Protein AF-0000000087011894 (afdb_homodimer)

Solvent-accessible surface area (backbone atoms only — not comparable to full-atom values): 19246 Å² total; per-residue (Å²): 129,50,73,58,57,53,45,36,52,48,37,46,67,45,58,54,68,58,40,50,50,51,43,30,47,21,47,20,25,31,20,52,27,50,28,53,51,30,57,76,73,62,47,63,63,70,62,30,52,49,42,30,51,40,31,41,52,13,30,43,64,31,48,53,59,21,52,50,33,25,32,54,50,24,45,75,73,64,25,45,50,45,70,33,29,35,43,37,24,31,50,42,20,26,53,39,9,28,60,60,48,39,82,51,68,51,20,57,40,73,45,77,50,54,81,68,80,69,88,46,54,58,59,49,13,56,27,35,43,36,17,38,50,48,18,46,50,50,14,51,54,26,41,57,50,21,78,77,33,94,46,75,64,15,53,44,26,37,42,32,13,31,42,7,12,42,49,19,34,51,32,44,30,42,37,88,78,31,34,16,36,39,21,38,62,50,38,51,66,62,39,52,52,51,41,50,50,20,50,51,44,22,40,75,51,62,69,76,128,49,71,59,56,52,45,35,53,48,37,47,67,45,58,55,68,58,38,50,50,51,44,30,46,22,48,20,26,30,20,50,26,51,28,52,50,29,57,76,72,64,47,64,63,71,62,29,50,48,44,30,50,39,31,40,51,14,29,43,63,31,49,52,57,19,54,50,34,26,31,54,50,23,44,76,72,63,23,46,50,45,68,32,27,35,44,36,23,31,50,43,19,25,52,39,10,29,59,59,49,38,84,51,68,51,19,58,40,73,45,76,48,55,82,66,80,69,86,46,55,60,59,48,12,55,27,34,43,36,17,40,50,47,18,46,52,50,13,51,54,26,41,57,50,20,77,76,32,93,46,77,65,16,52,45,27,37,42,30,12,33,41,8,12,40,48,20,34,50,32,44,31,41,34,87,78,31,35,15,37,39,20,39,61,49,38,53,66,61,39,52,51,49,41,51,51,21,50,53,45,21,38,77,51,61,68,76

Organism: Acidianus infernus (NCBI:txid12915)

Sequence (416 aa):
MSKLDELEWRFRNINEVVAFLLAIFSISTFGIGELIYSIIKGYPLYFSLLIVLFTLIAATIAVIPHELAHRQVARKYGCFSRFSLSFSGFLATSIINLFGLAIVFFSGYTLISCNFFRANKKLDGITATAGPATNLVISAIFYLAYLFSQSLVGLLFFYIAMFNSVVAFFNLLPFWVLDGMKIMRWNVKIWAVMIALSLVLMYLTHVLMSKLDELEWRFRNINEVVAFLLAIFSISTFGIGELIYSIIKGYPLYFSLLIVLFTLIAATIAVIPHELAHRQVARKYGCFSRFSLSFSGFLATSIINLFGLAIVFFSGYTLISCNFFRANKKLDGITATAGPATNLVISAIFYLAYLFSQSLVGLLFFYIAMFNSVVAFFNLLPFWVLDGMKIMRWNVKIWAVMIALSLVLMYLTHVL

InterPro domains:
  IPR008915 Peptidase M50 [PF02163] (55-150)
  IPR052348 Zinc-dependent_metallopeptidase_M50B [PTHR35864] (48-204)

Foldseek 3Di:
DDPLVVVQVCQQPDDQVVVLVLQLVLLLLLLVLQLVVCVVVVHDNVVSVLSSVLSSVLSNLQRVQLQVQLQVLLVVVQKGKGKTFGPVQSVVSNVCSNNPVARAGRGIAMDIGHPPPPPDLQSLQVSLCRRLVVLLVLLVVLLVVLVVDPDPVSVSSLSNNQNSLRHSLNLLPCDDRGSVVSNCSNPVVSSVVSNVSSVVSNVSSPSD/DDPLVVVQVCQQPDDQVVVLVLQLVLLLLLLVLQQVVCVVVVHDNVVSVLSSVLSSVLSNLQRVQLQVQLQVLLVVVQKGKGKTFGPVQSVVSNVCSNNPVARAGRGIAMDIGHPPPPPDLQSLQVSLCRRLVVLLVLLVVLLVVLVVDPDPVSVSSLSNNQNSLRHSLNLLPCDDRGSVVSNCSNPVVSSVVSNVSSVVSNVSSPSD

Secondary structure (DSSP, 8-state):
--HHHHHHHHHHTS-HHHHHHHHHHHHHHHHHHHHHHHHHHT--HHHHHHHHHHHHHHHHHHHHHHHHHHHHHHHHTTEEEEEEE-HHHHHHHHHHHHTTS-----SEEEEEEESS----HHHHHHHHHHHHHHHHHHHHHHHHHHHT--SHHHHHHHHHHHHHHHHHHHHHSSSTTSHHHHHHHH-HHHHHHHHHHHHHHHHHTT--/--HHHHHHHHHHTS-HHHHHHHHHHHHHHHHHHHHHHHHHHT--HHHHHHHHHHHHHHHHHHHHHHHHHHHHHHHHTTE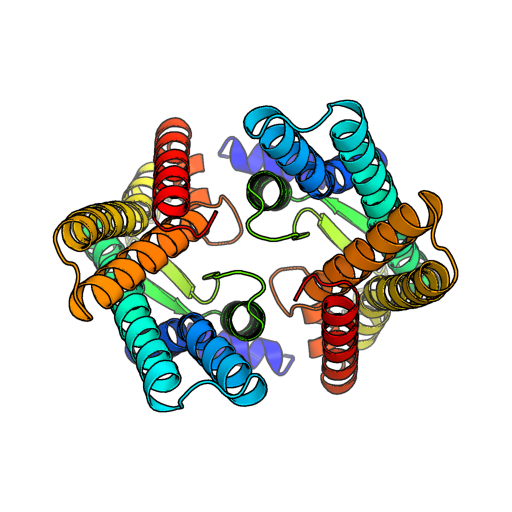EEEEEE-HHHHHHHHHHHHTTS-----SEEEEEEESS----HHHHHHHHHHHHHHHHHHHHHHHHHHHT--SHHHHHHHHHHHHHHHHHHHHHSSSTTSHHHHHHHH-HHHHHHHHHHHHHHHHHTT--

pLDDT: mean 90.19, std 7.6, range [54.69, 98.75]

Structure (mmCIF, N/CA/C/O backbone):
data_AF-0000000087011894-model_v1
#
loop_
_entity.id
_entity.type
_entity.pdbx_description
1 polymer 'Peptidase M50'
#
loop_
_atom_site.group_PDB
_atom_site.id
_atom_site.type_symbol
_atom_site.label_atom_id
_atom_site.label_alt_id
_atom_site.label_comp_id
_atom_site.label_asym_id
_atom_site.label_entity_id
_atom_site.label_seq_id
_atom_site.pdbx_PDB_ins_code
_atom_site.Cartn_x
_atom_site.Cartn_y
_atom_site.Cartn_z
_atom_site.occupancy
_atom_site.B_iso_or_equiv
_atom_site.auth_seq_id
_atom_site.auth_comp_id
_atom_site.auth_asym_id
_atom_site.auth_atom_id
_atom_site.pdbx_PDB_model_num
ATOM 1 N N . MET A 1 1 ? 2 27.859 -4.617 1 59.47 1 MET A N 1
ATOM 2 C CA . MET A 1 1 ? 1.398 26.547 -4.512 1 59.47 1 MET A CA 1
ATOM 3 C C . MET A 1 1 ? 1.855 25.641 -5.66 1 59.47 1 MET A C 1
ATOM 5 O O . MET A 1 1 ? 1.836 26.047 -6.82 1 59.47 1 MET A O 1
ATOM 9 N N . SER A 1 2 ? 2.467 24.578 -5.398 1 74.12 2 SER A N 1
ATOM 10 C CA . SER A 1 2 ? 2.945 23.672 -6.434 1 74.12 2 SER A CA 1
ATOM 11 C C . SER A 1 2 ? 1.787 23.094 -7.242 1 74.12 2 SER A C 1
ATOM 13 O O . SER A 1 2 ? 0.637 23.125 -6.797 1 74.12 2 SER A O 1
ATOM 15 N N . LYS A 1 3 ? 1.981 22.844 -8.484 1 77.81 3 LYS A N 1
ATOM 16 C CA . LYS A 1 3 ? 0.968 22.219 -9.328 1 77.81 3 LYS A CA 1
ATOM 17 C C . LYS A 1 3 ? 0.33 21.031 -8.625 1 77.81 3 LYS A C 1
ATOM 19 O O . LYS A 1 3 ? -0.873 20.797 -8.758 1 77.81 3 LYS A O 1
ATOM 24 N N . LEU A 1 4 ? 1.006 20.297 -7.863 1 77.12 4 LEU A N 1
ATOM 25 C CA . LEU A 1 4 ? 0.501 19.141 -7.137 1 77.12 4 LEU A CA 1
ATOM 26 C C . LEU A 1 4 ? -0.51 19.562 -6.074 1 77.12 4 LEU A C 1
ATOM 28 O O . LEU A 1 4 ? -1.519 18.891 -5.871 1 77.12 4 LEU A O 1
ATOM 32 N N . ASP A 1 5 ? -0.234 20.578 -5.426 1 77.88 5 ASP A N 1
ATOM 33 C CA . ASP A 1 5 ? -1.163 21.094 -4.422 1 77.88 5 ASP A CA 1
ATOM 34 C C . ASP A 1 5 ? -2.486 21.516 -5.059 1 77.88 5 ASP A C 1
ATOM 36 O O . ASP A 1 5 ? -3.553 21.312 -4.477 1 77.88 5 ASP A O 1
ATOM 40 N N . GLU A 1 6 ? -2.33 22.109 -6.203 1 81.19 6 GLU A N 1
ATOM 41 C CA . GLU A 1 6 ? -3.525 22.5 -6.945 1 81.19 6 GLU A CA 1
ATOM 42 C C . GLU A 1 6 ? -4.348 21.281 -7.336 1 81.19 6 GLU A C 1
ATOM 44 O O . GLU A 1 6 ? -5.574 21.281 -7.215 1 81.19 6 GLU A O 1
ATOM 49 N N . LEU A 1 7 ? -3.629 20.266 -7.773 1 81.62 7 LEU A N 1
ATOM 50 C CA . LEU A 1 7 ? -4.316 19.047 -8.172 1 81.62 7 LEU A CA 1
ATOM 51 C C . LEU A 1 7 ? -4.988 18.375 -6.969 1 81.62 7 LEU A C 1
ATOM 53 O O . LEU A 1 7 ? -6.113 17.891 -7.074 1 81.62 7 LEU A O 1
ATOM 57 N N . GLU A 1 8 ? -4.352 18.312 -5.902 1 83.38 8 GLU A N 1
ATOM 58 C CA . GLU A 1 8 ? -4.945 17.766 -4.688 1 83.38 8 GLU A CA 1
ATOM 59 C C . GLU A 1 8 ? -6.215 18.516 -4.305 1 83.38 8 GLU A C 1
ATOM 61 O O . GLU A 1 8 ? -7.219 17.906 -3.938 1 83.38 8 GLU A O 1
ATOM 66 N N . TRP A 1 9 ? -6.137 19.797 -4.355 1 80 9 TRP A N 1
ATOM 67 C CA . TRP A 1 9 ? -7.301 20.625 -4.043 1 80 9 TRP A CA 1
ATOM 68 C C . TRP A 1 9 ? -8.438 20.344 -5.023 1 80 9 TRP A C 1
ATOM 70 O O . TRP A 1 9 ? -9.594 20.203 -4.617 1 80 9 TRP A O 1
ATOM 80 N N . ARG A 1 10 ? -8.141 20.266 -6.254 1 79.69 10 ARG A N 1
ATOM 81 C CA . ARG A 1 10 ? -9.141 20.016 -7.285 1 79.69 10 ARG A CA 1
ATOM 82 C C . ARG A 1 10 ? -9.805 18.656 -7.078 1 79.69 10 ARG A C 1
ATOM 84 O O . ARG A 1 10 ? -11.031 18.547 -7.172 1 79.69 10 ARG A O 1
ATOM 91 N N . PHE A 1 11 ? -8.984 17.688 -6.859 1 83.38 11 PHE A N 1
ATOM 92 C CA . PHE A 1 11 ? -9.508 16.344 -6.664 1 83.38 11 PHE A CA 1
ATOM 93 C C . PHE A 1 11 ? -10.383 16.281 -5.418 1 83.38 11 PHE A C 1
ATOM 95 O O . PHE A 1 11 ? -11.406 15.594 -5.41 1 83.38 11 PHE A O 1
ATOM 102 N N . ARG A 1 12 ? -10.031 16.953 -4.453 1 81.75 12 ARG A N 1
ATOM 103 C CA . ARG A 1 12 ? -10.781 16.953 -3.201 1 81.75 12 ARG A CA 1
ATOM 104 C C . ARG A 1 12 ? -12.141 17.609 -3.377 1 81.75 12 ARG A C 1
ATOM 106 O O . ARG A 1 12 ? -13.102 17.266 -2.684 1 81.75 12 ARG A O 1
ATOM 113 N N . ASN A 1 13 ? -12.172 18.562 -4.312 1 82.69 13 ASN A N 1
ATOM 114 C CA . ASN A 1 13 ? -13.383 19.359 -4.445 1 82.69 13 ASN A CA 1
ATOM 115 C C . ASN A 1 13 ? -14.133 19.031 -5.734 1 82.69 13 ASN A C 1
ATOM 117 O O . ASN A 1 13 ? -15.023 19.781 -6.152 1 82.69 13 ASN A O 1
ATOM 121 N N . ILE A 1 14 ? -13.805 17.953 -6.266 1 83.94 14 ILE A N 1
ATOM 122 C CA . ILE A 1 14 ? -14.453 17.562 -7.512 1 83.94 14 ILE A CA 1
ATOM 123 C C . ILE A 1 14 ? -15.844 17.016 -7.219 1 83.94 14 ILE A C 1
ATOM 125 O O . ILE A 1 14 ? -16.156 16.688 -6.074 1 83.94 14 ILE A O 1
ATOM 129 N N . ASN A 1 15 ? -16.656 17 -8.273 1 89.06 15 ASN A N 1
ATOM 130 C CA . ASN A 1 15 ? -17.984 16.406 -8.164 1 89.06 15 ASN A CA 1
ATOM 131 C C . ASN A 1 15 ? -17.906 14.969 -7.656 1 89.06 15 ASN A C 1
ATOM 133 O O . ASN A 1 15 ? -17.031 14.203 -8.062 1 89.06 15 ASN A O 1
ATOM 137 N N . GLU A 1 16 ? -18.812 14.633 -6.797 1 89.5 16 GLU A N 1
ATOM 138 C CA . GLU A 1 16 ? -18.766 13.336 -6.137 1 89.5 16 GLU A CA 1
ATOM 139 C C . GLU A 1 16 ? -18.906 12.195 -7.141 1 89.5 16 GLU A C 1
ATOM 141 O O . GLU A 1 16 ? -18.297 11.141 -6.984 1 89.5 16 GLU A O 1
ATOM 146 N N . VAL A 1 17 ? -19.703 12.383 -8.148 1 88.88 17 VAL A N 1
ATOM 147 C CA . VAL A 1 17 ? -19.906 11.359 -9.164 1 88.88 17 VAL A CA 1
ATOM 148 C C . VAL A 1 17 ? -18.578 11.102 -9.898 1 88.88 17 VAL A C 1
ATOM 150 O O . VAL A 1 17 ? -18.219 9.945 -10.125 1 88.88 17 VAL A O 1
ATOM 153 N N . VAL A 1 18 ? -17.953 12.141 -10.211 1 91.19 18 VAL A N 1
ATOM 154 C CA . VAL A 1 18 ? -16.656 12.023 -10.898 1 91.19 18 VAL A CA 1
ATOM 155 C C . VAL A 1 18 ? -15.641 11.359 -9.969 1 91.19 18 VAL A C 1
ATOM 157 O O . VAL A 1 18 ? -14.828 10.547 -10.414 1 91.19 18 VAL A O 1
ATOM 160 N N . ALA A 1 19 ? -15.734 11.711 -8.711 1 91.69 19 ALA A N 1
ATOM 161 C CA . ALA A 1 19 ? -14.852 11.078 -7.727 1 91.69 19 ALA A CA 1
ATOM 162 C C . ALA A 1 19 ? -15.055 9.57 -7.695 1 91.69 19 ALA A C 1
ATOM 164 O O . ALA A 1 19 ? -14.086 8.805 -7.672 1 91.69 19 ALA A O 1
ATOM 165 N N . PHE A 1 20 ? -16.297 9.188 -7.766 1 91.94 20 PHE A N 1
ATOM 166 C CA . PHE A 1 20 ? -16.625 7.766 -7.789 1 91.94 20 PHE A CA 1
ATOM 167 C C . PHE A 1 20 ? -16.047 7.102 -9.031 1 91.94 20 PHE A C 1
ATOM 169 O O . PHE A 1 20 ? -15.422 6.039 -8.938 1 91.94 20 PHE A O 1
ATOM 176 N N . LEU A 1 21 ? -16.203 7.707 -10.102 1 92.88 21 LEU A N 1
ATOM 177 C CA . LEU A 1 21 ? -15.742 7.148 -11.367 1 92.88 21 LEU A CA 1
ATOM 178 C C . LEU A 1 21 ? -14.227 7.004 -11.375 1 92.88 21 LEU A C 1
ATOM 180 O O . LEU A 1 21 ? -13.703 5.98 -11.82 1 92.88 21 LEU A O 1
ATOM 184 N N . LEU A 1 22 ? -13.57 8.008 -10.898 1 93.19 22 LEU A N 1
ATOM 185 C CA . LEU A 1 22 ? -12.109 7.977 -10.883 1 93.19 22 LEU A CA 1
ATOM 186 C C . LEU A 1 22 ? -11.602 6.926 -9.898 1 93.19 22 LEU A C 1
ATOM 188 O O . LEU A 1 22 ? -10.602 6.258 -10.164 1 93.19 22 LEU A O 1
ATOM 192 N N . ALA A 1 23 ? -12.266 6.836 -8.766 1 93.44 23 ALA A N 1
ATOM 193 C CA . ALA A 1 23 ? -11.891 5.805 -7.805 1 93.44 23 ALA A CA 1
ATOM 194 C C . ALA A 1 23 ? -12.055 4.41 -8.398 1 93.44 23 ALA A C 1
ATOM 196 O O . ALA A 1 23 ? -11.164 3.566 -8.281 1 93.44 23 ALA A O 1
ATOM 197 N N . ILE A 1 24 ? -13.156 4.215 -9.008 1 94.38 24 ILE A N 1
ATOM 198 C CA . ILE A 1 24 ? -13.453 2.936 -9.648 1 94.38 24 ILE A CA 1
ATOM 199 C C . ILE A 1 24 ? -12.43 2.658 -10.742 1 94.38 24 ILE A C 1
ATOM 201 O O . ILE A 1 24 ? -11.914 1.544 -10.852 1 94.38 24 ILE A O 1
ATOM 205 N N . PHE A 1 25 ? -12.141 3.637 -11.469 1 94 25 PHE A N 1
ATOM 206 C CA . PHE A 1 25 ? -11.141 3.506 -12.516 1 94 25 PHE A CA 1
ATOM 207 C C . PHE A 1 25 ? -9.789 3.107 -11.938 1 94 25 PHE A C 1
ATOM 209 O O . PHE A 1 25 ? -9.117 2.215 -12.461 1 94 25 PHE A O 1
ATOM 216 N N . SER A 1 26 ? -9.391 3.77 -10.906 1 94 26 SER A N 1
ATOM 217 C CA . SER A 1 26 ? -8.078 3.506 -10.305 1 94 26 SER A CA 1
ATOM 218 C C . SER A 1 26 ? -7.957 2.051 -9.867 1 94 26 SER A C 1
ATOM 220 O O . SER A 1 26 ? -6.902 1.436 -10.031 1 94 26 SER A O 1
ATOM 222 N N . ILE A 1 27 ? -9.016 1.506 -9.336 1 93 27 ILE A N 1
ATOM 223 C CA . ILE A 1 27 ? -9.008 0.109 -8.914 1 93 27 ILE A CA 1
ATOM 224 C C . ILE A 1 27 ? -9 -0.799 -10.148 1 93 27 ILE A C 1
ATOM 226 O O . ILE A 1 27 ? -8.289 -1.805 -10.18 1 93 27 ILE A O 1
ATOM 230 N N . SER A 1 28 ? -9.688 -0.392 -11.203 1 93.19 28 SER A N 1
ATOM 231 C CA . SER A 1 28 ? -9.867 -1.209 -12.398 1 93.19 28 SER A CA 1
ATOM 232 C C . SER A 1 28 ? -8.602 -1.242 -13.242 1 93.19 28 SER A C 1
ATOM 234 O O . SER A 1 28 ? -8.492 -2.029 -14.18 1 93.19 28 SER A O 1
ATOM 236 N N . THR A 1 29 ? -7.684 -0.388 -12.914 1 94.31 29 THR A N 1
ATOM 237 C CA . THR A 1 29 ? -6.422 -0.438 -13.641 1 94.31 29 THR A CA 1
ATOM 238 C C . THR A 1 29 ? -5.762 -1.806 -13.484 1 94.31 29 THR A C 1
ATOM 240 O O . THR A 1 29 ? -4.953 -2.211 -14.32 1 94.31 29 THR A O 1
ATOM 243 N N . PHE A 1 30 ? -6.109 -2.482 -12.453 1 92.81 30 PHE A N 1
ATOM 244 C CA . PHE A 1 30 ? -5.676 -3.865 -12.305 1 92.81 30 PHE A CA 1
ATOM 245 C C . PHE A 1 30 ? -6.043 -4.68 -13.539 1 92.81 30 PHE A C 1
ATOM 247 O O . PHE A 1 30 ? -5.211 -5.426 -14.07 1 92.81 30 PHE A O 1
ATOM 254 N N . GLY A 1 31 ? -7.27 -4.555 -13.945 1 91.69 31 GLY A N 1
ATOM 255 C CA . GLY A 1 31 ? -7.727 -5.246 -15.141 1 91.69 31 GLY A CA 1
ATOM 256 C C . GLY A 1 31 ? -6.98 -4.832 -16.391 1 91.69 31 GLY A C 1
ATOM 257 O O . GLY A 1 31 ? -6.707 -5.664 -17.266 1 91.69 31 GLY A O 1
ATOM 258 N N . ILE A 1 32 ? -6.594 -3.594 -16.469 1 92.31 32 ILE A N 1
ATOM 259 C CA . ILE A 1 32 ? -5.828 -3.094 -17.609 1 92.31 32 ILE A CA 1
ATOM 260 C C . ILE A 1 32 ? -4.434 -3.721 -17.609 1 92.31 32 ILE A C 1
ATOM 262 O O . ILE A 1 32 ? -3.912 -4.09 -18.656 1 92.31 32 ILE A O 1
ATOM 266 N N . GLY A 1 33 ? -3.875 -3.766 -16.453 1 92.19 33 GLY A N 1
ATOM 267 C CA . GLY A 1 33 ? -2.6 -4.457 -16.328 1 92.19 33 GLY A CA 1
ATOM 268 C C . GLY A 1 33 ? -2.662 -5.902 -16.797 1 92.19 33 GLY A C 1
ATOM 269 O O . GLY A 1 33 ? -1.77 -6.371 -17.5 1 92.19 33 GLY A O 1
ATOM 270 N N . GLU A 1 34 ? -3.682 -6.566 -16.375 1 88.81 34 GLU A N 1
ATOM 271 C CA . GLU A 1 34 ? -3.867 -7.957 -16.781 1 88.81 34 GLU A CA 1
ATOM 272 C C . GLU A 1 34 ? -4.059 -8.07 -18.297 1 88.81 34 GLU A C 1
ATOM 274 O O . GLU A 1 34 ? -3.613 -9.039 -18.906 1 88.81 34 GLU A O 1
ATOM 279 N N . LEU A 1 35 ? -4.758 -7.113 -18.797 1 90.31 35 LEU A N 1
ATOM 280 C CA . LEU A 1 35 ? -4.953 -7.074 -20.234 1 90.31 35 LEU A CA 1
ATOM 281 C C . LEU A 1 35 ? -3.615 -6.945 -20.969 1 90.31 35 LEU A C 1
ATOM 283 O O . LEU A 1 35 ? -3.344 -7.688 -21.906 1 90.31 35 LEU A O 1
ATOM 287 N N . ILE A 1 36 ? -2.797 -6.031 -20.531 1 90.38 36 ILE A N 1
ATOM 288 C CA . ILE A 1 36 ? -1.488 -5.809 -21.141 1 90.38 36 ILE A CA 1
ATOM 289 C C . ILE A 1 36 ? -0.644 -7.074 -21.031 1 90.38 36 ILE A C 1
ATOM 291 O O . ILE A 1 36 ? -0.015 -7.492 -22 1 90.38 36 ILE A O 1
ATOM 295 N N . TYR A 1 37 ? -0.688 -7.633 -19.875 1 87.44 37 TYR A N 1
ATOM 296 C CA . TYR A 1 37 ? 0.033 -8.883 -19.656 1 87.44 37 TYR A CA 1
ATOM 297 C C . TYR A 1 37 ? -0.45 -9.969 -20.609 1 87.44 37 TYR A C 1
ATOM 299 O O . TYR A 1 37 ? 0.357 -10.688 -21.203 1 87.44 37 TYR A O 1
ATOM 307 N N . SER A 1 38 ? -1.702 -10.07 -20.781 1 87.81 38 SER A N 1
ATOM 308 C CA . SER A 1 38 ? -2.295 -11.086 -21.641 1 87.81 38 SER A CA 1
ATOM 309 C C . SER A 1 38 ? -1.902 -10.867 -23.094 1 87.81 38 SER A C 1
ATOM 311 O O . SER A 1 38 ? -1.619 -11.828 -23.812 1 87.81 38 SER A O 1
ATOM 313 N N . ILE A 1 39 ? -1.896 -9.664 -23.516 1 87.75 39 ILE A N 1
ATOM 314 C CA . ILE A 1 39 ? -1.521 -9.336 -24.891 1 87.75 39 ILE A CA 1
ATOM 315 C C . ILE A 1 39 ? -0.063 -9.719 -25.125 1 87.75 39 ILE A C 1
ATOM 317 O O . ILE A 1 39 ? 0.262 -10.328 -26.141 1 87.75 39 ILE A O 1
ATOM 321 N N . ILE A 1 40 ? 0.785 -9.438 -24.172 1 87.19 40 ILE A N 1
ATOM 322 C CA . ILE A 1 40 ? 2.211 -9.719 -24.297 1 87.19 40 ILE A CA 1
ATOM 323 C C . ILE A 1 40 ? 2.434 -11.234 -24.344 1 87.19 40 ILE A C 1
ATOM 325 O O . ILE A 1 40 ? 3.281 -11.719 -25.109 1 87.19 40 ILE A O 1
ATOM 329 N N . LYS A 1 41 ? 1.624 -11.93 -23.547 1 89.69 41 LYS A N 1
ATOM 330 C CA . LYS A 1 41 ? 1.791 -13.383 -23.469 1 89.69 41 LYS A CA 1
ATOM 331 C C . LYS A 1 41 ? 1.05 -14.078 -24.609 1 89.69 41 LYS A C 1
ATOM 333 O O . LYS A 1 41 ? 1.186 -15.289 -24.797 1 89.69 41 LYS A O 1
ATOM 338 N N . GLY A 1 42 ? 0.205 -13.383 -25.328 1 87.75 42 GLY A N 1
ATOM 339 C CA . GLY A 1 42 ? -0.476 -13.914 -26.5 1 87.75 42 GLY A CA 1
ATOM 340 C C . GLY A 1 42 ? -1.774 -14.617 -26.156 1 87.75 42 GLY A C 1
ATOM 341 O O . GLY A 1 42 ? -2.172 -15.562 -26.859 1 87.75 42 GLY A O 1
ATOM 342 N N . TYR A 1 43 ? -2.361 -14.25 -25.062 1 84.75 43 TYR A N 1
ATOM 343 C CA . TYR A 1 43 ? -3.67 -14.805 -24.734 1 84.75 43 TYR A CA 1
ATOM 344 C C . TYR A 1 43 ? -4.758 -14.195 -25.609 1 84.75 43 TYR A C 1
ATOM 346 O O . TYR A 1 43 ? -4.586 -13.094 -26.141 1 84.75 43 TYR A O 1
ATOM 354 N N . PRO A 1 44 ? -5.867 -14.945 -25.812 1 88.38 44 PRO A N 1
ATOM 355 C CA . PRO A 1 44 ? -6.934 -14.383 -26.641 1 88.38 44 PRO A CA 1
ATOM 356 C C . PRO A 1 44 ? -7.477 -13.07 -26.078 1 88.38 44 PRO A C 1
ATOM 358 O O . PRO A 1 44 ? -7.66 -12.93 -24.875 1 88.38 44 PRO A O 1
ATOM 361 N N . LEU A 1 45 ? -7.688 -12.156 -26.891 1 86.69 45 LEU A N 1
ATOM 362 C CA . LEU A 1 45 ? -8.094 -10.797 -26.547 1 86.69 45 LEU A CA 1
ATOM 363 C C . LEU A 1 45 ? -9.43 -10.789 -25.828 1 86.69 45 LEU A C 1
ATOM 365 O O . LEU A 1 45 ? -9.641 -10 -24.891 1 86.69 45 LEU A O 1
ATOM 369 N N . TYR A 1 46 ? -10.391 -11.719 -26.281 1 85.44 46 TYR A N 1
ATOM 370 C CA . TYR A 1 46 ? -11.719 -11.75 -25.688 1 85.44 46 TYR A CA 1
ATOM 371 C C . TYR A 1 46 ? -11.641 -12.039 -24.203 1 85.44 46 TYR A C 1
ATOM 373 O O . TYR A 1 46 ? -12.375 -11.453 -23.406 1 85.44 46 TYR A O 1
ATOM 381 N N . PHE A 1 47 ? -10.758 -12.922 -23.859 1 82.12 47 PHE A N 1
ATOM 382 C CA . PHE A 1 47 ? -10.578 -13.273 -22.469 1 82.12 47 PHE A CA 1
ATOM 383 C C . PHE A 1 47 ? -10.039 -12.094 -21.672 1 82.12 47 PHE A C 1
ATOM 385 O O . PHE A 1 47 ? -10.516 -11.805 -20.562 1 82.12 47 PHE A O 1
ATOM 392 N N . SER A 1 48 ? -9.156 -11.383 -22.266 1 84.88 48 SER A N 1
ATOM 393 C CA . SER A 1 48 ? -8.523 -10.242 -21.594 1 84.88 48 SER A CA 1
ATOM 394 C C . SER A 1 48 ? -9.508 -9.094 -21.422 1 84.88 48 SER A C 1
ATOM 396 O O . SER A 1 48 ? -9.508 -8.422 -20.375 1 84.88 48 SER A O 1
ATOM 398 N N . LEU A 1 49 ? -10.336 -8.938 -22.391 1 90.31 49 LEU A N 1
ATOM 399 C CA . LEU A 1 49 ? -11.32 -7.867 -22.312 1 90.31 49 LEU A CA 1
ATOM 400 C C . LEU A 1 49 ? -12.367 -8.172 -21.234 1 90.31 49 LEU A C 1
ATOM 402 O O . LEU A 1 49 ? -12.867 -7.262 -20.578 1 90.31 49 LEU A O 1
ATOM 406 N N . LEU A 1 50 ? -12.711 -9.414 -21.094 1 90.31 50 LEU A N 1
ATOM 407 C CA . LEU A 1 50 ? -13.656 -9.828 -20.062 1 90.31 50 LEU A CA 1
ATOM 408 C C . LEU A 1 50 ? -13.102 -9.531 -18.672 1 90.31 50 LEU A C 1
ATOM 410 O O . LEU A 1 50 ? -13.852 -9.141 -17.781 1 90.31 50 LEU A O 1
ATOM 414 N N . ILE A 1 51 ? -11.836 -9.68 -18.562 1 89.12 51 ILE A N 1
ATOM 415 C CA . ILE A 1 51 ? -11.203 -9.422 -17.281 1 89.12 51 ILE A CA 1
ATOM 416 C C . ILE A 1 51 ? -11.336 -7.945 -16.922 1 89.12 51 ILE A C 1
ATOM 418 O O . ILE A 1 51 ? -11.617 -7.598 -15.773 1 89.12 51 ILE A O 1
ATOM 422 N N . VAL A 1 52 ? -11.109 -7.141 -17.875 1 93.44 52 VAL A N 1
ATOM 423 C CA . VAL A 1 52 ? -11.242 -5.703 -17.672 1 93.44 52 VAL A CA 1
ATOM 424 C C . VAL A 1 52 ? -12.672 -5.367 -17.266 1 93.44 52 VAL A C 1
ATOM 426 O O . VAL A 1 52 ? -12.891 -4.609 -16.312 1 93.44 52 VAL A O 1
ATOM 429 N N . LEU A 1 53 ? -13.609 -5.957 -17.906 1 94.81 53 LEU A N 1
ATOM 430 C CA . LEU A 1 53 ? -15.016 -5.715 -17.609 1 94.81 53 LEU A CA 1
ATOM 431 C C . LEU A 1 53 ? -15.359 -6.211 -16.219 1 94.81 53 LEU A C 1
ATOM 433 O O . LEU A 1 53 ? -16.062 -5.527 -15.461 1 94.81 53 LEU A O 1
ATOM 437 N N . PHE A 1 54 ? -14.898 -7.375 -15.875 1 95.19 54 PHE A N 1
ATOM 438 C CA . PHE A 1 54 ? -15.164 -7.965 -14.57 1 95.19 54 PHE A CA 1
ATOM 439 C C . PHE A 1 54 ? -14.586 -7.098 -13.461 1 95.19 54 PHE A C 1
ATOM 441 O O . PHE A 1 54 ? -15.227 -6.895 -12.422 1 95.19 54 PHE A O 1
ATOM 448 N N . THR A 1 55 ? -13.383 -6.59 -13.719 1 94.62 55 THR A N 1
ATOM 449 C CA . THR A 1 55 ? -12.742 -5.762 -12.703 1 94.62 55 THR A CA 1
ATOM 450 C C . THR A 1 55 ? -13.492 -4.445 -12.531 1 94.62 55 THR A C 1
ATOM 452 O O . THR A 1 55 ? -13.609 -3.934 -11.414 1 94.62 55 THR A O 1
ATOM 455 N N . LEU A 1 56 ? -13.977 -3.938 -13.641 1 95.94 56 LEU A N 1
ATOM 456 C CA . LEU A 1 56 ? -14.75 -2.701 -13.578 1 95.94 56 LEU A CA 1
ATOM 457 C C . LEU A 1 56 ? -16.031 -2.898 -12.773 1 95.94 56 LEU A C 1
ATOM 459 O O . LEU A 1 56 ? -16.359 -2.076 -11.914 1 95.94 56 LEU A O 1
ATOM 463 N N . ILE A 1 57 ? -16.734 -3.936 -13 1 96.88 57 ILE A N 1
ATOM 464 C CA . ILE A 1 57 ? -17.969 -4.242 -12.297 1 96.88 57 ILE A CA 1
ATOM 465 C C . ILE A 1 57 ? -17.672 -4.508 -10.82 1 96.88 57 ILE A C 1
ATOM 467 O O . ILE A 1 57 ? -18.344 -3.967 -9.938 1 96.88 57 ILE A O 1
ATOM 471 N N . ALA A 1 58 ? -16.688 -5.309 -10.594 1 97.25 58 ALA A N 1
ATOM 472 C CA . ALA A 1 58 ? -16.312 -5.664 -9.227 1 97.25 58 ALA A CA 1
ATOM 473 C C . ALA A 1 58 ? -15.922 -4.426 -8.43 1 97.25 58 ALA A C 1
ATOM 475 O O . ALA A 1 58 ? -16.312 -4.277 -7.266 1 97.25 58 ALA A O 1
ATOM 476 N N . ALA A 1 59 ? -15.125 -3.568 -9.078 1 96.38 59 ALA A N 1
ATOM 477 C CA . ALA A 1 59 ? -14.711 -2.33 -8.422 1 96.38 59 ALA A CA 1
ATOM 478 C C . ALA A 1 59 ? -15.922 -1.453 -8.102 1 96.38 59 ALA A C 1
ATOM 480 O O . ALA A 1 59 ? -15.984 -0.847 -7.027 1 96.38 59 ALA A O 1
ATOM 481 N N . THR A 1 60 ? -16.844 -1.387 -9.008 1 96.75 60 THR A N 1
ATOM 482 C CA . THR A 1 60 ? -18.062 -0.595 -8.812 1 96.75 60 THR A CA 1
ATOM 483 C C . THR A 1 60 ? -18.859 -1.113 -7.621 1 96.75 60 THR A C 1
ATOM 485 O O . THR A 1 60 ? -19.266 -0.336 -6.75 1 96.75 60 THR A O 1
ATOM 488 N N . ILE A 1 61 ? -19 -2.418 -7.535 1 97.62 61 ILE A N 1
ATOM 489 C CA . ILE A 1 61 ? -19.781 -3.049 -6.473 1 97.62 61 ILE A CA 1
ATOM 490 C C . ILE A 1 61 ? -19.031 -2.936 -5.148 1 97.62 61 ILE A C 1
ATOM 492 O O . ILE A 1 61 ? -19.641 -2.977 -4.074 1 97.62 61 ILE A O 1
ATOM 496 N N . ALA A 1 62 ? -17.781 -2.727 -5.207 1 96.94 62 ALA A N 1
ATOM 497 C CA . ALA A 1 62 ? -16.984 -2.609 -3.988 1 96.94 62 ALA A CA 1
ATOM 498 C C . ALA A 1 62 ? -17.031 -1.187 -3.439 1 96.94 62 ALA A C 1
ATOM 500 O O . ALA A 1 62 ? -17.141 -0.985 -2.227 1 96.94 62 ALA A O 1
ATOM 501 N N . VAL A 1 63 ? -17.031 -0.207 -4.34 1 94.88 63 VAL A N 1
ATOM 502 C CA . VAL A 1 63 ? -16.812 1.173 -3.916 1 94.88 63 VAL A CA 1
ATOM 503 C C . VAL A 1 63 ? -18.156 1.823 -3.58 1 94.88 63 VAL A C 1
ATOM 505 O O . VAL A 1 63 ? -18.312 2.43 -2.518 1 94.88 63 VAL A O 1
ATOM 508 N N . ILE A 1 64 ? -19.156 1.674 -4.398 1 94.5 64 ILE A N 1
ATOM 509 C CA . ILE A 1 64 ? -20.391 2.43 -4.27 1 94.5 64 ILE A CA 1
ATOM 510 C C . ILE A 1 64 ? -21.125 2.008 -2.996 1 94.5 64 ILE A C 1
ATOM 512 O O . ILE A 1 64 ? -21.438 2.846 -2.148 1 94.5 64 ILE A O 1
ATOM 516 N N . PRO A 1 65 ? -21.438 0.706 -2.807 1 96.56 65 PRO A N 1
ATOM 517 C CA . PRO A 1 65 ? -22.109 0.326 -1.562 1 96.56 65 PRO A CA 1
ATOM 518 C C . PRO A 1 65 ? -21.312 0.702 -0.319 1 96.56 65 PRO A C 1
ATOM 520 O O . PRO A 1 65 ? -21.891 1.043 0.715 1 96.56 65 PRO A O 1
ATOM 523 N N . HIS A 1 66 ? -19.984 0.605 -0.334 1 96 66 HIS A N 1
ATOM 524 C CA . HIS A 1 66 ? -19.094 1.002 0.759 1 96 66 HIS A CA 1
ATOM 525 C C . HIS A 1 66 ? -19.359 2.443 1.181 1 96 66 HIS A C 1
ATOM 527 O O . HIS A 1 66 ? -19.578 2.719 2.361 1 96 66 HIS A O 1
ATOM 533 N N . GLU A 1 67 ? -19.359 3.322 0.214 1 92.44 67 GLU A N 1
ATOM 534 C CA . GLU A 1 67 ? -19.562 4.746 0.481 1 92.44 67 GLU A CA 1
ATOM 535 C C . GLU A 1 67 ? -21 5.027 0.907 1 92.44 67 GLU A C 1
ATOM 537 O O . GLU A 1 67 ? -21.234 5.875 1.771 1 92.44 67 GLU A O 1
ATOM 542 N N . LEU A 1 68 ? -21.953 4.383 0.255 1 93.44 68 LEU A N 1
ATOM 543 C CA . LEU A 1 68 ? -23.359 4.566 0.612 1 93.44 68 LEU A CA 1
ATOM 544 C C . LEU A 1 68 ? -23.609 4.133 2.053 1 93.44 68 LEU A C 1
ATOM 546 O O . LEU A 1 68 ? -24.438 4.723 2.744 1 93.44 68 LEU A O 1
ATOM 550 N N . ALA A 1 69 ? -22.906 3.127 2.488 1 96.19 69 ALA A N 1
ATOM 551 C CA . ALA A 1 69 ? -23.062 2.654 3.861 1 96.19 69 ALA A CA 1
ATOM 552 C C . ALA A 1 69 ? -22.609 3.721 4.859 1 96.19 69 ALA A C 1
ATOM 554 O O . ALA A 1 69 ? -23.281 3.967 5.859 1 96.19 69 ALA A O 1
ATOM 555 N N . HIS A 1 70 ? -21.438 4.285 4.656 1 94.62 70 HIS A N 1
ATOM 556 C CA . HIS A 1 70 ? -21 5.395 5.496 1 94.62 70 HIS A CA 1
ATOM 557 C C . HIS A 1 70 ? -22.062 6.488 5.562 1 94.62 70 HIS A C 1
ATOM 559 O O . HIS A 1 70 ? -22.391 6.977 6.645 1 94.62 70 HIS A O 1
ATOM 565 N N . ARG A 1 71 ? -22.594 6.883 4.41 1 92.25 71 ARG A N 1
ATOM 566 C CA . ARG A 1 71 ? -23.562 7.969 4.297 1 92.25 71 ARG A CA 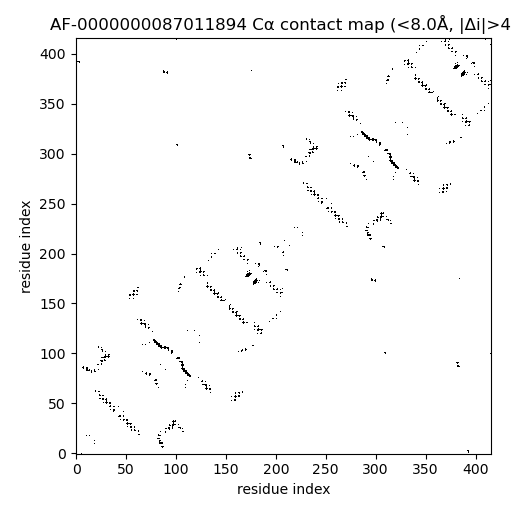1
ATOM 567 C C . ARG A 1 71 ? -24.828 7.656 5.082 1 92.25 71 ARG A C 1
ATOM 569 O O . ARG A 1 71 ? -25.375 8.523 5.777 1 92.25 71 ARG A O 1
ATOM 576 N N . GLN A 1 72 ? -25.281 6.496 4.887 1 94.19 72 GLN A N 1
ATOM 577 C CA . GLN A 1 72 ? -26.516 6.09 5.566 1 94.19 72 GLN A CA 1
ATOM 578 C C . GLN A 1 72 ? -26.344 6.137 7.082 1 94.19 72 GLN A C 1
ATOM 580 O O . GLN A 1 72 ? -27.219 6.633 7.793 1 94.19 72 GLN A O 1
ATOM 585 N N . VAL A 1 73 ? -25.25 5.602 7.586 1 94.06 73 VAL A N 1
ATOM 586 C CA . VAL A 1 73 ? -25 5.586 9.023 1 94.06 73 VAL A CA 1
ATOM 587 C C . VAL A 1 73 ? -24.812 7.016 9.523 1 94.06 73 VAL A C 1
ATOM 589 O O . VAL A 1 73 ? -25.328 7.387 10.578 1 94.06 73 VAL A O 1
ATOM 592 N N . ALA A 1 74 ? -24.062 7.801 8.805 1 91.38 74 ALA A N 1
ATOM 593 C CA . ALA A 1 74 ? -23.844 9.195 9.195 1 91.38 74 ALA A CA 1
ATOM 594 C C . ALA A 1 74 ? -25.172 9.938 9.289 1 91.38 74 ALA A C 1
ATOM 596 O O . ALA A 1 74 ? -25.406 10.68 10.25 1 91.38 74 ALA A O 1
ATOM 597 N N . ARG A 1 75 ? -26.031 9.75 8.344 1 90.06 75 ARG A N 1
ATOM 598 C CA . ARG A 1 75 ? -27.328 10.414 8.305 1 90.06 75 ARG A CA 1
ATOM 599 C C . ARG A 1 75 ? -28.188 10.039 9.516 1 90.06 75 ARG A C 1
ATOM 601 O O . ARG A 1 75 ? -28.922 10.875 10.047 1 90.06 75 ARG A O 1
ATOM 608 N N . LYS A 1 76 ? -28.094 8.836 9.883 1 91.19 76 LYS A N 1
ATOM 609 C CA . LYS A 1 76 ? -28.859 8.375 11.039 1 91.19 76 LYS A CA 1
ATOM 610 C C . LYS A 1 76 ? -28.484 9.141 12.297 1 91.19 76 LYS A C 1
ATOM 612 O O . LYS A 1 76 ? -29.297 9.273 13.219 1 91.19 76 LYS A O 1
ATOM 617 N N . TYR A 1 77 ? -27.281 9.648 12.352 1 88.62 77 TYR A N 1
ATOM 618 C CA . TYR A 1 77 ? -26.812 10.383 13.523 1 88.62 77 TYR A CA 1
ATOM 619 C C . TYR A 1 77 ? -26.844 11.883 13.273 1 88.62 77 TYR A C 1
ATOM 621 O O . TYR A 1 77 ? -26.266 12.656 14.039 1 88.62 77 TYR A O 1
ATOM 629 N N . GLY A 1 78 ? -27.406 12.281 12.195 1 85.69 78 GLY A N 1
ATOM 630 C CA . GLY A 1 78 ? -27.531 13.695 11.875 1 85.69 78 GLY A CA 1
ATOM 631 C C . GLY A 1 78 ? -26.266 14.297 11.289 1 85.69 78 GLY A C 1
ATOM 632 O O . GLY A 1 78 ? -26.047 15.5 11.398 1 85.69 78 GLY A O 1
ATOM 633 N N . CYS A 1 79 ? -25.469 13.438 10.805 1 88 79 CYS A N 1
ATOM 634 C CA . CYS A 1 79 ? -24.219 13.891 10.203 1 88 79 CYS A CA 1
ATOM 635 C C . CYS A 1 79 ? -24.266 13.742 8.688 1 88 79 CYS A C 1
ATOM 637 O O . CYS A 1 79 ? -25.203 13.172 8.141 1 88 79 CYS A O 1
ATOM 639 N N . PHE A 1 80 ? -23.359 14.406 8.086 1 85.75 80 PHE A N 1
ATOM 640 C CA . PHE A 1 80 ? -23.203 14.305 6.641 1 85.75 80 PHE A CA 1
ATOM 641 C C . PHE A 1 80 ? -21.875 13.633 6.297 1 85.75 80 PHE A C 1
ATOM 643 O O . PHE A 1 80 ? -20.875 13.805 7.012 1 85.75 80 PHE A O 1
ATOM 650 N N . SER A 1 81 ? -21.969 12.789 5.289 1 85.94 81 SER A N 1
ATOM 651 C CA . SER A 1 81 ? -20.75 12.172 4.805 1 85.94 81 SER A CA 1
ATOM 652 C C . SER A 1 81 ? -20.547 12.414 3.312 1 85.94 81 SER A C 1
ATOM 654 O O . SER A 1 81 ? -21.516 12.461 2.555 1 85.94 81 SER A O 1
ATOM 656 N N . ARG A 1 82 ? -19.375 12.648 2.926 1 87.69 82 ARG A N 1
ATOM 657 C CA . ARG A 1 82 ? -19.031 12.875 1.527 1 87.69 82 ARG A CA 1
ATOM 658 C C . ARG A 1 82 ? -17.781 12.094 1.14 1 87.69 82 ARG A C 1
ATOM 660 O O . ARG A 1 82 ? -16.828 11.977 1.931 1 87.69 82 ARG A O 1
ATOM 667 N N . PHE A 1 83 ? -17.844 11.539 -0.094 1 90.5 83 PHE A N 1
ATOM 668 C CA . PHE A 1 83 ? -16.672 10.844 -0.63 1 90.5 83 PHE A CA 1
ATOM 669 C C . PHE A 1 83 ? -15.734 11.82 -1.325 1 90.5 83 PHE A C 1
ATOM 671 O O . PHE A 1 83 ? -16.172 12.617 -2.162 1 90.5 83 PHE A O 1
ATOM 678 N N . SER A 1 84 ? -14.508 11.812 -0.909 1 88.81 84 SER A N 1
ATOM 679 C CA . SER A 1 84 ? -13.492 12.68 -1.496 1 88.81 84 SER A CA 1
ATOM 680 C C . SER A 1 84 ? -12.336 11.867 -2.064 1 88.81 84 SER A C 1
ATOM 682 O O . SER A 1 84 ? -12.102 10.727 -1.645 1 88.81 84 SER A O 1
ATOM 684 N N . LEU A 1 85 ? -11.703 12.445 -3.076 1 90 85 LEU A N 1
ATOM 685 C CA . LEU A 1 85 ? -10.602 11.773 -3.758 1 90 85 LEU A CA 1
ATOM 686 C C . LEU A 1 85 ? -9.273 12.461 -3.463 1 90 85 LEU A C 1
ATOM 688 O O . LEU A 1 85 ? -9.227 13.688 -3.318 1 90 85 LEU A O 1
ATOM 692 N N . SER A 1 86 ? -8.336 11.688 -3.291 1 87.94 86 SER A N 1
ATOM 693 C CA . SER A 1 86 ? -6.961 12.18 -3.199 1 87.94 86 SER A CA 1
ATOM 694 C C . SER A 1 86 ? -6.199 11.938 -4.496 1 87.94 86 SER A C 1
ATOM 696 O O . SER A 1 86 ? -6.152 10.805 -4.992 1 87.94 86 SER A O 1
ATOM 698 N N . PHE A 1 87 ? -5.668 12.984 -5.016 1 87.38 87 PHE A N 1
ATOM 699 C CA . PHE A 1 87 ? -4.934 12.844 -6.27 1 87.38 87 PHE A CA 1
ATOM 700 C C . PHE A 1 87 ? -3.764 11.883 -6.102 1 87.38 87 PHE A C 1
ATOM 702 O O . PHE A 1 87 ? -3.561 10.992 -6.934 1 87.38 87 PHE A O 1
ATOM 709 N N . SER A 1 88 ? -2.998 12.109 -5.043 1 86.56 88 SER A N 1
ATOM 710 C CA . SER A 1 88 ? -1.85 11.25 -4.781 1 86.56 88 SER A CA 1
ATOM 711 C C . SER A 1 88 ? -2.281 9.805 -4.566 1 86.56 88 SER A C 1
ATOM 713 O O . SER A 1 88 ? -1.619 8.875 -5.035 1 86.56 88 SER A O 1
ATOM 715 N N . GLY A 1 89 ? -3.355 9.602 -3.822 1 89.25 89 GLY A N 1
ATOM 716 C CA . GLY A 1 89 ? -3.893 8.266 -3.623 1 89.25 89 GLY A CA 1
ATOM 717 C C . GLY A 1 89 ? -4.371 7.617 -4.91 1 89.25 89 GLY A C 1
ATOM 718 O O . GLY A 1 89 ? -4.18 6.418 -5.117 1 89.25 89 GLY A O 1
ATOM 719 N N . PHE A 1 90 ? -4.988 8.445 -5.715 1 91.5 90 PHE A N 1
ATOM 720 C CA . PHE A 1 90 ? -5.453 7.988 -7.02 1 91.5 90 PHE A CA 1
ATOM 721 C C . PHE A 1 90 ? -4.289 7.496 -7.871 1 91.5 90 PHE A C 1
ATOM 723 O O . PHE A 1 90 ? -4.355 6.418 -8.461 1 91.5 90 PHE A O 1
ATOM 730 N N . LEU A 1 91 ? -3.277 8.273 -7.902 1 89.88 91 LEU A N 1
ATOM 731 C CA . LEU A 1 91 ? -2.105 7.914 -8.695 1 89.88 91 LEU A CA 1
ATOM 732 C C . LEU A 1 91 ? -1.44 6.656 -8.148 1 89.88 91 LEU A C 1
ATOM 734 O O . LEU A 1 91 ? -1.106 5.742 -8.906 1 89.88 91 LEU A O 1
ATOM 738 N N . ALA A 1 92 ? -1.239 6.648 -6.875 1 89.5 92 ALA A N 1
ATOM 739 C CA . ALA A 1 92 ? -0.611 5.492 -6.238 1 89.5 92 ALA A CA 1
ATOM 740 C C . ALA A 1 92 ? -1.415 4.223 -6.496 1 89.5 92 ALA A C 1
ATOM 742 O O . ALA A 1 92 ? -0.854 3.191 -6.875 1 89.5 92 ALA A O 1
ATOM 743 N N . THR A 1 93 ? -2.693 4.281 -6.309 1 92.31 93 THR A N 1
ATOM 744 C CA . THR A 1 93 ? -3.578 3.145 -6.543 1 92.31 93 THR A CA 1
ATOM 745 C C . THR A 1 93 ? -3.488 2.678 -7.992 1 92.31 93 THR A C 1
ATOM 747 O O . THR A 1 93 ? -3.332 1.483 -8.258 1 92.31 93 THR A O 1
ATOM 750 N N . SER A 1 94 ? -3.512 3.664 -8.875 1 93.75 94 SER A N 1
ATOM 751 C CA . SER A 1 94 ? -3.5 3.342 -10.297 1 93.75 94 SER A CA 1
ATOM 752 C C . SER A 1 94 ? -2.195 2.66 -10.695 1 93.75 94 SER A C 1
ATOM 754 O O . SER A 1 94 ? -2.209 1.651 -11.406 1 93.75 94 SER A O 1
ATOM 756 N N . ILE A 1 95 ? -1.105 3.146 -10.203 1 91.69 95 ILE A N 1
ATOM 757 C CA . ILE A 1 95 ? 0.205 2.621 -10.57 1 91.69 95 ILE A CA 1
ATOM 758 C C . ILE A 1 95 ? 0.385 1.225 -9.984 1 91.69 95 ILE A C 1
ATOM 760 O O . ILE A 1 95 ? 0.763 0.289 -10.695 1 91.69 95 ILE A O 1
ATOM 764 N N . ILE A 1 96 ? 0.096 1.047 -8.719 1 91.62 96 ILE A N 1
ATOM 765 C CA . ILE A 1 96 ? 0.294 -0.223 -8.031 1 91.62 96 ILE A CA 1
ATOM 766 C C . ILE A 1 96 ? -0.579 -1.3 -8.672 1 91.62 96 ILE A C 1
ATOM 768 O O . ILE A 1 96 ? -0.105 -2.4 -8.961 1 91.62 96 ILE A O 1
ATOM 772 N N . ASN A 1 97 ? -1.854 -0.958 -8.898 1 92.88 97 ASN A N 1
ATOM 773 C CA . ASN A 1 97 ? -2.781 -1.921 -9.484 1 92.88 97 ASN A CA 1
ATOM 774 C C . ASN A 1 97 ? -2.42 -2.234 -10.938 1 92.88 97 ASN A C 1
ATOM 776 O O . ASN A 1 97 ? -2.516 -3.383 -11.367 1 92.88 97 ASN A O 1
ATOM 780 N N . LEU A 1 98 ? -2.01 -1.243 -11.656 1 93.19 98 LEU A N 1
ATOM 781 C CA . LEU A 1 98 ? -1.675 -1.413 -13.062 1 93.19 98 LEU A CA 1
ATOM 782 C C . LEU A 1 98 ? -0.542 -2.42 -13.234 1 93.19 98 LEU A C 1
ATOM 784 O O . LEU A 1 98 ? -0.594 -3.273 -14.125 1 93.19 98 LEU A O 1
ATOM 788 N N . PHE A 1 99 ? 0.417 -2.363 -12.359 1 91.31 99 PHE A N 1
ATOM 789 C CA . PHE A 1 99 ? 1.6 -3.197 -12.531 1 91.31 99 PHE A CA 1
ATOM 790 C C . PHE A 1 99 ? 1.467 -4.496 -11.75 1 91.31 99 PHE A C 1
ATOM 792 O O . PHE A 1 99 ? 2.404 -5.297 -11.695 1 91.31 99 PHE A O 1
ATOM 799 N N . GLY A 1 100 ? 0.342 -4.684 -11.102 1 85.44 100 GLY A N 1
ATOM 800 C CA . GLY A 1 100 ? -0.015 -5.973 -10.531 1 85.44 100 GLY A CA 1
ATOM 801 C C . GLY A 1 100 ? 0.755 -6.301 -9.258 1 85.44 100 GLY A C 1
ATOM 802 O O . GLY A 1 100 ? 0.97 -7.473 -8.945 1 85.44 100 GLY A O 1
ATOM 803 N N . LEU A 1 101 ? 1.277 -5.246 -8.617 1 84.62 101 LEU A N 1
ATOM 804 C CA . LEU A 1 101 ? 1.976 -5.488 -7.359 1 84.62 101 LEU A CA 1
ATOM 805 C C . LEU A 1 101 ? 1.014 -6 -6.293 1 84.62 101 LEU A C 1
ATOM 807 O O . LEU A 1 101 ? 1.332 -6.945 -5.566 1 84.62 101 LEU A O 1
ATOM 811 N N . ALA A 1 102 ? -0.082 -5.375 -6.184 1 84.38 102 ALA A N 1
ATOM 812 C CA . ALA A 1 102 ? -1.196 -5.727 -5.309 1 84.38 102 ALA A CA 1
ATOM 813 C C . ALA A 1 102 ? -2.469 -4.988 -5.711 1 84.38 102 ALA A C 1
ATOM 815 O O . ALA A 1 102 ? -2.41 -3.992 -6.438 1 84.38 102 ALA A O 1
ATOM 816 N N . ILE A 1 103 ? -3.611 -5.543 -5.406 1 87.31 103 ILE A N 1
ATOM 817 C CA . ILE A 1 103 ? -4.844 -4.773 -5.516 1 87.31 103 ILE A CA 1
ATOM 818 C C . ILE A 1 103 ? -5 -3.871 -4.293 1 87.31 103 ILE A C 1
ATOM 820 O O . ILE A 1 103 ? -5.125 -4.359 -3.166 1 87.31 103 ILE A O 1
ATOM 824 N N . VAL A 1 104 ? -4.883 -2.643 -4.543 1 87.5 104 VAL A N 1
ATOM 825 C CA . VAL A 1 104 ? -4.945 -1.712 -3.422 1 87.5 104 VAL A CA 1
ATOM 826 C C . VAL A 1 104 ? -6.023 -0.662 -3.684 1 87.5 104 VAL A C 1
ATOM 828 O O . VAL A 1 104 ? -6.469 -0.49 -4.82 1 87.5 104 VAL A O 1
ATOM 831 N N . PHE A 1 105 ? -6.449 0.006 -2.66 1 88.44 105 PHE A N 1
ATOM 832 C CA . PHE A 1 105 ? -7.426 1.085 -2.752 1 88.44 105 PHE A CA 1
ATOM 833 C C . PHE A 1 105 ? -7.09 2.203 -1.773 1 88.44 105 PHE A C 1
ATOM 835 O O . PHE A 1 105 ? -7.508 2.168 -0.614 1 88.44 105 PHE A O 1
ATOM 842 N N . PHE A 1 106 ? -6.398 3.264 -2.279 1 85.88 106 PHE A N 1
ATOM 843 C CA . PHE A 1 106 ? -6.016 4.426 -1.486 1 85.88 106 PHE A CA 1
ATOM 844 C C . PHE A 1 106 ? -6.551 5.707 -2.111 1 85.88 106 PHE A C 1
ATOM 846 O O . PHE A 1 106 ? -6.113 6.805 -1.758 1 85.88 106 PHE A O 1
ATOM 853 N N . SER A 1 107 ? -7.414 5.574 -3.07 1 86.69 107 SER A N 1
ATOM 854 C CA . SER A 1 107 ? -7.73 6.723 -3.912 1 86.69 107 SER A CA 1
ATOM 855 C C . SER A 1 107 ? -8.68 7.684 -3.201 1 86.69 107 SER A C 1
ATOM 857 O O . SER A 1 107 ? -8.711 8.875 -3.518 1 86.69 107 SER A O 1
ATOM 859 N N . GLY A 1 108 ? -9.438 7.172 -2.266 1 83.62 108 GLY A N 1
ATOM 860 C CA . GLY A 1 108 ? -10.43 8.062 -1.686 1 83.62 108 GLY A CA 1
ATOM 861 C C . GLY A 1 108 ? -10.68 7.797 -0.212 1 83.62 108 GLY A C 1
ATOM 862 O O . GLY A 1 108 ? -10.133 6.852 0.355 1 83.62 108 GLY A O 1
ATOM 863 N N . TYR A 1 109 ? -11.328 8.766 0.377 1 82.75 109 TYR A N 1
ATOM 864 C CA . TYR A 1 109 ? -11.695 8.656 1.784 1 82.75 109 TYR A CA 1
ATOM 865 C C . TYR A 1 109 ? -13.039 9.32 2.047 1 82.75 109 TYR A C 1
ATOM 867 O O . TYR A 1 109 ? -13.523 10.109 1.229 1 82.75 109 TYR A O 1
ATOM 875 N N . THR A 1 110 ? -13.656 8.875 3.08 1 83.81 110 THR A N 1
ATOM 876 C CA . THR A 1 110 ? -14.953 9.414 3.457 1 83.81 110 THR A CA 1
ATOM 877 C C . THR A 1 110 ? -14.805 10.539 4.477 1 83.81 110 THR A C 1
ATOM 879 O O . THR A 1 110 ? -14.141 10.367 5.5 1 83.81 110 THR A O 1
ATOM 882 N N . LEU A 1 111 ? -15.336 11.664 4.148 1 83.44 111 LEU A N 1
ATOM 883 C CA . LEU A 1 111 ? -15.391 12.781 5.086 1 83.44 111 LEU A CA 1
ATOM 884 C C . LEU A 1 111 ? -16.703 12.789 5.848 1 83.44 111 LEU A C 1
ATOM 886 O O . LEU A 1 111 ? -17.781 12.688 5.246 1 83.44 111 LEU A O 1
ATOM 890 N N . ILE A 1 112 ? -16.578 12.828 7.176 1 82.38 112 ILE A N 1
ATOM 891 C CA . ILE A 1 112 ? -17.75 12.883 8.031 1 82.38 112 ILE A CA 1
ATOM 892 C C . ILE A 1 112 ? -17.844 14.242 8.711 1 82.38 112 ILE A C 1
ATOM 894 O O . ILE A 1 112 ? -16.875 14.719 9.305 1 82.38 112 ILE A O 1
ATOM 898 N N . SER A 1 113 ? -18.875 14.953 8.492 1 82.06 113 SER A N 1
ATOM 899 C CA . SER A 1 113 ? -19.094 16.25 9.109 1 82.06 113 SER A CA 1
ATOM 900 C C . SER A 1 113 ? -20.391 16.266 9.922 1 82.06 113 SER A C 1
ATOM 902 O O . SER A 1 113 ? -21.469 15.992 9.383 1 82.06 113 SER A O 1
ATOM 904 N N . CYS A 1 114 ? -20.156 16.469 11.234 1 80.06 114 CYS A N 1
ATOM 905 C CA . CYS A 1 114 ? -21.344 16.531 12.102 1 80.06 114 CYS A CA 1
ATOM 906 C C . CYS A 1 114 ? -21.594 17.953 12.555 1 80.06 114 CYS A C 1
ATOM 908 O O . CYS A 1 114 ? -20.672 18.75 12.719 1 80.06 114 CYS A O 1
ATOM 910 N N . ASN A 1 115 ? -22.812 18.5 12.414 1 65.25 115 ASN A N 1
ATOM 911 C CA . ASN A 1 115 ? -23.203 19.859 12.812 1 65.25 115 ASN A CA 1
ATOM 912 C C . ASN A 1 115 ? -22.797 20.141 14.258 1 65.25 115 ASN A C 1
ATOM 914 O O . ASN A 1 115 ? -22.531 21.297 14.609 1 65.25 115 ASN A O 1
ATOM 918 N N . PHE A 1 116 ? -23.016 19.266 15.133 1 59.31 116 PHE A N 1
ATOM 919 C CA . PHE A 1 116 ? -22.672 19.594 16.516 1 59.31 116 PHE A CA 1
ATOM 920 C C . PHE A 1 116 ? -21.266 19.094 16.859 1 59.31 116 PHE A C 1
ATOM 922 O O . PHE A 1 116 ? -20.844 18.047 16.359 1 59.31 116 PHE A O 1
ATOM 929 N N . PHE A 1 117 ? -20.203 20.016 16.938 1 55.75 117 PHE A N 1
ATOM 930 C CA . PHE A 1 117 ? -18.75 20.109 17.062 1 55.75 117 PHE A CA 1
ATOM 931 C C . PHE A 1 117 ? -18.188 18.891 17.766 1 55.75 117 PHE A C 1
ATOM 933 O O . PHE A 1 117 ? -16.984 18.797 17.984 1 55.75 117 PHE A O 1
ATOM 940 N N . ARG A 1 118 ? -18.953 18.156 18.641 1 54.69 118 ARG A N 1
ATOM 941 C CA . ARG A 1 118 ? -18.172 17.281 19.5 1 54.69 118 ARG A CA 1
ATOM 942 C C . ARG A 1 118 ? -17.688 16.047 18.75 1 54.69 118 ARG A C 1
ATOM 944 O O . ARG A 1 118 ? -18.5 15.305 18.203 1 54.69 118 ARG A O 1
ATOM 951 N N . ALA A 1 119 ? -16.453 16.125 18.25 1 60.53 119 ALA A N 1
ATOM 952 C CA . ALA A 1 119 ? -15.719 14.953 17.75 1 60.53 119 ALA A CA 1
ATOM 953 C C . ALA A 1 119 ? -15.961 13.734 18.641 1 60.53 119 ALA A C 1
ATOM 955 O O . ALA A 1 119 ? -15.648 13.758 19.828 1 60.53 119 ALA A O 1
ATOM 956 N N . ASN A 1 120 ? -17 12.922 18.25 1 79.56 120 ASN A N 1
ATOM 957 C CA . ASN A 1 120 ? -17.328 11.711 19 1 79.56 120 ASN A CA 1
ATOM 958 C C . ASN A 1 120 ? -16.656 10.477 18.375 1 79.56 120 ASN A C 1
ATOM 960 O O . ASN A 1 120 ? -17.031 10.062 17.281 1 79.56 120 ASN A O 1
ATOM 964 N N . LYS A 1 121 ? -15.648 10.031 19.062 1 83.19 121 LYS A N 1
ATOM 965 C CA . LYS A 1 121 ? -14.883 8.859 18.641 1 83.19 121 LYS A CA 1
ATOM 966 C C . LYS A 1 121 ? -15.797 7.688 18.328 1 83.19 121 LYS A C 1
ATOM 968 O O . LYS A 1 121 ? -15.547 6.941 17.375 1 83.19 121 LYS A O 1
ATOM 973 N N . LYS A 1 122 ? -16.844 7.582 19.094 1 88.06 122 LYS A N 1
ATOM 974 C CA . LYS A 1 122 ? -17.766 6.469 18.891 1 88.06 122 LYS A CA 1
ATOM 975 C C . LYS A 1 122 ? -18.531 6.629 17.578 1 88.06 122 LYS A C 1
ATOM 977 O O . LYS A 1 122 ? -18.641 5.684 16.797 1 88.06 122 LYS A O 1
ATOM 982 N N . LEU A 1 123 ? -19 7.797 17.344 1 88.31 123 LEU A N 1
ATOM 983 C CA . LEU A 1 123 ? -19.75 8.055 16.125 1 88.31 123 LEU A CA 1
ATOM 984 C C . LEU A 1 123 ? -18.859 7.879 14.891 1 88.31 123 LEU A C 1
ATOM 986 O O . LEU A 1 123 ? -19.281 7.289 13.898 1 88.31 123 LEU A O 1
ATOM 990 N N . ASP A 1 124 ? -17.656 8.352 14.977 1 88.38 124 ASP A N 1
ATOM 991 C CA . ASP A 1 124 ? -16.703 8.195 13.883 1 88.38 124 ASP A CA 1
ATOM 992 C C . ASP A 1 124 ? -16.406 6.723 13.625 1 88.38 124 ASP A C 1
ATOM 994 O O . ASP A 1 124 ? -16.359 6.285 12.477 1 88.38 124 ASP A O 1
ATOM 998 N N . GLY A 1 125 ? -16.219 6.031 14.711 1 91.94 125 GLY A N 1
ATOM 999 C CA . GLY A 1 125 ? -15.914 4.613 14.609 1 91.94 125 GLY A CA 1
ATOM 1000 C C . GLY A 1 125 ? -17.047 3.801 14.016 1 91.94 125 GLY A C 1
ATOM 1001 O O . GLY A 1 125 ? -16.828 2.963 13.141 1 91.94 125 GLY A O 1
ATOM 1002 N N . ILE A 1 126 ? -18.219 4.082 14.484 1 93.88 126 ILE A N 1
ATOM 1003 C CA . ILE A 1 126 ? -19.391 3.361 14.016 1 93.88 126 ILE A CA 1
ATOM 1004 C C . ILE A 1 126 ? -19.625 3.656 12.539 1 93.88 126 ILE A C 1
ATOM 1006 O O . ILE A 1 126 ? -19.875 2.744 11.75 1 93.88 126 ILE A O 1
ATOM 1010 N N . THR A 1 127 ? -19.5 4.906 12.188 1 93.12 127 THR A N 1
ATOM 1011 C CA . THR A 1 127 ? -19.688 5.297 10.797 1 93.12 127 THR A CA 1
ATOM 1012 C C . THR A 1 127 ? -18.609 4.68 9.906 1 93.12 127 THR A C 1
ATOM 1014 O O . THR A 1 127 ? -18.906 4.195 8.812 1 93.12 127 THR A O 1
ATOM 1017 N N . ALA A 1 128 ? -17.422 4.68 10.453 1 93.81 128 ALA A N 1
ATOM 1018 C CA . ALA A 1 128 ? -16.297 4.121 9.703 1 93.81 128 ALA A CA 1
ATOM 1019 C C . ALA A 1 128 ? -16.469 2.621 9.492 1 93.81 128 ALA A C 1
ATOM 1021 O O . ALA A 1 128 ? -16.031 2.072 8.484 1 93.81 128 ALA A O 1
ATOM 1022 N N . THR A 1 129 ? -17.125 1.951 10.398 1 96.44 129 THR A N 1
ATOM 1023 C CA . THR A 1 129 ? -17.297 0.503 10.352 1 96.44 129 THR A CA 1
ATOM 1024 C C . THR A 1 129 ? -18.266 0.108 9.242 1 96.44 129 THR A C 1
ATOM 1026 O O . THR A 1 129 ? -18.141 -0.97 8.656 1 96.44 129 THR A O 1
ATOM 1029 N N . ALA A 1 130 ? -19.141 0.946 8.914 1 96.81 130 ALA A N 1
ATOM 1030 C CA . ALA A 1 130 ? -20.25 0.633 8.008 1 96.81 130 ALA A CA 1
ATOM 1031 C C . ALA A 1 130 ? -19.734 0.227 6.633 1 96.81 130 ALA A C 1
ATOM 1033 O O . ALA A 1 130 ? -20.203 -0.749 6.047 1 96.81 130 ALA A O 1
ATOM 1034 N N . GLY A 1 131 ? -18.766 0.928 6.125 1 96.44 131 GLY A N 1
ATOM 1035 C CA . GLY A 1 131 ? -18.234 0.659 4.801 1 96.44 131 GLY A CA 1
ATOM 1036 C C . GLY A 1 131 ? -17.578 -0.705 4.684 1 96.44 131 GLY A C 1
ATOM 1037 O O . GLY A 1 131 ? -18.078 -1.577 3.967 1 96.44 131 GLY A O 1
ATOM 1038 N N . PRO A 1 132 ? -16.516 -0.896 5.492 1 97.75 132 PRO A N 1
ATOM 1039 C CA . PRO A 1 132 ? -15.828 -2.184 5.43 1 97.75 132 PRO A CA 1
ATOM 1040 C C . PRO A 1 132 ? -16.734 -3.361 5.762 1 97.75 132 PRO A C 1
ATOM 1042 O O . PRO A 1 132 ? -16.594 -4.445 5.191 1 97.75 132 PRO A O 1
ATOM 1045 N N . ALA A 1 133 ? -17.672 -3.156 6.703 1 98.44 133 ALA A N 1
ATOM 1046 C CA . ALA A 1 133 ? -18.625 -4.219 7.035 1 98.44 133 ALA A CA 1
ATOM 1047 C C . ALA A 1 133 ? -19.453 -4.617 5.82 1 98.44 133 ALA A C 1
ATOM 1049 O O . ALA A 1 133 ? -19.688 -5.801 5.578 1 98.44 133 ALA A O 1
ATOM 1050 N N . THR A 1 134 ? -19.906 -3.633 5.156 1 98.44 134 THR A N 1
ATOM 1051 C CA . THR A 1 134 ? -20.688 -3.877 3.945 1 98.44 134 THR A CA 1
ATOM 1052 C C . THR A 1 134 ? -19.859 -4.66 2.928 1 98.44 134 THR A C 1
ATOM 1054 O O . THR A 1 134 ? -20.359 -5.602 2.309 1 98.44 134 THR A O 1
ATOM 1057 N N . ASN A 1 135 ? -18.609 -4.301 2.76 1 98.56 135 ASN A N 1
ATOM 1058 C CA . ASN A 1 135 ? -17.734 -5.027 1.847 1 98.56 135 ASN A CA 1
ATOM 1059 C C . ASN A 1 135 ? -17.547 -6.477 2.283 1 98.56 135 ASN A C 1
ATOM 1061 O O . ASN A 1 135 ? -17.516 -7.383 1.448 1 98.56 135 ASN A O 1
ATOM 1065 N N . LEU A 1 136 ? -17.359 -6.684 3.549 1 98.75 136 LEU A N 1
ATOM 1066 C CA . LEU A 1 136 ? -17.188 -8.039 4.062 1 98.75 136 LEU A CA 1
ATOM 1067 C C . LEU A 1 136 ? -18.406 -8.898 3.766 1 98.75 136 LEU A C 1
ATOM 1069 O O . LEU A 1 136 ? -18.266 -10.055 3.35 1 98.75 136 LEU A O 1
ATOM 1073 N N . VAL A 1 137 ? -19.594 -8.32 3.961 1 98.69 137 VAL A N 1
ATOM 1074 C CA . VAL A 1 137 ? -20.844 -9.039 3.717 1 98.69 137 VAL A CA 1
ATOM 1075 C C . VAL A 1 137 ? -20.969 -9.359 2.23 1 98.69 137 VAL A C 1
ATOM 1077 O O . VAL A 1 137 ? -21.266 -10.5 1.856 1 98.69 137 VAL A O 1
ATOM 1080 N N . ILE A 1 138 ? -20.719 -8.375 1.402 1 98.69 138 ILE A N 1
ATOM 1081 C CA . ILE A 1 138 ? -20.828 -8.57 -0.039 1 98.69 138 ILE A CA 1
ATOM 1082 C C . ILE A 1 138 ? -19.828 -9.633 -0.49 1 98.69 138 ILE A C 1
ATOM 1084 O O . ILE A 1 138 ? -20.156 -10.516 -1.281 1 98.69 138 ILE A O 1
ATOM 1088 N N . SER A 1 139 ? -18.594 -9.484 0.023 1 98.75 139 SER A N 1
ATOM 1089 C CA . SER A 1 139 ? -17.562 -10.453 -0.327 1 98.75 139 SER A CA 1
ATOM 1090 C C . SER A 1 139 ? -18 -11.875 0.042 1 98.75 139 SER A C 1
ATOM 1092 O O . SER A 1 139 ? -17.875 -12.797 -0.766 1 98.75 139 SER A O 1
ATOM 1094 N N . ALA A 1 140 ? -18.547 -12.062 1.206 1 98.5 140 ALA A N 1
ATOM 1095 C CA . ALA A 1 140 ? -18.969 -13.375 1.677 1 98.5 140 ALA A CA 1
ATOM 1096 C C . ALA A 1 140 ? -20.109 -13.93 0.821 1 98.5 140 ALA A C 1
ATOM 1098 O O . ALA A 1 140 ? -20.078 -15.086 0.413 1 98.5 140 ALA A O 1
ATOM 1099 N N . ILE A 1 141 ? -21.094 -13.125 0.532 1 98.25 141 ILE A N 1
ATOM 1100 C CA . ILE A 1 141 ? -22.266 -13.539 -0.234 1 98.25 141 ILE A CA 1
ATOM 1101 C C . ILE A 1 141 ? -21.844 -13.977 -1.635 1 98.25 141 ILE A C 1
ATOM 1103 O O . ILE A 1 141 ? -22.25 -15.039 -2.111 1 98.25 141 ILE A O 1
ATOM 1107 N N . PHE A 1 142 ? -21 -13.18 -2.248 1 98.25 142 PHE A N 1
ATOM 1108 C CA . PHE A 1 142 ? -20.625 -13.469 -3.629 1 98.25 142 PHE A CA 1
ATOM 1109 C C . PHE A 1 142 ? -19.625 -14.625 -3.689 1 98.25 142 PHE A C 1
ATOM 1111 O O . PHE A 1 142 ? -19.578 -15.352 -4.684 1 98.25 142 PHE A O 1
ATOM 1118 N N . TYR A 1 143 ? -18.797 -14.766 -2.65 1 97.75 143 TYR A N 1
ATOM 1119 C CA . TYR A 1 143 ? -17.938 -15.938 -2.609 1 97.75 143 TYR A CA 1
ATOM 1120 C C . TYR A 1 143 ? -18.766 -17.219 -2.535 1 97.75 143 TYR A C 1
ATOM 1122 O O . TYR A 1 143 ? -18.5 -18.188 -3.246 1 97.75 143 TYR A O 1
ATOM 1130 N N . LEU A 1 144 ? -19.844 -17.219 -1.648 1 96.88 144 LEU A N 1
ATOM 1131 C CA . LEU A 1 144 ? -20.734 -18.359 -1.542 1 96.88 144 LEU A CA 1
ATOM 1132 C C . LEU A 1 144 ? -21.438 -18.625 -2.869 1 96.88 144 LEU A C 1
ATOM 1134 O O . LEU A 1 144 ? -21.578 -19.781 -3.279 1 96.88 144 LEU A O 1
ATOM 1138 N N . ALA A 1 145 ? -21.859 -17.578 -3.527 1 96.69 145 ALA A N 1
ATOM 1139 C CA . ALA A 1 145 ? -22.516 -17.719 -4.824 1 96.69 145 ALA A CA 1
ATOM 1140 C C . ALA A 1 145 ? -21.562 -18.328 -5.855 1 96.69 145 ALA A C 1
ATOM 1142 O O . ALA A 1 145 ? -21.984 -19.094 -6.715 1 96.69 145 ALA A O 1
ATOM 1143 N N . TYR A 1 146 ? -20.312 -17.875 -5.793 1 96.12 146 TYR A N 1
ATOM 1144 C CA . TYR A 1 146 ? -19.281 -18.406 -6.684 1 96.12 146 TYR A CA 1
ATOM 1145 C C . TYR A 1 146 ? -19.141 -19.922 -6.52 1 96.12 146 TYR A C 1
ATOM 1147 O O . TYR A 1 146 ? -19 -20.641 -7.508 1 96.12 146 TYR A O 1
ATOM 1155 N N . LEU A 1 147 ? -19.25 -20.484 -5.293 1 94.38 147 LEU A N 1
ATOM 1156 C CA . LEU A 1 147 ? -19.062 -21.906 -5.008 1 94.38 147 LEU A CA 1
ATOM 1157 C C . LEU A 1 147 ? -20.172 -22.734 -5.656 1 94.38 147 LEU A C 1
ATOM 1159 O O . LEU A 1 147 ? -19.969 -23.906 -5.965 1 94.38 147 LEU A O 1
ATOM 1163 N N . PHE A 1 148 ? -21.281 -22.094 -5.98 1 92.69 148 PHE A N 1
ATOM 1164 C CA . PHE A 1 148 ? -22.422 -22.812 -6.531 1 92.69 148 PHE A CA 1
ATOM 1165 C C . PHE A 1 148 ? -22.578 -22.531 -8.023 1 92.69 148 PHE A C 1
ATOM 1167 O O . PHE A 1 148 ? -23.531 -22.984 -8.648 1 92.69 148 PHE A O 1
ATOM 1174 N N . SER A 1 149 ? -21.703 -21.734 -8.555 1 88.5 149 SER A N 1
ATOM 1175 C CA . SER A 1 149 ? -21.812 -21.359 -9.961 1 88.5 149 SER A CA 1
ATOM 1176 C C . SER A 1 149 ? -20.562 -21.75 -10.742 1 88.5 149 SER A C 1
ATOM 1178 O O . SER A 1 149 ? -19.438 -21.453 -10.328 1 88.5 149 SER A O 1
ATOM 1180 N N . GLN A 1 150 ? -20.562 -22.578 -11.609 1 79.81 150 GLN A N 1
ATOM 1181 C CA . GLN A 1 150 ? -19.406 -23.016 -12.383 1 79.81 150 GLN A CA 1
ATOM 1182 C C . GLN A 1 150 ? -19.406 -22.375 -13.773 1 79.81 150 GLN A C 1
ATOM 1184 O O . GLN A 1 150 ? -18.781 -22.906 -14.695 1 79.81 150 GLN A O 1
ATOM 1189 N N . SER A 1 151 ? -19.828 -21.188 -13.914 1 88.25 151 SER A N 1
ATOM 1190 C CA . SER A 1 151 ? -19.953 -20.531 -15.211 1 88.25 151 SER A CA 1
ATOM 1191 C C . SER A 1 151 ? -19.188 -19.203 -15.234 1 88.25 151 SER A C 1
ATOM 1193 O O . SER A 1 151 ? -18.438 -18.906 -14.305 1 88.25 151 SER A O 1
ATOM 1195 N N . LEU A 1 152 ? -19.219 -18.562 -16.359 1 89.5 152 LEU A N 1
ATOM 1196 C CA . LEU A 1 152 ? -18.672 -17.234 -16.516 1 89.5 152 LEU A CA 1
ATOM 1197 C C . LEU A 1 152 ? -19.219 -16.281 -15.469 1 89.5 152 LEU A C 1
ATOM 1199 O O . LEU A 1 152 ? -18.5 -15.414 -14.961 1 89.5 152 LEU A O 1
ATOM 1203 N N . VAL A 1 153 ? -20.422 -16.594 -15.141 1 91.12 153 VAL A N 1
ATOM 1204 C CA . VAL A 1 153 ? -21.047 -15.789 -14.109 1 91.12 153 VAL A CA 1
ATOM 1205 C C . VAL A 1 153 ? -20.375 -16.047 -12.766 1 91.12 153 VAL A C 1
ATOM 1207 O O . VAL A 1 153 ? -20.219 -15.133 -11.953 1 91.12 153 VAL A O 1
ATOM 1210 N N . GLY A 1 154 ? -20.016 -17.266 -12.609 1 93.56 154 GLY A N 1
ATOM 1211 C CA . GLY A 1 154 ? -19.281 -17.594 -11.398 1 93.56 154 GLY A CA 1
ATOM 1212 C C . GLY A 1 154 ? -17.969 -16.859 -11.273 1 93.56 154 GLY A C 1
ATOM 1213 O O . GLY A 1 154 ? -17.594 -16.422 -10.18 1 93.56 154 GLY A O 1
ATOM 1214 N N . LEU A 1 155 ? -17.359 -16.719 -12.375 1 92.94 155 LEU A N 1
ATOM 1215 C CA . LEU A 1 155 ? -16.094 -15.992 -12.383 1 92.94 155 LEU A CA 1
ATOM 1216 C C . LEU A 1 155 ? -16.328 -14.531 -12 1 92.94 155 LEU A C 1
ATOM 1218 O O . LEU A 1 155 ? -15.516 -13.945 -11.281 1 92.94 155 LEU A O 1
ATOM 1222 N N . LEU A 1 156 ? -17.328 -13.984 -12.523 1 95.38 156 LEU A N 1
ATOM 1223 C CA . LEU A 1 156 ? -17.672 -12.617 -12.141 1 95.38 156 LEU A CA 1
ATOM 1224 C C . LEU A 1 156 ? -17.922 -12.516 -10.641 1 95.38 156 LEU A C 1
ATOM 1226 O O . LEU A 1 156 ? -17.453 -11.578 -9.992 1 95.38 156 LEU A O 1
ATOM 1230 N N . PHE A 1 157 ? -18.672 -13.5 -10.086 1 97.31 157 PHE A N 1
ATOM 1231 C CA . PHE A 1 157 ? -18.938 -13.516 -8.656 1 97.31 157 PHE A CA 1
ATOM 1232 C C . PHE A 1 157 ? -17.641 -13.594 -7.859 1 97.31 157 PHE A C 1
ATOM 1234 O O . PHE A 1 157 ? -17.5 -12.938 -6.824 1 97.31 157 PHE A O 1
ATOM 1241 N N . PHE A 1 158 ? -16.766 -14.328 -8.375 1 96.38 158 PHE A N 1
ATOM 1242 C CA . PHE A 1 158 ? -15.461 -14.477 -7.738 1 96.38 158 PHE A CA 1
ATOM 1243 C C . PHE A 1 158 ? -14.727 -13.141 -7.695 1 96.38 158 PHE A C 1
ATOM 1245 O O . PHE A 1 158 ? -14.172 -12.758 -6.66 1 96.38 158 PHE A O 1
ATOM 1252 N N . TYR A 1 159 ? -14.719 -12.445 -8.773 1 96.06 159 TYR A N 1
ATOM 1253 C CA . TYR A 1 159 ? -14.055 -11.148 -8.828 1 96.06 159 TYR A CA 1
ATOM 1254 C C . TYR A 1 159 ? -14.711 -10.156 -7.875 1 96.06 159 TYR A C 1
ATOM 1256 O O . TYR A 1 159 ? -14.023 -9.375 -7.215 1 96.06 159 TYR A O 1
ATOM 1264 N N . ILE A 1 160 ? -16.016 -10.172 -7.848 1 97.56 160 ILE A N 1
ATOM 1265 C CA . ILE A 1 160 ? -16.734 -9.281 -6.938 1 97.56 160 ILE A CA 1
ATOM 1266 C C . ILE A 1 160 ? -16.328 -9.594 -5.496 1 97.56 160 ILE A C 1
ATOM 1268 O O . ILE A 1 160 ? -16.031 -8.688 -4.715 1 97.56 160 ILE A O 1
ATOM 1272 N N . ALA A 1 161 ? -16.312 -10.867 -5.164 1 98.19 161 ALA A N 1
ATOM 1273 C CA . ALA A 1 161 ? -15.906 -11.289 -3.824 1 98.19 161 ALA A CA 1
ATOM 1274 C C . ALA A 1 161 ? -14.477 -10.852 -3.525 1 98.19 161 ALA A C 1
ATOM 1276 O O . ALA A 1 161 ? -14.195 -10.305 -2.455 1 98.19 161 ALA A O 1
ATOM 1277 N N . MET A 1 162 ? -13.656 -11.062 -4.457 1 96.94 162 MET A N 1
ATOM 1278 C CA . MET A 1 162 ? -12.234 -10.75 -4.328 1 96.94 162 MET A CA 1
ATOM 1279 C C . MET A 1 162 ? -12.031 -9.25 -4.094 1 96.94 162 MET A C 1
ATOM 1281 O O . MET A 1 162 ? -11.367 -8.852 -3.133 1 96.94 162 MET A O 1
ATOM 1285 N N . PHE A 1 163 ? -12.594 -8.422 -4.887 1 96.94 163 PHE A N 1
ATOM 1286 C CA . PHE A 1 163 ? -12.398 -6.98 -4.801 1 96.94 163 PHE A CA 1
ATOM 1287 C C . PHE A 1 163 ? -13.008 -6.43 -3.516 1 96.94 163 PHE A C 1
ATOM 1289 O O . PHE A 1 163 ? -12.445 -5.523 -2.896 1 96.94 163 PHE A O 1
ATOM 1296 N N . ASN A 1 164 ? -14.125 -6.988 -3.145 1 98.19 164 ASN A N 1
ATOM 1297 C CA . ASN A 1 164 ? -14.727 -6.539 -1.893 1 98.19 164 ASN A CA 1
ATOM 1298 C C . ASN A 1 164 ? -13.867 -6.934 -0.691 1 98.19 164 ASN A C 1
ATOM 1300 O O . ASN A 1 164 ? -13.758 -6.172 0.271 1 98.19 164 ASN A O 1
ATOM 1304 N N . SER A 1 165 ? -13.32 -8.102 -0.71 1 97.5 165 SER A N 1
ATOM 1305 C CA . SER A 1 165 ? -12.445 -8.508 0.388 1 97.5 165 SER A CA 1
ATOM 1306 C C . SER A 1 165 ? -11.219 -7.605 0.479 1 97.5 165 SER A C 1
ATOM 1308 O O . SER A 1 165 ? -10.805 -7.223 1.575 1 97.5 165 SER A O 1
ATOM 1310 N N . VAL A 1 166 ? -10.672 -7.223 -0.633 1 95.69 166 VAL A N 1
ATOM 1311 C CA . VAL A 1 166 ? -9.477 -6.395 -0.688 1 95.69 166 VAL A CA 1
ATOM 1312 C C . VAL A 1 166 ? -9.797 -4.98 -0.224 1 95.69 166 VAL A C 1
ATOM 1314 O O . VAL A 1 166 ? -9.062 -4.395 0.575 1 95.69 166 VAL A O 1
ATOM 1317 N N . VAL A 1 167 ? -10.875 -4.418 -0.721 1 94.88 167 VAL A N 1
ATOM 1318 C CA . VAL A 1 167 ? -11.273 -3.066 -0.344 1 94.88 167 VAL A CA 1
ATOM 1319 C C . VAL A 1 167 ? -11.555 -3.01 1.155 1 94.88 167 VAL A C 1
ATOM 1321 O O . VAL A 1 167 ? -11.18 -2.047 1.829 1 94.88 167 VAL A O 1
ATOM 1324 N N . ALA A 1 168 ? -12.219 -4.059 1.637 1 97.19 168 ALA A N 1
ATOM 1325 C CA . ALA A 1 168 ? -12.445 -4.125 3.078 1 97.19 168 ALA A CA 1
ATOM 1326 C C . ALA A 1 168 ? -11.125 -4.129 3.84 1 97.19 168 ALA A C 1
ATOM 1328 O O . ALA A 1 168 ? -10.93 -3.336 4.766 1 97.19 168 ALA A O 1
ATOM 1329 N N . PHE A 1 169 ? -10.242 -4.965 3.479 1 96.06 169 PHE A N 1
ATOM 1330 C CA . PHE A 1 169 ? -8.961 -5.105 4.152 1 96.06 169 PHE A CA 1
ATOM 1331 C C . PHE A 1 169 ? -8.203 -3.785 4.156 1 96.06 169 PHE A C 1
ATOM 1333 O O . PHE A 1 169 ? -7.723 -3.34 5.203 1 96.06 169 PHE A O 1
ATOM 1340 N N . PHE A 1 170 ? -8.047 -3.148 3.029 1 93.06 170 PHE A N 1
ATOM 1341 C CA . PHE A 1 170 ? -7.254 -1.931 2.914 1 93.06 170 PHE A CA 1
ATOM 1342 C C . PHE A 1 170 ? -7.891 -0.792 3.699 1 93.06 170 PHE A C 1
ATOM 1344 O O . PHE A 1 170 ? -7.191 0.018 4.312 1 93.06 170 PHE A O 1
ATOM 1351 N N . ASN A 1 171 ? -9.203 -0.72 3.666 1 94 171 ASN A N 1
ATOM 1352 C CA . ASN A 1 171 ? -9.852 0.329 4.441 1 94 171 ASN A CA 1
ATOM 1353 C C . ASN A 1 171 ? -9.766 0.058 5.941 1 94 171 ASN A C 1
ATOM 1355 O O . ASN A 1 171 ? -9.953 0.967 6.754 1 94 171 ASN A O 1
ATOM 1359 N N . LEU A 1 172 ? -9.492 -1.175 6.289 1 95.75 172 LEU A N 1
ATOM 1360 C CA . LEU A 1 172 ? -9.391 -1.523 7.703 1 95.75 172 LEU A CA 1
ATOM 1361 C C . LEU A 1 172 ? -7.969 -1.326 8.211 1 95.75 172 LEU A C 1
ATOM 1363 O O . LEU A 1 172 ? -7.723 -1.39 9.422 1 95.75 172 LEU A O 1
ATOM 1367 N N . LEU A 1 173 ? -7.035 -1.121 7.312 1 91.75 173 LEU A N 1
ATOM 1368 C CA . LEU A 1 173 ? -5.688 -0.797 7.766 1 91.75 173 LEU A CA 1
ATOM 1369 C C . LEU A 1 173 ? -5.684 0.492 8.578 1 91.75 173 LEU A C 1
ATOM 1371 O O . LEU A 1 173 ? -6.359 1.459 8.227 1 91.75 173 LEU A O 1
ATOM 1375 N N . PRO A 1 174 ? -5.047 0.417 9.656 1 89.38 174 PRO A N 1
ATOM 1376 C CA . PRO A 1 174 ? -4.961 1.635 10.469 1 89.38 174 PRO A CA 1
ATOM 1377 C C . PRO A 1 174 ? -3.906 2.611 9.945 1 89.38 174 PRO A C 1
ATOM 1379 O O . PRO A 1 174 ? -2.949 2.928 10.656 1 89.38 174 PRO A O 1
ATOM 1382 N N . PHE A 1 175 ? -4.137 3.045 8.805 1 82.75 175 PHE A N 1
ATOM 1383 C CA . PHE A 1 175 ? -3.18 3.875 8.078 1 82.75 175 PHE A CA 1
ATOM 1384 C C . PHE A 1 175 ? -3.885 5.043 7.398 1 82.75 175 PHE A C 1
ATOM 1386 O O . PHE A 1 175 ? -4.977 4.879 6.852 1 82.75 175 PHE A O 1
ATOM 1393 N N . TRP A 1 176 ? -3.217 6.219 7.504 1 77.25 176 TRP A N 1
ATOM 1394 C CA . TRP A 1 176 ? -3.654 7.406 6.781 1 77.25 176 TRP A CA 1
ATOM 1395 C C . TRP A 1 176 ? -5.074 7.793 7.176 1 77.25 176 TRP A C 1
ATOM 1397 O O . TRP A 1 176 ? -5.422 7.781 8.359 1 77.25 176 TRP A O 1
ATOM 1407 N N . VAL A 1 177 ? -5.887 8.125 6.195 1 79.06 177 VAL A N 1
ATOM 1408 C CA . VAL A 1 177 ? -7.238 8.625 6.434 1 79.06 177 VAL A CA 1
ATOM 1409 C C . VAL A 1 177 ? -8.25 7.496 6.227 1 79.06 177 VAL A C 1
ATOM 1411 O O . VAL A 1 177 ? -9.445 7.742 6.086 1 79.06 177 VAL A O 1
ATOM 1414 N N . LEU A 1 178 ? -7.75 6.262 6.352 1 87.38 178 LEU A N 1
ATOM 1415 C CA . LEU A 1 178 ? -8.609 5.113 6.102 1 87.38 178 LEU A CA 1
ATOM 1416 C C . LEU A 1 178 ? -9.508 4.828 7.305 1 87.38 178 LEU A C 1
ATOM 1418 O O . LEU A 1 178 ? -9.281 5.367 8.391 1 87.38 178 LEU A O 1
ATOM 1422 N N . ASP A 1 179 ? -10.484 4 7.109 1 92.62 179 ASP A N 1
ATOM 1423 C CA . ASP A 1 179 ? -11.5 3.732 8.125 1 92.62 179 ASP A CA 1
ATOM 1424 C C . ASP A 1 179 ? -10.898 3.014 9.328 1 92.62 179 ASP A C 1
ATOM 1426 O O . ASP A 1 179 ? -11.359 3.195 10.461 1 92.62 179 ASP A O 1
ATOM 1430 N N . GLY A 1 180 ? -9.93 2.225 9.07 1 93.19 180 GLY A N 1
ATOM 1431 C CA . GLY A 1 180 ? -9.344 1.4 10.117 1 93.19 180 GLY A CA 1
ATOM 1432 C C . GLY A 1 180 ? -8.852 2.205 11.312 1 93.19 180 GLY A C 1
ATOM 1433 O O . GLY A 1 180 ? -8.938 1.747 12.453 1 93.19 180 GLY A O 1
ATOM 1434 N N . MET A 1 181 ? -8.352 3.352 11 1 88.62 181 MET A N 1
ATOM 1435 C CA . MET A 1 181 ? -7.855 4.211 12.07 1 88.62 181 MET A CA 1
ATOM 1436 C C . MET A 1 181 ? -8.992 4.617 13.008 1 88.62 181 MET A C 1
ATOM 1438 O O . MET A 1 181 ? -8.844 4.574 14.227 1 88.62 181 MET A O 1
ATOM 1442 N N . LYS A 1 182 ? -10.039 5.008 12.5 1 89.25 182 LYS A N 1
ATOM 1443 C CA . LYS A 1 182 ? -11.195 5.441 13.273 1 89.25 182 LYS A CA 1
ATOM 1444 C C . LYS A 1 182 ? -11.789 4.281 14.062 1 89.25 182 LYS A C 1
ATOM 1446 O O . LYS A 1 182 ? -12.188 4.449 15.219 1 89.25 182 LYS A O 1
ATOM 1451 N N . ILE A 1 183 ? -11.797 3.148 13.453 1 94.06 183 ILE A N 1
ATOM 1452 C CA . ILE A 1 183 ? -12.367 1.976 14.102 1 94.06 183 ILE A CA 1
ATOM 1453 C C . ILE A 1 183 ? -11.484 1.542 15.266 1 94.06 183 ILE A C 1
ATOM 1455 O O . ILE A 1 183 ? -11.977 1.283 16.375 1 94.06 183 ILE A O 1
ATOM 1459 N N . MET A 1 184 ? -10.242 1.505 15 1 91.75 184 MET A N 1
ATOM 1460 C CA . MET A 1 184 ? -9.297 1.086 16.031 1 91.75 184 MET A CA 1
ATOM 1461 C C . MET A 1 184 ? -9.312 2.053 17.203 1 91.75 184 MET A C 1
ATOM 1463 O O . MET A 1 184 ? -9.203 1.635 18.359 1 91.75 184 MET A O 1
ATOM 1467 N N . ARG A 1 185 ? -9.445 3.359 16.922 1 89.12 185 ARG A N 1
ATOM 1468 C CA . ARG A 1 185 ? -9.5 4.379 17.969 1 89.12 185 ARG A CA 1
ATOM 1469 C C . ARG A 1 185 ? -10.742 4.203 18.844 1 89.12 185 ARG A C 1
ATOM 1471 O O . ARG A 1 185 ? -10.711 4.492 20.031 1 89.12 185 ARG A O 1
ATOM 1478 N N . TRP A 1 186 ? -11.766 3.764 18.219 1 91.19 186 TRP A N 1
ATOM 1479 C CA . TRP A 1 186 ? -13.023 3.576 18.922 1 91.19 186 TRP A CA 1
ATOM 1480 C C . TRP A 1 186 ? -13.047 2.24 19.656 1 91.19 186 TRP A C 1
ATOM 1482 O O . TRP A 1 186 ? -13.32 2.189 20.859 1 91.19 186 TRP A O 1
ATOM 1492 N N . ASN A 1 187 ? -12.695 1.183 18.953 1 94.62 187 ASN A N 1
ATOM 1493 C CA . ASN A 1 187 ? -12.773 -0.169 19.5 1 94.62 187 ASN A CA 1
ATOM 1494 C C . ASN A 1 187 ? -11.797 -1.111 18.797 1 94.62 187 ASN A C 1
ATOM 1496 O O . ASN A 1 187 ? -12.078 -1.604 17.703 1 94.62 187 ASN A O 1
ATOM 1500 N N . VAL A 1 188 ? -10.742 -1.488 19.453 1 92.94 188 VAL A N 1
ATOM 1501 C CA . VAL A 1 188 ? -9.656 -2.271 18.859 1 92.94 188 VAL A CA 1
ATOM 1502 C C . VAL A 1 188 ? -10.125 -3.701 18.609 1 92.94 188 VAL A C 1
ATOM 1504 O O . VAL A 1 188 ? -9.695 -4.344 17.656 1 92.94 188 VAL A O 1
ATOM 1507 N N . LYS A 1 189 ? -10.984 -4.223 19.422 1 96.12 189 LYS A N 1
ATOM 1508 C CA . LYS A 1 189 ? -11.477 -5.586 19.25 1 96.12 189 LYS A CA 1
ATOM 1509 C C . LYS A 1 189 ? -12.297 -5.723 17.969 1 96.12 189 LYS A C 1
ATOM 1511 O O . LYS A 1 189 ? -12.125 -6.684 17.219 1 96.12 189 LYS A O 1
ATOM 1516 N N . ILE A 1 190 ? -13.195 -4.797 17.719 1 96.38 190 ILE A N 1
ATOM 1517 C CA . ILE A 1 190 ? -14 -4.801 16.5 1 96.38 190 ILE A CA 1
ATOM 1518 C C . ILE A 1 190 ? -13.086 -4.695 15.273 1 96.38 190 ILE A C 1
ATOM 1520 O O . ILE A 1 190 ? -13.258 -5.426 14.297 1 96.38 190 ILE A O 1
ATOM 1524 N N . TRP A 1 191 ? -12.117 -3.834 15.367 1 96.38 191 TRP A N 1
ATOM 1525 C CA . TRP A 1 191 ? -11.156 -3.676 14.289 1 96.38 191 TRP A CA 1
ATOM 1526 C C . TRP A 1 191 ? -10.43 -4.988 14.008 1 96.38 191 TRP A C 1
ATOM 1528 O O . TRP A 1 191 ? -10.336 -5.41 12.852 1 96.38 191 TRP A O 1
ATOM 1538 N N . ALA A 1 192 ? -9.977 -5.66 15.094 1 96.25 192 ALA A N 1
ATOM 1539 C CA . ALA A 1 192 ? -9.219 -6.902 14.961 1 96.25 192 ALA A CA 1
ATOM 1540 C C . ALA A 1 192 ? -10.062 -7.996 14.32 1 96.25 192 ALA A C 1
ATOM 1542 O O . ALA A 1 192 ? -9.586 -8.742 13.461 1 96.25 192 ALA A O 1
ATOM 1543 N N . VAL A 1 193 ? -11.258 -8.086 14.68 1 97.62 193 VAL A N 1
ATOM 1544 C CA . VAL A 1 193 ? -12.156 -9.094 14.133 1 97.62 193 VAL A CA 1
ATOM 1545 C C . VAL A 1 193 ? -12.406 -8.82 12.656 1 97.62 193 VAL A C 1
ATOM 1547 O O . VAL A 1 193 ? -12.359 -9.734 11.828 1 97.62 193 VAL A O 1
ATOM 1550 N N . MET A 1 194 ? -12.648 -7.598 12.352 1 97.88 194 MET A N 1
ATOM 1551 C CA . MET A 1 194 ? -12.984 -7.242 10.977 1 97.88 194 MET A CA 1
ATOM 1552 C C . MET A 1 194 ? -11.789 -7.461 10.055 1 97.88 194 MET A C 1
ATOM 1554 O O . MET A 1 194 ? -11.945 -7.969 8.938 1 97.88 194 MET A O 1
ATOM 1558 N N . ILE A 1 195 ? -10.664 -7.055 10.531 1 96.56 195 ILE A N 1
ATOM 1559 C CA . ILE A 1 195 ? -9.508 -7.223 9.664 1 96.56 195 ILE A CA 1
ATOM 1560 C C . ILE A 1 195 ? -9.188 -8.711 9.516 1 96.56 195 ILE A C 1
ATOM 1562 O O . ILE A 1 195 ? -8.758 -9.156 8.445 1 96.56 195 ILE A O 1
ATOM 1566 N N . ALA A 1 196 ? -9.344 -9.508 10.555 1 97 196 ALA A N 1
ATOM 1567 C CA . ALA A 1 196 ? -9.164 -10.953 10.469 1 97 196 ALA A CA 1
ATOM 1568 C C . ALA A 1 196 ? -10.125 -11.57 9.445 1 97 196 ALA A C 1
ATOM 1570 O O . ALA A 1 196 ? -9.719 -12.406 8.633 1 97 196 ALA A O 1
ATOM 1571 N N . LEU A 1 197 ? -11.352 -11.125 9.492 1 97.81 197 LEU A N 1
ATOM 1572 C CA . LEU A 1 197 ? -12.352 -11.625 8.555 1 97.81 197 LEU A CA 1
ATOM 1573 C C . LEU A 1 197 ? -11.977 -11.266 7.117 1 97.81 197 LEU A C 1
ATOM 1575 O O . LEU A 1 197 ? -12.156 -12.07 6.203 1 97.81 197 LEU A O 1
ATOM 1579 N N . SER A 1 198 ? -11.461 -10.055 6.973 1 97.5 198 SER A N 1
ATOM 1580 C CA . SER A 1 198 ? -11.055 -9.641 5.629 1 97.5 198 SER A CA 1
ATOM 1581 C C . SER A 1 198 ? -9.898 -10.5 5.117 1 97.5 198 SER A C 1
ATOM 1583 O O . SER A 1 198 ? -9.852 -10.836 3.932 1 97.5 198 SER A O 1
ATOM 1585 N N . LEU A 1 199 ? -8.992 -10.875 5.973 1 95.88 199 LEU A N 1
ATOM 1586 C CA . LEU A 1 199 ? -7.863 -11.719 5.598 1 95.88 199 LEU A CA 1
ATOM 1587 C C . LEU A 1 199 ? -8.336 -13.117 5.207 1 95.88 199 LEU A C 1
ATOM 1589 O O . LEU A 1 199 ? -7.836 -13.703 4.246 1 95.88 199 LEU A O 1
ATOM 1593 N N . VAL A 1 200 ? -9.281 -13.641 5.938 1 96.81 200 VAL A N 1
ATOM 1594 C CA . VAL A 1 200 ? -9.844 -14.945 5.629 1 96.81 200 VAL A CA 1
ATOM 1595 C C . VAL A 1 200 ? -10.492 -14.914 4.246 1 96.81 200 VAL A C 1
ATOM 1597 O O . VAL A 1 200 ? -10.266 -15.812 3.43 1 96.81 200 VAL A O 1
ATOM 1600 N N . LEU A 1 201 ? -11.25 -13.875 3.988 1 97.25 201 LEU A N 1
ATOM 1601 C CA . LEU A 1 201 ? -11.93 -13.766 2.701 1 97.25 201 LEU A CA 1
ATOM 1602 C C . LEU A 1 201 ? -10.922 -13.562 1.572 1 97.25 201 LEU A C 1
ATOM 1604 O O . LEU A 1 201 ? -11.109 -14.07 0.466 1 97.25 201 LEU A O 1
ATOM 1608 N N . MET A 1 202 ? -9.891 -12.828 1.876 1 95.44 202 MET A N 1
ATOM 1609 C CA . MET A 1 202 ? -8.836 -12.648 0.878 1 95.44 202 MET A CA 1
ATOM 1610 C C . MET A 1 202 ? -8.148 -13.977 0.575 1 95.44 202 MET A C 1
ATOM 1612 O O . MET A 1 202 ? -7.77 -14.234 -0.569 1 95.44 202 MET A O 1
ATOM 1616 N N . TYR A 1 203 ? -7.945 -14.766 1.564 1 93.56 203 TYR A N 1
ATOM 1617 C CA . TYR A 1 203 ? -7.371 -16.094 1.361 1 93.56 203 TYR A CA 1
ATOM 1618 C C . TYR A 1 203 ? -8.297 -16.969 0.515 1 93.56 203 TYR A C 1
ATOM 1620 O O . TYR A 1 203 ? -7.852 -17.609 -0.442 1 93.56 203 TYR A O 1
ATOM 1628 N N . LEU A 1 204 ? -9.586 -16.969 0.827 1 94.31 204 LEU A N 1
ATOM 1629 C CA . LEU A 1 204 ? -10.57 -17.781 0.115 1 94.31 204 LEU A CA 1
ATOM 1630 C C . LEU A 1 204 ? -10.68 -17.344 -1.343 1 94.31 204 LEU A C 1
ATOM 1632 O O . LEU A 1 204 ? -10.93 -18.172 -2.225 1 94.31 204 LEU A O 1
ATOM 1636 N N . THR A 1 205 ? -10.461 -16.031 -1.572 1 94.19 205 THR A N 1
ATOM 1637 C CA . THR A 1 205 ? -10.578 -15.523 -2.932 1 94.19 205 THR A CA 1
ATOM 1638 C C . THR A 1 205 ? -9.227 -15.508 -3.627 1 94.19 205 THR A C 1
ATOM 1640 O O . THR A 1 205 ? -9.055 -14.844 -4.652 1 94.19 205 THR A O 1
ATOM 1643 N N . HIS A 1 206 ? -8.227 -16.016 -3.037 1 88.19 206 HIS A N 1
ATOM 1644 C CA . HIS A 1 206 ? -6.918 -16.312 -3.604 1 88.19 206 HIS A CA 1
ATOM 1645 C C . HIS A 1 206 ? -6.102 -15.031 -3.797 1 88.19 206 HIS A C 1
ATOM 1647 O O . HIS A 1 206 ? -5.262 -14.961 -4.695 1 88.19 206 HIS A O 1
ATOM 1653 N N . VAL A 1 207 ? -6.473 -14.008 -3.066 1 86.31 207 VAL A N 1
ATOM 1654 C CA . VAL A 1 207 ? -5.621 -12.828 -3.049 1 86.31 207 VAL A CA 1
ATOM 1655 C C . VAL A 1 207 ? -4.344 -13.117 -2.271 1 86.31 207 VAL A C 1
ATOM 1657 O O . VAL A 1 207 ? -3.264 -12.648 -2.639 1 86.31 207 VAL A O 1
ATOM 1660 N N . LEU A 1 208 ? -4.547 -13.898 -1.184 1 83.62 208 LEU A N 1
ATOM 1661 C CA . LEU A 1 208 ? -3.422 -14.32 -0.355 1 83.6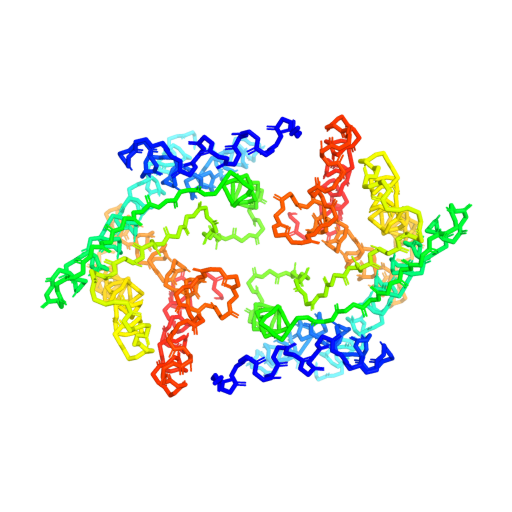2 208 LEU A CA 1
ATOM 1662 C C . LEU A 1 208 ? -3.121 -15.797 -0.565 1 83.62 208 LEU A C 1
ATOM 1664 O O . LEU A 1 208 ? -4.027 -16.594 -0.844 1 83.62 208 LEU A O 1
ATOM 1668 N N . MET B 1 1 ? -7.07 12.383 24.219 1 60.41 1 MET B N 1
ATOM 1669 C CA . MET B 1 1 ? -6.207 11.805 23.203 1 60.41 1 MET B CA 1
ATOM 1670 C C . MET B 1 1 ? -6.348 10.289 23.172 1 60.41 1 MET B C 1
ATOM 1672 O O . MET B 1 1 ? -6.305 9.633 24.203 1 60.41 1 MET B O 1
ATOM 1676 N N . SER B 1 2 ? -6.742 9.727 22.109 1 74.38 2 SER B N 1
ATOM 1677 C CA . SER B 1 2 ? -6.91 8.281 21.984 1 74.38 2 SER B CA 1
ATOM 1678 C C . SER B 1 2 ? -5.578 7.559 22.156 1 74.38 2 SER B C 1
ATOM 1680 O O . SER B 1 2 ? -4.516 8.164 22.031 1 74.38 2 SER B O 1
ATOM 1682 N N . LYS B 1 3 ? -5.594 6.406 22.719 1 77.31 3 LYS B N 1
ATOM 1683 C CA . LYS B 1 3 ? -4.391 5.594 22.844 1 77.31 3 LYS B CA 1
ATOM 1684 C C . LYS B 1 3 ? -3.594 5.578 21.547 1 77.31 3 LYS B C 1
ATOM 1686 O O . LYS B 1 3 ? -2.361 5.594 21.562 1 77.31 3 LYS B O 1
ATOM 1691 N N . LEU B 1 4 ? -4.188 5.598 20.438 1 77.31 4 LEU B N 1
ATOM 1692 C CA . LEU B 1 4 ? -3.531 5.594 19.125 1 77.31 4 LEU B CA 1
ATOM 1693 C C . LEU B 1 4 ? -2.746 6.883 18.922 1 77.31 4 LEU B C 1
ATOM 1695 O O . LEU B 1 4 ? -1.646 6.859 18.359 1 77.31 4 LEU B O 1
ATOM 1699 N N . ASP B 1 5 ? -3.279 7.93 19.297 1 77.88 5 ASP B N 1
ATOM 1700 C CA . ASP B 1 5 ? -2.586 9.211 19.188 1 77.88 5 ASP B CA 1
ATOM 1701 C C . ASP B 1 5 ? -1.319 9.227 20.031 1 77.88 5 ASP B C 1
ATOM 1703 O O . ASP B 1 5 ? -0.299 9.789 19.625 1 77.88 5 ASP B O 1
ATOM 1707 N N . GLU B 1 6 ? -1.487 8.648 21.203 1 81.25 6 GLU B N 1
ATOM 1708 C CA . GLU B 1 6 ? -0.327 8.539 22.078 1 81.25 6 GLU B CA 1
ATOM 1709 C C . GLU B 1 6 ? 0.77 7.688 21.438 1 81.25 6 GLU B C 1
ATOM 1711 O O . GLU B 1 6 ? 1.948 8.047 21.5 1 81.25 6 GLU B O 1
ATOM 1716 N N . LEU B 1 7 ? 0.322 6.598 20.844 1 81.56 7 LEU B N 1
ATOM 1717 C CA . LEU B 1 7 ? 1.288 5.715 20.203 1 81.56 7 LEU B CA 1
ATOM 1718 C C . LEU B 1 7 ? 1.954 6.41 19.016 1 81.56 7 LEU B C 1
ATOM 1720 O O . LEU B 1 7 ? 3.164 6.277 18.812 1 81.56 7 LEU B O 1
ATOM 1724 N N . GLU B 1 8 ? 1.234 7.078 18.25 1 83.31 8 GLU B N 1
ATOM 1725 C CA . GLU B 1 8 ? 1.805 7.824 17.125 1 83.31 8 GLU B CA 1
ATOM 1726 C C . GLU B 1 8 ? 2.846 8.828 17.609 1 83.31 8 GLU B C 1
ATOM 1728 O O . GLU B 1 8 ? 3.912 8.969 17.016 1 83.31 8 GLU B O 1
ATOM 1733 N N . TRP B 1 9 ? 2.504 9.531 18.641 1 80.19 9 TRP B N 1
ATOM 1734 C CA . TRP B 1 9 ? 3.438 10.5 19.219 1 80.19 9 TRP B CA 1
ATOM 1735 C C . TRP B 1 9 ? 4.703 9.805 19.703 1 80.19 9 TRP B C 1
ATOM 1737 O O . TRP B 1 9 ? 5.812 10.281 19.469 1 80.19 9 TRP B O 1
ATOM 1747 N N . ARG B 1 10 ? 4.547 8.734 20.391 1 79.88 10 ARG B N 1
ATOM 1748 C CA . ARG B 1 10 ? 5.684 7.988 20.922 1 79.88 10 ARG B CA 1
ATOM 1749 C C . ARG B 1 10 ? 6.59 7.492 19.797 1 79.88 10 ARG B C 1
ATOM 1751 O O . ARG B 1 10 ? 7.816 7.602 19.891 1 79.88 10 ARG B O 1
ATOM 1758 N N . PHE B 1 11 ? 5.965 6.926 18.812 1 83.38 11 PHE B N 1
ATOM 1759 C CA . PHE B 1 11 ? 6.734 6.402 17.688 1 83.38 11 PHE B CA 1
ATOM 1760 C C . PHE B 1 11 ? 7.473 7.523 16.969 1 83.38 11 PHE B C 1
ATOM 1762 O O . PHE B 1 11 ? 8.609 7.344 16.531 1 83.38 11 PHE B O 1
ATOM 1769 N N . ARG B 1 12 ? 6.891 8.594 16.859 1 81.81 12 ARG B N 1
ATOM 1770 C CA . ARG B 1 12 ? 7.488 9.734 16.172 1 81.81 12 ARG B CA 1
ATOM 1771 C C . ARG B 1 12 ? 8.695 10.266 16.938 1 81.81 12 ARG B C 1
ATOM 1773 O O . ARG B 1 12 ? 9.633 10.805 16.344 1 81.81 12 ARG B O 1
ATOM 1780 N N . ASN B 1 13 ? 8.633 10.094 18.266 1 82.75 13 ASN B N 1
ATOM 1781 C CA . ASN B 1 13 ? 9.664 10.703 19.094 1 82.75 13 ASN B CA 1
ATOM 1782 C C . ASN B 1 13 ? 10.586 9.656 19.703 1 82.75 13 ASN B C 1
ATOM 1784 O O . ASN B 1 13 ? 11.336 9.953 20.641 1 82.75 13 ASN B O 1
ATOM 1788 N N . ILE B 1 14 ? 10.539 8.547 19.156 1 83.94 14 ILE B N 1
ATOM 1789 C CA . ILE B 1 14 ? 11.375 7.477 19.688 1 83.94 14 ILE B CA 1
ATOM 1790 C C . ILE B 1 14 ? 12.82 7.676 19.219 1 83.94 14 ILE B C 1
ATOM 1792 O O . ILE B 1 14 ? 13.078 8.445 18.297 1 83.94 14 ILE B O 1
ATOM 1796 N N . ASN B 1 15 ? 13.719 7 19.938 1 88.94 15 ASN B N 1
ATOM 1797 C CA . ASN B 1 15 ? 15.117 7.012 19.547 1 88.94 15 ASN B CA 1
ATOM 1798 C C . ASN B 1 15 ? 15.297 6.559 18.094 1 88.94 15 ASN 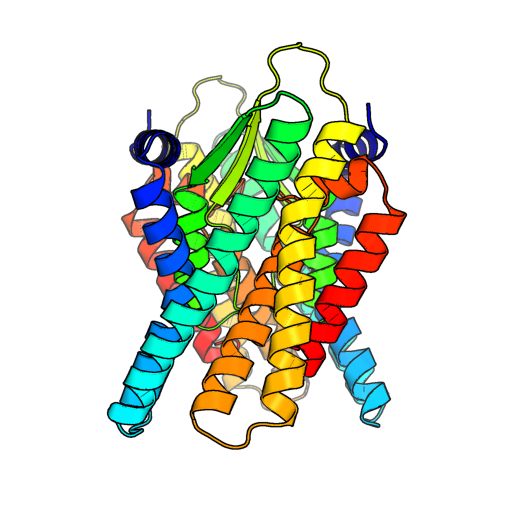B C 1
ATOM 1800 O O . ASN B 1 15 ? 14.648 5.609 17.656 1 88.94 15 ASN B O 1
ATOM 1804 N N . GLU B 1 16 ? 16.141 7.219 17.406 1 89.5 16 GLU B N 1
ATOM 1805 C CA . GLU B 1 16 ? 16.312 6.969 15.969 1 89.5 16 GLU B CA 1
ATOM 1806 C C . GLU B 1 16 ? 16.781 5.543 15.711 1 89.5 16 GLU B C 1
ATOM 1808 O O . GLU B 1 16 ? 16.391 4.918 14.719 1 89.5 16 GLU B O 1
ATOM 1813 N N . VAL B 1 17 ? 17.625 5.023 16.547 1 88.88 17 VAL B N 1
ATOM 1814 C CA . VAL B 1 17 ? 18.125 3.664 16.406 1 88.88 17 VAL B CA 1
ATOM 1815 C C . VAL B 1 17 ? 16.984 2.67 16.5 1 88.88 17 VAL B C 1
ATOM 1817 O O . VAL B 1 17 ? 16.875 1.74 15.695 1 88.88 17 VAL B O 1
ATOM 1820 N N . VAL B 1 18 ? 16.172 2.902 17.453 1 91.25 18 VAL B N 1
ATOM 1821 C CA . VAL B 1 18 ? 15.016 2.029 17.641 1 91.25 18 VAL B CA 1
ATOM 1822 C C . VAL B 1 18 ? 14.07 2.162 16.453 1 91.25 18 VAL B C 1
ATOM 1824 O O . VAL B 1 18 ? 13.492 1.172 16 1 91.25 18 VAL B O 1
ATOM 1827 N N . ALA B 1 19 ? 13.953 3.371 15.961 1 91.75 19 ALA B N 1
ATOM 1828 C CA . ALA B 1 19 ? 13.125 3.594 14.773 1 91.75 19 ALA B CA 1
ATOM 1829 C C . ALA B 1 19 ? 13.633 2.779 13.594 1 91.75 19 ALA B C 1
ATOM 1831 O O . ALA B 1 19 ? 12.844 2.15 12.875 1 91.75 19 ALA B O 1
ATOM 1832 N N . PHE B 1 20 ? 14.93 2.76 13.469 1 91.94 20 PHE B N 1
ATOM 1833 C CA . PHE B 1 20 ? 15.539 1.978 12.398 1 91.94 20 PHE B CA 1
ATOM 1834 C C . PHE B 1 20 ? 15.234 0.494 12.57 1 91.94 20 PHE B C 1
ATOM 1836 O O . PHE B 1 20 ? 14.844 -0.181 11.617 1 91.94 20 PHE B O 1
ATOM 1843 N N . LEU B 1 21 ? 15.383 0.054 13.719 1 92.88 21 LEU B N 1
ATOM 1844 C CA . LEU B 1 21 ? 15.18 -1.362 14.008 1 92.88 21 LEU B CA 1
ATOM 1845 C C . LEU B 1 21 ? 13.734 -1.771 13.742 1 92.88 21 LEU B C 1
ATOM 1847 O O . LEU B 1 21 ? 13.484 -2.824 13.156 1 92.88 21 LEU B O 1
ATOM 1851 N N . LEU B 1 22 ? 12.844 -0.95 14.172 1 93.25 22 LEU B N 1
ATOM 1852 C CA . LEU B 1 22 ? 11.43 -1.254 13.984 1 93.25 22 LEU B CA 1
ATOM 1853 C C . LEU B 1 22 ? 11.055 -1.203 12.508 1 93.25 22 LEU B C 1
ATOM 1855 O O . LEU B 1 22 ? 10.242 -2.01 12.039 1 93.25 22 LEU B O 1
ATOM 1859 N N . ALA B 1 23 ? 11.602 -0.229 11.82 1 93.44 23 ALA B N 1
ATOM 1860 C CA . ALA B 1 23 ? 11.352 -0.15 10.383 1 93.44 23 ALA B CA 1
ATOM 1861 C C . ALA B 1 23 ? 11.867 -1.395 9.664 1 93.44 23 ALA B C 1
ATOM 1863 O O . ALA B 1 23 ? 11.164 -1.98 8.836 1 93.44 23 ALA B O 1
ATOM 1864 N N . ILE B 1 24 ? 13.039 -1.761 10 1 94.44 24 ILE B N 1
ATOM 1865 C CA . ILE B 1 24 ? 13.656 -2.945 9.414 1 94.44 24 ILE B CA 1
ATOM 1866 C C . ILE B 1 24 ? 12.828 -4.184 9.758 1 94.44 24 ILE B C 1
ATOM 1868 O O . ILE B 1 24 ? 12.57 -5.023 8.898 1 94.44 24 ILE B O 1
ATOM 1872 N N . PHE B 1 25 ? 12.422 -4.246 10.945 1 94.06 25 PHE B N 1
ATOM 1873 C CA . PHE B 1 25 ? 11.586 -5.355 11.383 1 94.06 25 PHE B CA 1
ATOM 1874 C C . PHE B 1 25 ? 10.297 -5.41 10.578 1 94.06 25 PHE B C 1
ATOM 1876 O O . PHE B 1 25 ? 9.875 -6.48 10.133 1 94.06 25 PHE B O 1
ATOM 1883 N N . SER B 1 26 ? 9.656 -4.293 10.414 1 94.12 26 SER B N 1
ATOM 1884 C CA . SER B 1 26 ? 8.383 -4.254 9.711 1 94.12 26 SER B CA 1
ATOM 1885 C C . SER B 1 26 ? 8.523 -4.785 8.289 1 94.12 26 SER B C 1
ATOM 1887 O O . SER B 1 26 ? 7.641 -5.492 7.793 1 94.12 26 SER B O 1
ATOM 1889 N N . ILE B 1 27 ? 9.602 -4.461 7.645 1 93.06 27 ILE B N 1
ATOM 1890 C CA . ILE B 1 27 ? 9.844 -4.949 6.293 1 93.06 27 ILE B CA 1
ATOM 1891 C C . ILE B 1 27 ? 10.156 -6.445 6.332 1 93.06 27 ILE B C 1
ATOM 1893 O O . ILE B 1 27 ? 9.672 -7.207 5.492 1 93.06 27 ILE B O 1
ATOM 1897 N N . SER B 1 28 ? 10.852 -6.898 7.363 1 93.31 28 SER B N 1
ATOM 1898 C CA . SER B 1 28 ? 11.32 -8.281 7.477 1 93.31 28 SER B CA 1
ATOM 1899 C C . SER B 1 28 ? 10.172 -9.219 7.836 1 93.31 28 SER B C 1
ATOM 1901 O O . SER B 1 28 ? 10.328 -10.445 7.777 1 93.31 28 SER B O 1
ATOM 1903 N N . THR B 1 29 ? 9.07 -8.656 8.219 1 94.38 29 THR B N 1
ATOM 1904 C CA . THR B 1 29 ? 7.926 -9.516 8.492 1 94.38 29 THR B CA 1
ATOM 1905 C C . THR B 1 29 ? 7.555 -10.328 7.254 1 94.38 29 THR B C 1
ATOM 1907 O O . THR B 1 29 ? 6.941 -11.391 7.367 1 94.38 29 THR B O 1
ATOM 1910 N N . PHE B 1 30 ? 7.922 -9.852 6.129 1 92.94 30 PHE B N 1
ATOM 1911 C CA . PHE B 1 30 ? 7.773 -10.633 4.906 1 92.94 30 PHE B CA 1
ATOM 1912 C C . PHE B 1 30 ? 8.422 -12 5.059 1 92.94 30 PHE B C 1
ATOM 1914 O O . PHE B 1 30 ? 7.82 -13.023 4.711 1 92.94 30 PHE B O 1
ATOM 1921 N N . GLY B 1 31 ? 9.633 -11.984 5.531 1 91.81 31 GLY B N 1
ATOM 1922 C CA . GLY B 1 31 ? 10.344 -13.234 5.762 1 91.81 31 GLY B CA 1
ATOM 1923 C C . GLY B 1 31 ? 9.656 -14.133 6.773 1 91.81 31 GLY B C 1
ATOM 1924 O O . GLY B 1 31 ? 9.641 -15.352 6.621 1 91.81 31 GLY B O 1
ATOM 1925 N N . ILE B 1 32 ? 9.031 -13.547 7.762 1 92.44 32 ILE B N 1
ATOM 1926 C CA . ILE B 1 32 ? 8.297 -14.305 8.766 1 92.44 32 ILE B CA 1
ATOM 1927 C C . ILE B 1 32 ? 7.07 -14.953 8.125 1 92.44 32 ILE B C 1
ATOM 1929 O O . ILE B 1 32 ? 6.742 -16.109 8.43 1 92.44 32 ILE B O 1
ATOM 1933 N N . GLY B 1 33 ? 6.422 -14.188 7.328 1 92.25 33 GLY B N 1
ATOM 1934 C CA . GLY B 1 33 ? 5.309 -14.758 6.586 1 92.25 33 GLY B CA 1
ATOM 1935 C C . GLY B 1 33 ? 5.711 -15.953 5.738 1 92.25 33 GLY B C 1
ATOM 1936 O O . GLY B 1 33 ? 5.008 -16.969 5.707 1 92.25 33 GLY B O 1
ATOM 1937 N N . GLU B 1 34 ? 6.801 -15.797 5.059 1 88.69 34 GLU B N 1
ATOM 1938 C CA . GLU B 1 34 ? 7.309 -16.891 4.23 1 88.69 34 GLU B CA 1
ATOM 1939 C C . GLU B 1 34 ? 7.672 -18.109 5.082 1 88.69 34 GLU B C 1
ATOM 1941 O O . GLU B 1 34 ? 7.492 -19.25 4.648 1 88.69 34 GLU B O 1
ATOM 1946 N N . LEU B 1 35 ? 8.203 -17.797 6.211 1 90.31 35 LEU B N 1
ATOM 1947 C CA . LEU B 1 35 ? 8.531 -18.859 7.141 1 90.31 35 LEU B CA 1
ATOM 1948 C C . LEU B 1 35 ? 7.277 -19.641 7.547 1 90.31 35 LEU B C 1
ATOM 1950 O O . LEU B 1 35 ? 7.262 -20.859 7.512 1 90.31 35 LEU B O 1
ATOM 1954 N N . ILE B 1 36 ? 6.258 -18.938 7.922 1 90.44 36 ILE B N 1
ATOM 1955 C CA . ILE B 1 36 ? 4.996 -19.547 8.336 1 90.44 36 ILE B CA 1
ATOM 1956 C C . ILE B 1 36 ? 4.426 -20.375 7.188 1 90.44 36 ILE B C 1
ATOM 1958 O O . ILE B 1 36 ? 3.998 -21.516 7.387 1 90.44 36 ILE B O 1
ATOM 1962 N N . TYR B 1 37 ? 4.457 -19.781 6.039 1 87.12 37 TYR B N 1
ATOM 1963 C CA . TYR B 1 37 ? 3.988 -20.484 4.848 1 87.12 37 TYR B CA 1
ATOM 1964 C C . TYR B 1 37 ? 4.777 -21.766 4.629 1 87.12 37 TYR B C 1
ATOM 1966 O O . TYR B 1 37 ? 4.195 -22.828 4.344 1 87.12 37 TYR B O 1
ATOM 1974 N N . SER B 1 38 ? 6.035 -21.703 4.781 1 87.81 38 SER B N 1
ATOM 1975 C CA . SER B 1 38 ? 6.906 -22.859 4.574 1 87.81 38 SER B CA 1
ATOM 1976 C C . SER B 1 38 ? 6.625 -23.953 5.594 1 87.81 38 SER B C 1
ATOM 1978 O O . SER B 1 38 ? 6.613 -25.141 5.25 1 87.81 38 SER B O 1
ATOM 1980 N N . ILE B 1 39 ? 6.422 -23.578 6.793 1 88 39 ILE B N 1
ATOM 1981 C CA . ILE B 1 39 ? 6.121 -24.531 7.852 1 88 39 ILE B CA 1
ATOM 1982 C C . ILE B 1 39 ? 4.805 -25.25 7.551 1 88 39 ILE B C 1
ATOM 1984 O O . ILE B 1 39 ? 4.715 -26.469 7.656 1 88 39 ILE B O 1
ATOM 1988 N N . ILE B 1 40 ? 3.822 -24.516 7.109 1 87.12 40 ILE B N 1
ATOM 1989 C CA . ILE B 1 40 ? 2.506 -25.062 6.812 1 87.12 40 ILE B CA 1
ATOM 1990 C C . ILE B 1 40 ? 2.604 -26.031 5.633 1 87.12 40 ILE B C 1
ATOM 1992 O O . ILE B 1 40 ? 1.956 -27.078 5.625 1 87.12 40 ILE B O 1
ATOM 1996 N N . LYS B 1 41 ? 3.447 -25.641 4.672 1 89.62 41 LYS B N 1
ATOM 1997 C CA . LYS B 1 41 ? 3.574 -26.469 3.471 1 89.62 41 LYS B CA 1
ATOM 1998 C C . LYS B 1 41 ? 4.551 -27.609 3.691 1 89.62 41 LYS B C 1
ATOM 2000 O O . LYS B 1 41 ? 4.68 -28.5 2.842 1 89.62 41 LYS B O 1
ATOM 2005 N N . GLY B 1 42 ? 5.316 -27.594 4.762 1 87.75 42 GLY B N 1
ATOM 2006 C CA . GLY B 1 42 ? 6.211 -28.688 5.129 1 87.75 42 GLY B CA 1
ATOM 2007 C C . GLY B 1 42 ? 7.586 -28.562 4.496 1 87.75 42 GLY B C 1
ATOM 2008 O O . GLY B 1 42 ? 8.234 -29.578 4.211 1 87.75 42 GLY B O 1
ATOM 2009 N N . TYR B 1 43 ? 7.961 -27.375 4.176 1 84.75 43 TYR B N 1
ATOM 2010 C CA . TYR B 1 43 ? 9.312 -27.156 3.668 1 84.75 43 TYR B CA 1
ATOM 2011 C C . TYR B 1 43 ? 10.336 -27.266 4.793 1 84.75 43 TYR B C 1
ATOM 2013 O O . TYR B 1 43 ? 10 -27.078 5.965 1 84.75 43 TYR B O 1
ATOM 2021 N N . PRO B 1 44 ? 11.586 -27.625 4.434 1 88.25 44 PRO B N 1
ATOM 2022 C CA . PRO B 1 44 ? 12.594 -27.734 5.488 1 88.25 44 PRO B CA 1
ATOM 2023 C C . PRO B 1 44 ? 12.797 -26.422 6.246 1 88.25 44 PRO B C 1
ATOM 2025 O O . PRO B 1 44 ? 12.828 -25.359 5.633 1 88.25 44 PRO B O 1
ATOM 2028 N N . LEU B 1 45 ? 12.906 -26.469 7.48 1 86.81 45 LEU B N 1
ATOM 2029 C CA . LEU B 1 45 ? 12.992 -25.344 8.391 1 86.81 45 LEU B CA 1
ATOM 2030 C C . LEU B 1 45 ? 14.227 -24.484 8.094 1 86.81 45 LEU B C 1
ATOM 2032 O O . LEU B 1 45 ? 14.172 -23.266 8.172 1 86.81 45 LEU B O 1
ATOM 2036 N N . TYR B 1 46 ? 15.391 -25.203 7.738 1 85.44 46 TYR B N 1
ATOM 2037 C CA . TYR B 1 46 ? 16.641 -24.484 7.484 1 85.44 46 TYR B CA 1
ATOM 2038 C C . TYR B 1 46 ? 16.469 -23.5 6.344 1 85.44 46 TYR B C 1
ATOM 2040 O O . TYR B 1 46 ? 16.984 -22.375 6.406 1 85.44 46 TYR B O 1
ATOM 2048 N N . PHE B 1 47 ? 15.75 -23.922 5.348 1 82 47 PHE B N 1
ATOM 2049 C CA . PHE B 1 47 ? 15.516 -23.062 4.199 1 82 47 PHE B CA 1
ATOM 2050 C C . PHE B 1 47 ? 14.656 -21.859 4.594 1 82 47 PHE B C 1
ATOM 2052 O O . PHE B 1 47 ? 14.953 -20.719 4.199 1 82 47 PHE B O 1
ATOM 2059 N N . SER B 1 48 ? 13.719 -22.094 5.426 1 84.88 48 SER B N 1
ATOM 2060 C CA . SER B 1 48 ? 12.797 -21.047 5.852 1 84.88 48 SER B CA 1
ATOM 2061 C C . SER B 1 48 ? 13.5 -20.031 6.754 1 84.88 48 SER B C 1
ATOM 2063 O O . SER B 1 48 ? 13.258 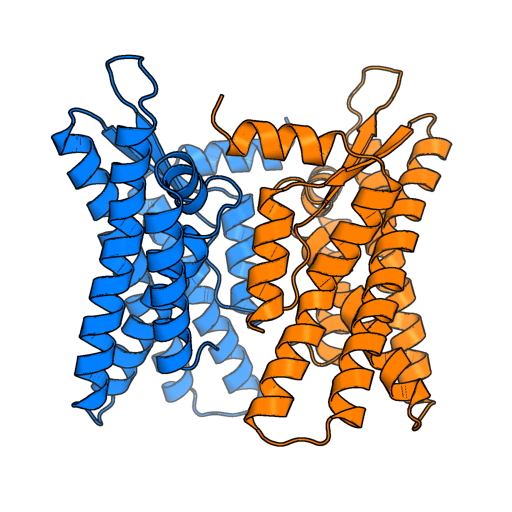-18.828 6.652 1 84.88 48 SER B O 1
ATOM 2065 N N . LEU B 1 49 ? 14.383 -20.531 7.547 1 90.38 49 LEU B N 1
ATOM 2066 C CA . LEU B 1 49 ? 15.109 -19.641 8.438 1 90.38 49 LEU B CA 1
ATOM 2067 C C . LEU B 1 49 ? 16.094 -18.766 7.66 1 90.38 49 LEU B C 1
ATOM 2069 O O . LEU B 1 49 ? 16.312 -17.609 8.023 1 90.38 49 LEU B O 1
ATOM 2073 N N . LEU B 1 50 ? 16.656 -19.312 6.633 1 90.31 50 LEU B N 1
ATOM 2074 C CA . LEU B 1 50 ? 17.547 -18.547 5.773 1 90.31 50 LEU B CA 1
ATOM 2075 C C . LEU B 1 50 ? 16.812 -17.391 5.102 1 90.31 50 LEU B C 1
ATOM 2077 O O . LEU B 1 50 ? 17.375 -16.312 4.938 1 90.31 50 LEU B O 1
ATOM 2081 N N . ILE B 1 51 ? 15.586 -17.656 4.789 1 89.12 51 ILE B N 1
ATOM 2082 C CA . ILE B 1 51 ? 14.789 -16.625 4.141 1 89.12 51 ILE B CA 1
ATOM 2083 C C . ILE B 1 51 ? 14.57 -15.453 5.105 1 89.12 51 ILE B C 1
ATOM 2085 O O . ILE B 1 51 ? 14.656 -14.289 4.707 1 89.12 51 ILE B O 1
ATOM 2089 N N . VAL B 1 52 ? 14.297 -15.781 6.301 1 93.5 52 VAL B N 1
ATOM 2090 C CA . VAL B 1 52 ? 14.102 -14.75 7.312 1 93.5 52 VAL B CA 1
ATOM 2091 C C . VAL B 1 52 ? 15.383 -13.93 7.473 1 93.5 52 VAL B C 1
ATOM 2093 O O . VAL B 1 52 ? 15.344 -12.703 7.512 1 93.5 52 VAL B O 1
ATOM 2096 N N . LEU B 1 53 ? 16.484 -14.602 7.508 1 94.88 53 LEU B N 1
ATOM 2097 C CA . LEU B 1 53 ? 17.781 -13.93 7.656 1 94.88 53 LEU B CA 1
ATOM 2098 C C . LEU B 1 53 ? 18.078 -13.047 6.445 1 94.88 53 LEU B C 1
ATOM 2100 O O . LEU B 1 53 ? 18.531 -11.914 6.594 1 94.88 53 LEU B O 1
ATOM 2104 N N . PHE B 1 54 ? 17.828 -13.562 5.281 1 95.19 54 PHE B N 1
ATOM 2105 C CA . PHE B 1 54 ? 18.078 -12.828 4.051 1 95.19 54 PHE B CA 1
ATOM 2106 C C . PHE B 1 54 ? 17.219 -11.562 3.99 1 95.19 54 PHE B C 1
ATOM 2108 O O . PHE B 1 54 ? 17.703 -10.5 3.584 1 95.19 54 PHE B O 1
ATOM 2115 N N . THR B 1 55 ? 15.969 -11.727 4.426 1 94.69 55 THR B N 1
ATOM 2116 C CA . THR B 1 55 ? 15.078 -10.57 4.391 1 94.69 55 THR B CA 1
ATOM 2117 C C . THR B 1 55 ? 15.523 -9.516 5.398 1 94.69 55 THR B C 1
ATOM 2119 O O . THR B 1 55 ? 15.422 -8.312 5.129 1 94.69 55 THR B O 1
ATOM 2122 N N . LEU B 1 56 ? 16 -9.992 6.516 1 95.94 56 LEU B N 1
ATOM 2123 C CA . LEU B 1 56 ? 16.484 -9.062 7.531 1 95.94 56 LEU B CA 1
ATOM 2124 C C . LEU B 1 56 ? 17.688 -8.281 7.016 1 95.94 56 LEU B C 1
ATOM 2126 O O . LEU B 1 56 ? 17.766 -7.059 7.172 1 95.94 56 LEU B O 1
ATOM 2130 N N . ILE B 1 57 ? 18.609 -8.922 6.41 1 96.88 57 ILE B N 1
ATOM 2131 C CA . ILE B 1 57 ? 19.812 -8.289 5.871 1 96.88 57 ILE B CA 1
ATOM 2132 C C . ILE B 1 57 ? 19.438 -7.344 4.73 1 96.88 57 ILE B C 1
ATOM 2134 O O . ILE B 1 57 ? 19.891 -6.199 4.688 1 96.88 57 ILE B O 1
ATOM 2138 N N . ALA B 1 58 ? 18.609 -7.84 3.863 1 97.19 58 ALA B N 1
ATOM 2139 C CA . ALA B 1 58 ? 18.188 -7.051 2.713 1 97.19 58 ALA B CA 1
ATOM 2140 C C . ALA B 1 58 ? 17.469 -5.781 3.156 1 97.19 58 ALA B C 1
ATOM 2142 O O . ALA B 1 58 ? 17.703 -4.703 2.607 1 97.19 58 ALA B O 1
ATOM 2143 N N . ALA B 1 59 ? 16.578 -5.961 4.148 1 96.38 59 ALA B N 1
ATOM 2144 C CA . ALA B 1 59 ? 15.859 -4.812 4.676 1 96.38 59 ALA B CA 1
ATOM 2145 C C . ALA B 1 59 ? 16.812 -3.797 5.293 1 96.38 59 ALA B C 1
ATOM 2147 O O . ALA B 1 59 ? 16.641 -2.588 5.125 1 96.38 59 ALA B O 1
ATOM 2148 N N . THR B 1 60 ? 17.797 -4.277 5.996 1 96.75 60 THR B N 1
ATOM 2149 C CA . THR B 1 60 ? 18.797 -3.414 6.621 1 96.75 60 THR B CA 1
ATOM 2150 C C . THR B 1 60 ? 19.562 -2.613 5.57 1 96.75 60 THR B C 1
ATOM 2152 O O . THR B 1 60 ? 19.703 -1.396 5.691 1 96.75 60 THR B O 1
ATOM 2155 N N . ILE B 1 61 ? 19.953 -3.277 4.5 1 97.62 61 ILE B N 1
ATOM 2156 C CA . ILE B 1 61 ? 20.734 -2.652 3.438 1 97.62 61 ILE B CA 1
ATOM 2157 C C . ILE B 1 61 ? 19.844 -1.699 2.641 1 97.62 61 ILE B C 1
ATOM 2159 O O . ILE B 1 61 ? 20.344 -0.754 2.021 1 97.62 61 ILE B O 1
ATOM 2163 N N . ALA B 1 62 ? 18.594 -1.878 2.721 1 96.94 62 ALA B N 1
ATOM 2164 C CA . ALA B 1 62 ? 17.672 -1.018 1.984 1 96.94 62 ALA B CA 1
ATOM 2165 C C . ALA B 1 62 ? 17.359 0.251 2.771 1 96.94 62 ALA B C 1
ATOM 2167 O O . ALA B 1 62 ? 17.297 1.345 2.203 1 96.94 62 ALA B O 1
ATOM 2168 N N . VAL B 1 63 ? 17.25 0.125 4.09 1 94.88 63 VAL B N 1
ATOM 2169 C CA . VAL B 1 63 ? 16.719 1.219 4.891 1 94.88 63 VAL B CA 1
ATOM 2170 C C . VAL B 1 63 ? 17.844 2.143 5.336 1 94.88 63 VAL B C 1
ATOM 2172 O O . VAL B 1 63 ? 17.766 3.361 5.18 1 94.88 63 VAL B O 1
ATOM 2175 N N . ILE B 1 64 ? 18.922 1.615 5.816 1 94.5 64 ILE B N 1
ATOM 2176 C CA . ILE B 1 64 ? 19.969 2.414 6.457 1 94.5 64 ILE B CA 1
ATOM 2177 C C . ILE B 1 64 ? 20.641 3.318 5.426 1 94.5 64 ILE B C 1
ATOM 2179 O O . ILE B 1 64 ? 20.672 4.539 5.594 1 94.5 64 ILE B O 1
ATOM 2183 N N . PRO B 1 65 ? 21.188 2.768 4.32 1 96.56 65 PRO B N 1
ATOM 2184 C CA . PRO B 1 65 ? 21.797 3.66 3.33 1 96.56 65 PRO B CA 1
ATOM 2185 C C . PRO B 1 65 ? 20.812 4.691 2.781 1 96.56 65 PRO B C 1
ATOM 2187 O O . PRO B 1 65 ? 21.203 5.82 2.477 1 96.56 65 PRO B O 1
ATOM 2190 N N . HIS B 1 66 ? 19.547 4.348 2.588 1 96 66 HIS B N 1
ATOM 2191 C CA . HIS B 1 66 ? 18.5 5.25 2.139 1 96 66 HIS B CA 1
ATOM 2192 C C . HIS B 1 66 ? 18.406 6.48 3.037 1 96 66 HIS B C 1
ATOM 2194 O O . HIS B 1 66 ? 18.438 7.613 2.553 1 96 66 HIS B O 1
ATOM 2200 N N . GLU B 1 67 ? 18.328 6.25 4.309 1 92.5 67 GLU B N 1
ATOM 2201 C CA . GLU B 1 67 ? 18.203 7.332 5.281 1 92.5 67 GLU B CA 1
ATOM 2202 C C . GLU B 1 67 ? 19.5 8.125 5.391 1 92.5 67 GLU B C 1
ATOM 2204 O O . GLU B 1 67 ? 19.469 9.352 5.551 1 92.5 67 GLU B O 1
ATOM 2209 N N . LEU B 1 68 ? 20.625 7.426 5.383 1 93.44 68 LEU B N 1
ATOM 2210 C CA . LEU B 1 68 ? 21.922 8.102 5.445 1 93.44 68 LEU B CA 1
ATOM 2211 C C . LEU B 1 68 ? 22.109 9.031 4.25 1 93.44 68 LEU B C 1
ATOM 2213 O O . LEU B 1 68 ? 22.719 10.094 4.375 1 93.44 68 LEU B O 1
ATOM 2217 N N . ALA B 1 69 ? 21.578 8.641 3.129 1 96.19 69 ALA B N 1
ATOM 2218 C CA . ALA B 1 69 ? 21.672 9.469 1.933 1 96.19 69 ALA B CA 1
ATOM 2219 C C . ALA B 1 69 ? 20.922 10.781 2.115 1 96.19 69 ALA B C 1
ATOM 2221 O O . ALA B 1 69 ? 21.422 11.852 1.765 1 96.19 69 ALA B O 1
ATOM 2222 N N . HIS B 1 70 ? 19.688 10.719 2.559 1 94.62 70 HIS B N 1
ATOM 2223 C CA . HIS B 1 70 ? 18.953 11.938 2.873 1 94.62 70 HIS B CA 1
ATOM 2224 C C . HIS B 1 70 ? 19.75 12.844 3.797 1 94.62 70 HIS B C 1
ATOM 2226 O O . HIS B 1 70 ? 19.859 14.047 3.551 1 94.62 70 HIS B O 1
ATOM 2232 N N . ARG B 1 71 ? 20.312 12.281 4.867 1 92.25 71 ARG B N 1
ATOM 2233 C CA . ARG B 1 71 ? 21.031 13.031 5.887 1 92.25 71 ARG B CA 1
ATOM 2234 C C . ARG B 1 71 ? 22.25 13.727 5.289 1 92.25 71 ARG B C 1
ATOM 2236 O O . ARG B 1 71 ? 22.531 14.883 5.602 1 92.25 71 ARG B O 1
ATOM 2243 N N . GLN B 1 72 ? 22.969 12.984 4.547 1 94.19 72 GLN B N 1
ATOM 2244 C CA . GLN B 1 72 ? 24.172 13.531 3.939 1 94.19 72 GLN B CA 1
ATOM 2245 C C . GLN B 1 72 ? 23.844 14.719 3.033 1 94.19 72 GLN B C 1
ATOM 2247 O O . GLN B 1 72 ? 24.516 15.742 3.076 1 94.19 72 GLN B O 1
ATOM 2252 N N . VAL B 1 73 ? 22.828 14.562 2.201 1 94.06 73 VAL B N 1
ATOM 2253 C CA . VAL B 1 73 ? 22.453 15.641 1.287 1 94.06 73 VAL B CA 1
ATOM 2254 C C . VAL B 1 73 ? 21.906 16.828 2.078 1 94.06 73 VAL B C 1
ATOM 2256 O O . VAL B 1 73 ? 22.234 17.984 1.782 1 94.06 73 VAL B O 1
ATOM 2259 N N . ALA B 1 74 ? 21.094 16.562 3.049 1 91.38 74 ALA B N 1
ATOM 2260 C CA . ALA B 1 74 ? 20.562 17.641 3.883 1 91.38 74 ALA B CA 1
ATOM 2261 C C . ALA B 1 74 ? 21.688 18.438 4.543 1 91.38 74 ALA B C 1
ATOM 2263 O O . ALA B 1 74 ? 21.656 19.672 4.559 1 91.38 74 ALA B O 1
ATOM 2264 N N . ARG B 1 75 ? 22.656 17.766 5.062 1 90.19 75 ARG B N 1
ATOM 2265 C CA . ARG B 1 75 ? 23.781 18.375 5.742 1 90.19 75 ARG B CA 1
ATOM 2266 C C . ARG B 1 75 ? 24.562 19.281 4.797 1 90.19 75 ARG B C 1
ATOM 2268 O O . ARG B 1 75 ? 25.047 20.344 5.199 1 90.19 75 ARG B O 1
ATOM 2275 N N . LYS B 1 76 ? 24.703 18.844 3.623 1 91.25 76 LYS B N 1
ATOM 2276 C CA . LYS B 1 76 ? 25.422 19.641 2.633 1 91.25 76 LYS B CA 1
ATOM 2277 C C . LYS B 1 76 ? 24.766 21 2.426 1 91.25 76 LYS B C 1
ATOM 2279 O O . LYS B 1 76 ? 25.438 21.969 2.057 1 91.25 76 LYS B O 1
ATOM 2284 N N . TYR B 1 77 ? 23.5 21.094 2.66 1 88.62 77 TYR B N 1
ATOM 2285 C CA . TYR B 1 77 ? 22.766 22.344 2.471 1 88.62 77 TYR B CA 1
ATOM 2286 C C . TYR B 1 77 ? 22.5 23.031 3.805 1 88.62 77 TYR B C 1
ATOM 2288 O O . TYR B 1 77 ? 21.703 23.969 3.883 1 88.62 77 TYR B O 1
ATOM 2296 N N . GLY B 1 78 ? 23.062 22.531 4.832 1 85.88 78 GLY B N 1
ATOM 2297 C CA . GLY B 1 78 ? 22.938 23.141 6.148 1 85.88 78 GLY B CA 1
ATOM 2298 C C . GLY B 1 78 ? 21.641 22.766 6.852 1 85.88 78 GLY B C 1
ATOM 2299 O O . GLY B 1 78 ? 21.156 23.5 7.715 1 85.88 78 GLY B O 1
ATOM 2300 N N . CYS B 1 79 ? 21.078 21.703 6.391 1 88 79 CYS B N 1
ATOM 2301 C CA . CYS B 1 79 ? 19.828 21.25 6.988 1 88 79 CYS B CA 1
ATOM 2302 C C . CYS B 1 79 ? 20.062 19.969 7.797 1 88 79 CYS B C 1
ATOM 2304 O O . CYS B 1 79 ? 21.156 19.406 7.77 1 88 79 CYS B O 1
ATOM 2306 N N . PHE B 1 80 ? 19.125 19.703 8.594 1 85.81 80 PHE B N 1
ATOM 2307 C CA . PHE B 1 80 ? 19.125 18.484 9.383 1 85.81 80 PHE B CA 1
ATOM 2308 C C . PHE B 1 80 ? 18.016 17.547 8.93 1 85.81 80 PHE B C 1
ATOM 2310 O O . PHE B 1 80 ? 16.938 18 8.523 1 85.81 80 PHE B O 1
ATOM 2317 N N . SER B 1 81 ? 18.375 16.281 8.898 1 85.94 81 SER B N 1
ATOM 2318 C CA . SER B 1 81 ? 17.344 15.281 8.586 1 85.94 81 SER B CA 1
ATOM 2319 C C . SER B 1 81 ? 17.266 14.219 9.672 1 85.94 81 SER B C 1
ATOM 2321 O O . SER B 1 81 ? 18.266 13.852 10.273 1 85.94 81 SER B O 1
ATOM 2323 N N . ARG B 1 82 ? 16.109 13.805 9.961 1 87.69 82 ARG B N 1
ATOM 2324 C CA . ARG B 1 82 ? 15.867 12.773 10.961 1 87.69 82 ARG B CA 1
ATOM 2325 C C . ARG B 1 82 ? 14.859 11.75 10.453 1 87.69 82 ARG B C 1
ATOM 2327 O O . ARG B 1 82 ? 13.891 12.102 9.781 1 87.69 82 ARG B O 1
ATOM 2334 N N . PHE B 1 83 ? 15.164 10.477 10.797 1 90.56 83 PHE B N 1
ATOM 2335 C CA . PHE B 1 83 ? 14.234 9.406 10.453 1 90.56 83 PHE B CA 1
ATOM 2336 C C . PHE B 1 83 ? 13.18 9.234 11.547 1 90.56 83 PHE B C 1
ATOM 2338 O O . PHE B 1 83 ? 13.516 9.133 12.727 1 90.56 83 PHE B O 1
ATOM 2345 N N . SER B 1 84 ? 11.953 9.305 11.148 1 88.88 84 SER B N 1
ATOM 2346 C CA . SER B 1 84 ? 10.836 9.133 12.078 1 88.88 84 SER B CA 1
ATOM 2347 C C . SER B 1 84 ? 9.945 7.969 11.664 1 88.88 84 SER B C 1
ATOM 2349 O O . SER B 1 84 ? 9.914 7.59 10.492 1 88.88 84 SER B O 1
ATOM 2351 N N . LEU B 1 85 ? 9.32 7.395 12.672 1 90.12 85 LEU B N 1
ATOM 2352 C CA . LEU B 1 85 ? 8.461 6.234 12.453 1 90.12 85 LEU B CA 1
ATOM 2353 C C . LEU B 1 85 ? 6.996 6.59 12.672 1 90.12 85 LEU B C 1
ATOM 2355 O O . LEU B 1 85 ? 6.676 7.406 13.539 1 90.12 85 LEU B O 1
ATOM 2359 N N . SER B 1 86 ? 6.219 6.078 11.859 1 88.12 86 SER B N 1
ATOM 2360 C CA . SER B 1 86 ? 4.773 6.148 12.047 1 88.12 86 SER B CA 1
ATOM 2361 C C . SER B 1 86 ? 4.219 4.832 12.57 1 88.12 86 SER B C 1
ATOM 2363 O O . SER B 1 86 ? 4.465 3.771 11.992 1 88.12 86 SER B O 1
ATOM 2365 N N . PHE B 1 87 ? 3.539 4.934 13.672 1 87.5 87 PHE B N 1
ATOM 2366 C CA . PHE B 1 87 ? 2.984 3.715 14.25 1 87.5 87 PHE B CA 1
ATOM 2367 C C . PHE B 1 87 ? 2.023 3.041 13.281 1 87.5 87 PHE B C 1
ATOM 2369 O O . PHE B 1 87 ? 2.094 1.827 13.07 1 87.5 87 PHE B O 1
ATOM 2376 N N . SER B 1 88 ? 1.124 3.844 12.734 1 86.75 88 SER B N 1
ATOM 2377 C CA . SER B 1 88 ? 0.157 3.307 11.781 1 86.75 88 SER B CA 1
ATOM 2378 C C . SER B 1 88 ? 0.854 2.721 10.555 1 86.75 88 SER B C 1
ATOM 2380 O O . SER B 1 88 ? 0.45 1.672 10.047 1 86.75 88 SER B O 1
ATOM 2382 N N . GLY B 1 89 ? 1.864 3.404 10.047 1 89.38 89 GLY B N 1
ATOM 2383 C CA . GLY B 1 89 ? 2.645 2.891 8.938 1 89.38 89 GLY B CA 1
ATOM 2384 C C . GLY B 1 89 ? 3.375 1.602 9.266 1 89.38 89 GLY B C 1
ATOM 2385 O O . GLY B 1 89 ? 3.455 0.698 8.43 1 89.38 89 GLY B O 1
ATOM 2386 N N . PHE B 1 90 ? 3.889 1.586 10.469 1 91.62 90 PHE B N 1
ATOM 2387 C CA . PHE B 1 90 ? 4.57 0.392 10.953 1 91.62 90 PHE B CA 1
ATOM 2388 C C . PHE B 1 90 ? 3.621 -0.803 10.969 1 91.62 90 PHE B C 1
ATOM 2390 O O . PHE B 1 90 ? 3.969 -1.883 10.484 1 91.62 90 PHE B O 1
ATOM 2397 N N . LEU B 1 91 ? 2.477 -0.587 11.484 1 89.94 91 LEU B N 1
ATOM 2398 C CA . LEU B 1 91 ? 1.492 -1.66 11.57 1 89.94 91 LEU B CA 1
ATOM 2399 C C . LEU B 1 91 ? 1.05 -2.102 10.18 1 89.94 91 LEU B C 1
ATOM 2401 O O . LEU B 1 91 ? 0.99 -3.299 9.891 1 89.94 91 LEU B O 1
ATOM 2405 N N . ALA B 1 92 ? 0.723 -1.145 9.375 1 89.62 92 ALA B N 1
ATOM 2406 C CA . ALA B 1 92 ? 0.286 -1.45 8.016 1 89.62 92 ALA B CA 1
ATOM 2407 C C . ALA B 1 92 ? 1.357 -2.229 7.258 1 89.62 92 ALA B C 1
ATOM 2409 O O . ALA B 1 92 ? 1.063 -3.244 6.621 1 89.62 92 ALA B O 1
ATOM 2410 N N . THR B 1 93 ? 2.57 -1.785 7.316 1 92.25 93 THR B N 1
ATOM 2411 C CA . THR B 1 93 ? 3.689 -2.449 6.66 1 92.25 93 THR B CA 1
ATOM 2412 C C . THR B 1 93 ? 3.848 -3.879 7.172 1 92.25 93 THR B C 1
ATOM 2414 O O . THR B 1 93 ? 3.971 -4.816 6.383 1 92.25 93 THR B O 1
ATOM 2417 N N . SER B 1 94 ? 3.758 -3.988 8.492 1 93.81 94 SER B N 1
ATOM 2418 C CA . SER B 1 94 ? 3.959 -5.297 9.109 1 93.81 94 SER B CA 1
ATOM 2419 C C . SER B 1 94 ? 2.871 -6.277 8.688 1 93.81 94 SER B C 1
ATOM 2421 O O . SER B 1 94 ? 3.164 -7.422 8.328 1 93.81 94 SER B O 1
ATOM 2423 N N . ILE B 1 95 ? 1.66 -5.84 8.656 1 91.75 95 ILE B N 1
ATOM 2424 C CA . ILE B 1 95 ? 0.532 -6.703 8.336 1 91.75 95 ILE B CA 1
ATOM 2425 C C . ILE B 1 95 ? 0.585 -7.098 6.859 1 91.75 95 ILE B C 1
ATOM 2427 O O . ILE B 1 95 ? 0.478 -8.273 6.52 1 91.75 95 ILE B O 1
ATOM 2431 N N . ILE B 1 96 ? 0.779 -6.152 5.973 1 91.69 96 ILE B N 1
ATOM 2432 C CA . ILE B 1 96 ? 0.78 -6.395 4.535 1 91.69 96 ILE B CA 1
ATOM 2433 C C . ILE B 1 96 ? 1.92 -7.344 4.172 1 91.69 96 ILE B C 1
ATOM 2435 O O . ILE B 1 96 ? 1.718 -8.312 3.438 1 91.69 96 ILE B O 1
ATOM 2439 N N . ASN B 1 97 ? 3.109 -7.055 4.707 1 92.94 97 ASN B N 1
ATOM 2440 C CA . ASN B 1 97 ? 4.27 -7.887 4.406 1 92.94 97 ASN B CA 1
ATOM 2441 C C . ASN B 1 97 ? 4.129 -9.281 5.012 1 92.94 97 ASN B C 1
ATOM 2443 O O . ASN B 1 97 ? 4.504 -10.273 4.387 1 92.94 97 ASN B O 1
ATOM 2447 N N . LEU B 1 98 ? 3.596 -9.352 6.184 1 93.31 98 LEU B N 1
ATOM 2448 C CA . LEU B 1 98 ? 3.447 -10.625 6.879 1 93.31 98 LEU B CA 1
ATOM 2449 C C . LEU B 1 98 ? 2.568 -11.586 6.082 1 93.31 98 LEU B C 1
ATOM 2451 O O . LEU B 1 98 ? 2.881 -12.773 5.965 1 93.31 98 LEU B O 1
ATOM 2455 N N . PHE B 1 99 ? 1.54 -11.062 5.496 1 91.44 99 PHE B N 1
ATOM 2456 C CA . PHE B 1 99 ? 0.577 -11.93 4.824 1 91.44 99 PHE B CA 1
ATOM 2457 C C . PHE B 1 99 ? 0.894 -12.047 3.34 1 91.44 99 PHE B C 1
ATOM 2459 O O . PHE B 1 99 ? 0.137 -12.656 2.584 1 91.44 99 PHE B O 1
ATOM 2466 N N . GLY B 1 100 ? 1.947 -11.422 2.898 1 85.5 100 GLY B N 1
ATOM 2467 C CA . GLY B 1 100 ? 2.504 -11.656 1.575 1 85.5 100 GLY B CA 1
ATOM 2468 C C . GLY B 1 100 ? 1.694 -11.008 0.465 1 85.5 100 GLY B C 1
ATOM 2469 O O . GLY B 1 100 ? 1.697 -11.492 -0.67 1 85.5 100 GLY B O 1
ATOM 2470 N N . LEU B 1 101 ? 0.905 -9.992 0.847 1 84.75 101 LEU B N 1
ATOM 2471 C CA . LEU B 1 101 ? 0.149 -9.297 -0.186 1 84.75 101 LEU B CA 1
ATOM 2472 C C . LEU B 1 101 ? 1.084 -8.555 -1.14 1 84.75 101 LEU B C 1
ATOM 2474 O O . LEU B 1 101 ? 0.896 -8.602 -2.357 1 84.75 101 LEU B O 1
ATOM 2478 N N . ALA B 1 102 ? 2.014 -7.879 -0.604 1 84.5 102 ALA B N 1
ATOM 2479 C CA . ALA B 1 102 ? 3.08 -7.164 -1.303 1 84.5 102 ALA B CA 1
ATOM 2480 C C . ALA B 1 102 ? 4.203 -6.785 -0.344 1 84.5 102 ALA B C 1
ATOM 2482 O O . ALA B 1 102 ? 4.012 -6.777 0.875 1 84.5 102 ALA B O 1
ATOM 2483 N N . ILE B 1 103 ? 5.406 -6.637 -0.85 1 87.62 103 ILE B N 1
ATOM 2484 C CA . ILE B 1 103 ? 6.457 -6.012 -0.054 1 87.62 103 ILE B CA 1
ATOM 2485 C C . ILE B 1 103 ? 6.293 -4.492 -0.08 1 87.62 103 ILE B C 1
ATOM 2487 O O . ILE B 1 103 ? 6.391 -3.871 -1.14 1 87.62 103 ILE B O 1
ATOM 2491 N N . VAL B 1 104 ? 5.953 -3.992 1.03 1 87.62 104 VAL B N 1
ATOM 2492 C CA . VAL B 1 104 ? 5.711 -2.555 1.082 1 87.62 104 VAL B CA 1
ATOM 2493 C C . VAL B 1 104 ? 6.566 -1.925 2.18 1 87.62 104 VAL B C 1
ATOM 2495 O O . VAL B 1 104 ? 7.078 -2.627 3.055 1 87.62 104 VAL B O 1
ATOM 2498 N N . PHE B 1 105 ? 6.75 -0.64 2.117 1 88.5 105 PHE B N 1
ATOM 2499 C CA . PHE B 1 105 ? 7.484 0.118 3.125 1 88.5 105 PHE B CA 1
ATOM 2500 C C . PHE B 1 105 ? 6.824 1.472 3.367 1 88.5 105 PHE B C 1
ATOM 2502 O O . PHE B 1 105 ? 7.129 2.447 2.68 1 88.5 105 PHE B O 1
ATOM 2509 N N . PHE B 1 106 ? 5.973 1.552 4.434 1 85.81 106 PHE B N 1
ATOM 2510 C CA . PHE B 1 106 ? 5.277 2.773 4.82 1 85.81 106 PHE B CA 1
ATOM 2511 C C . PHE B 1 106 ? 5.598 3.145 6.262 1 85.81 106 PHE B C 1
ATOM 2513 O O . PHE B 1 106 ? 4.914 3.977 6.859 1 85.81 106 PHE B O 1
ATOM 2520 N N . SER B 1 107 ? 6.566 2.49 6.844 1 86.69 107 SER B N 1
ATOM 2521 C CA . SER B 1 107 ? 6.723 2.568 8.289 1 86.69 107 SER B CA 1
ATOM 2522 C C . SER B 1 107 ? 7.375 3.883 8.711 1 86.69 107 SER B C 1
ATOM 2524 O O . SER B 1 107 ? 7.195 4.34 9.836 1 86.69 107 SER B O 1
ATOM 2526 N N . GLY B 1 108 ? 8.117 4.469 7.801 1 83.81 108 GLY B N 1
ATOM 2527 C CA . GLY B 1 108 ? 8.852 5.645 8.25 1 83.81 108 GLY B CA 1
ATOM 2528 C C . GLY B 1 108 ? 8.992 6.703 7.172 1 83.81 108 GLY B C 1
ATOM 2529 O O . GLY B 1 108 ? 8.609 6.484 6.02 1 83.81 108 GLY B O 1
ATOM 2530 N N . TYR B 1 109 ? 9.359 7.867 7.648 1 83 109 TYR B N 1
ATOM 2531 C CA . TYR B 1 109 ? 9.594 8.992 6.746 1 83 109 TYR B CA 1
ATOM 2532 C C . TYR B 1 109 ? 10.742 9.859 7.246 1 83 109 TYR B C 1
ATOM 2534 O O . TYR B 1 109 ? 11.133 9.781 8.414 1 83 109 TYR B O 1
ATOM 2542 N N . THR B 1 110 ? 11.32 10.547 6.328 1 84.06 110 THR B N 1
ATOM 2543 C CA . THR B 1 110 ? 12.438 11.422 6.656 1 84.06 110 THR B CA 1
ATOM 2544 C C . THR B 1 110 ? 11.953 12.852 6.902 1 84.06 110 THR B C 1
ATOM 2546 O O . THR B 1 110 ? 11.234 13.414 6.074 1 84.06 110 THR B O 1
ATOM 2549 N N . LEU B 1 111 ? 12.273 13.359 8.031 1 83.5 111 LEU B N 1
ATOM 2550 C CA . LEU B 1 111 ? 12 14.758 8.336 1 83.5 111 LEU B CA 1
ATOM 2551 C C . LEU B 1 111 ? 13.203 15.633 8.016 1 83.5 111 LEU B C 1
ATOM 2553 O O . LEU B 1 111 ? 14.328 15.328 8.422 1 83.5 111 LEU B O 1
ATOM 2557 N N . ILE B 1 112 ? 12.93 16.656 7.23 1 82.44 112 ILE B N 1
ATOM 2558 C CA . ILE B 1 112 ? 13.984 17.594 6.863 1 82.44 112 ILE B CA 1
ATOM 2559 C C . ILE B 1 112 ? 13.727 18.953 7.531 1 82.44 112 ILE B C 1
ATOM 2561 O O . ILE B 1 112 ? 12.625 19.5 7.434 1 82.44 112 ILE B O 1
ATOM 2565 N N . SER B 1 113 ? 14.602 19.391 8.32 1 82 113 SER B N 1
ATOM 2566 C CA . SER B 1 113 ? 14.492 20.688 8.992 1 82 113 SER B CA 1
ATOM 2567 C C . SER B 1 113 ? 15.664 21.594 8.625 1 82 113 SER B C 1
ATOM 2569 O O . SER B 1 113 ? 16.828 21.234 8.852 1 82 113 SER B O 1
ATOM 2571 N N . CYS B 1 114 ? 15.258 22.703 7.957 1 79.94 114 CYS B N 1
ATOM 2572 C CA . CYS B 1 114 ? 16.297 23.656 7.598 1 79.94 114 CYS B CA 1
ATOM 2573 C C . CYS B 1 114 ? 16.219 24.906 8.469 1 79.94 114 CYS B C 1
ATOM 2575 O O . CYS B 1 114 ? 15.133 25.297 8.898 1 79.94 114 CYS B O 1
ATOM 2577 N N . ASN B 1 115 ? 17.281 25.359 9.117 1 64.94 115 ASN B N 1
ATOM 2578 C CA . ASN B 1 115 ? 17.344 26.531 9.969 1 64.94 115 ASN B CA 1
ATOM 2579 C C . ASN B 1 115 ? 16.781 27.766 9.273 1 64.94 115 ASN B C 1
ATOM 2581 O O . ASN B 1 115 ? 16.25 28.672 9.93 1 64.94 115 ASN B O 1
ATOM 2585 N N . PHE B 1 116 ? 17.047 27.953 8.078 1 59.28 116 PHE B N 1
ATOM 2586 C CA . PHE B 1 116 ? 16.531 29.172 7.461 1 59.28 116 PHE B CA 1
ATOM 2587 C C . PHE B 1 116 ? 15.234 28.891 6.719 1 59.28 116 PHE B C 1
ATOM 2589 O O . PHE B 1 116 ? 15.055 27.812 6.145 1 59.28 116 PHE B O 1
ATOM 2596 N N . PHE B 1 117 ? 14 29.281 7.293 1 56.22 117 PHE B N 1
ATOM 2597 C CA . PHE B 1 117 ? 12.555 29.172 7.168 1 56.22 117 PHE B CA 1
ATOM 2598 C C . PHE B 1 117 ? 12.156 28.875 5.727 1 56.22 117 PHE B C 1
ATOM 2600 O O . PHE B 1 117 ? 10.969 28.75 5.414 1 56.22 117 PHE B O 1
ATOM 2607 N N . ARG B 1 118 ? 12.977 29.297 4.664 1 54.75 118 ARG B N 1
ATOM 2608 C CA . ARG B 1 118 ? 12.289 29.297 3.375 1 54.75 118 ARG B CA 1
ATOM 2609 C C . ARG B 1 118 ? 12.172 27.891 2.809 1 54.75 118 ARG B C 1
ATOM 2611 O O . ARG B 1 118 ? 13.172 27.203 2.633 1 54.75 118 ARG B O 1
ATOM 2618 N N . ALA B 1 119 ? 11.016 27.266 3.045 1 60.62 119 ALA B N 1
ATOM 2619 C CA . ALA B 1 119 ? 10.602 26.031 2.373 1 60.62 119 ALA B CA 1
ATOM 2620 C C . ALA B 1 119 ? 10.984 26.062 0.895 1 60.62 119 ALA B C 1
ATOM 2622 O O . ALA B 1 119 ? 10.531 26.938 0.149 1 60.62 119 ALA B O 1
ATOM 2623 N N . ASN B 1 120 ? 12.203 25.516 0.579 1 79.44 120 ASN B N 1
ATOM 2624 C CA . ASN B 1 120 ? 12.688 25.453 -0.799 1 79.44 120 ASN B CA 1
ATOM 2625 C C . ASN B 1 120 ? 12.359 24.125 -1.454 1 79.44 120 ASN B C 1
ATOM 2627 O O . ASN B 1 120 ? 12.914 23.094 -1.075 1 79.44 120 ASN B O 1
ATOM 2631 N N . LYS B 1 121 ? 11.383 24.188 -2.326 1 83.31 121 LYS B N 1
ATOM 2632 C CA . LYS B 1 121 ? 10.914 23.016 -3.061 1 83.31 121 LYS B CA 1
ATOM 2633 C C . LYS B 1 121 ? 12.086 22.266 -3.695 1 83.31 121 LYS B C 1
ATOM 2635 O O . LYS B 1 121 ? 12.094 21.031 -3.725 1 83.31 121 LYS B O 1
ATOM 2640 N N . LYS B 1 122 ? 13.047 23.031 -4.156 1 88.12 122 LYS B N 1
ATOM 2641 C CA . LYS B 1 122 ? 14.195 22.406 -4.809 1 88.12 122 LYS B CA 1
ATOM 2642 C C . LYS B 1 122 ? 15.047 21.625 -3.807 1 88.12 122 LYS B C 1
ATOM 2644 O O . LYS B 1 122 ? 15.422 20.484 -4.062 1 88.12 122 LYS B O 1
ATOM 2649 N N . LEU B 1 123 ? 15.297 22.219 -2.699 1 88.19 123 LEU B N 1
ATOM 2650 C CA . LEU B 1 123 ? 16.094 21.562 -1.675 1 88.19 123 LEU B CA 1
ATOM 2651 C C . LEU B 1 123 ? 15.398 20.328 -1.147 1 88.19 123 LEU B C 1
ATOM 2653 O O . LEU B 1 123 ? 16.031 19.281 -0.958 1 88.19 123 LEU B O 1
ATOM 2657 N N . ASP B 1 124 ? 14.117 20.422 -0.942 1 88.44 124 ASP B N 1
ATOM 2658 C CA . ASP B 1 124 ? 13.336 19.281 -0.491 1 88.44 124 ASP B CA 1
ATOM 2659 C C . ASP B 1 124 ? 13.367 18.141 -1.52 1 88.44 124 ASP B C 1
ATOM 2661 O O . ASP B 1 124 ? 13.539 16.984 -1.161 1 88.44 124 ASP B O 1
ATOM 2665 N N . GLY B 1 125 ? 13.219 18.547 -2.752 1 91.94 125 GLY B N 1
ATOM 2666 C CA . GLY B 1 125 ? 13.227 17.578 -3.83 1 91.94 125 GLY B CA 1
ATOM 2667 C C . GLY B 1 125 ? 14.555 16.875 -3.994 1 91.94 125 GLY B C 1
ATOM 2668 O O . GLY B 1 125 ? 14.609 15.648 -4.137 1 91.94 125 GLY B O 1
ATOM 2669 N N . ILE B 1 126 ? 15.594 17.641 -3.93 1 93.81 126 ILE B N 1
ATOM 2670 C CA . ILE B 1 126 ? 16.938 17.094 -4.09 1 93.81 126 ILE B CA 1
ATOM 2671 C C . ILE B 1 126 ? 17.25 16.156 -2.928 1 93.81 126 ILE B C 1
ATOM 2673 O O . ILE B 1 126 ? 17.766 15.055 -3.135 1 93.81 126 ILE B O 1
ATOM 2677 N N . THR B 1 127 ? 16.906 16.594 -1.745 1 93.06 127 THR B N 1
ATOM 2678 C CA . THR B 1 127 ? 17.156 15.766 -0.567 1 93.06 127 THR B CA 1
ATOM 2679 C C . THR B 1 127 ? 16.328 14.492 -0.62 1 93.06 127 THR B C 1
ATOM 2681 O O . THR B 1 127 ? 16.828 13.406 -0.299 1 93.06 127 THR B O 1
ATOM 2684 N N . ALA B 1 128 ? 15.109 14.672 -1.078 1 93.81 128 ALA B N 1
ATOM 2685 C CA . ALA B 1 128 ? 14.211 13.523 -1.173 1 93.81 128 ALA B CA 1
ATOM 2686 C C . ALA B 1 128 ? 14.703 12.523 -2.209 1 93.81 128 ALA B C 1
ATOM 2688 O O . ALA B 1 128 ? 14.492 11.312 -2.064 1 93.81 128 ALA B O 1
ATOM 2689 N N . THR B 1 129 ? 15.383 12.969 -3.215 1 96.44 129 THR B N 1
ATOM 2690 C CA . THR B 1 129 ? 15.859 12.125 -4.309 1 96.44 129 THR B CA 1
ATOM 2691 C C . THR B 1 129 ? 17 11.227 -3.842 1 96.44 129 THR B C 1
ATOM 2693 O O . THR B 1 129 ? 17.156 10.109 -4.34 1 96.44 129 THR B O 1
ATOM 2696 N N . ALA B 1 130 ? 17.719 11.641 -2.893 1 96.81 130 ALA B N 1
ATOM 2697 C CA . ALA B 1 130 ? 18.938 10.969 -2.475 1 96.81 130 ALA B CA 1
ATOM 2698 C C . ALA B 1 130 ? 18.656 9.547 -2.004 1 96.81 130 ALA B C 1
ATOM 2700 O O . ALA B 1 130 ? 19.391 8.617 -2.363 1 96.81 130 ALA B O 1
ATOM 2701 N N . GLY B 1 131 ? 17.625 9.359 -1.243 1 96.44 131 GLY B N 1
ATOM 2702 C CA . GLY B 1 131 ? 17.312 8.047 -0.698 1 96.44 131 GLY B CA 1
ATOM 2703 C C . GLY B 1 131 ? 16.969 7.027 -1.765 1 96.44 131 GLY B C 1
ATOM 2704 O O . GLY B 1 131 ? 17.703 6.055 -1.959 1 96.44 131 GLY B O 1
ATOM 2705 N N . PRO B 1 132 ? 15.891 7.328 -2.516 1 97.69 132 PRO B N 1
ATOM 2706 C CA . PRO B 1 132 ? 15.492 6.383 -3.559 1 97.69 132 PRO B CA 1
ATOM 2707 C C . PRO B 1 132 ? 16.594 6.145 -4.594 1 97.69 132 PRO B C 1
ATOM 2709 O O . PRO B 1 132 ? 16.719 5.031 -5.109 1 97.69 132 PRO B O 1
ATOM 2712 N N . ALA B 1 133 ? 17.359 7.199 -4.906 1 98.44 133 ALA B N 1
ATOM 2713 C CA . ALA B 1 133 ? 18.469 7.035 -5.848 1 98.44 133 ALA B CA 1
ATOM 2714 C C . ALA B 1 133 ? 19.484 6.023 -5.332 1 98.44 133 ALA B C 1
ATOM 2716 O O . ALA B 1 133 ? 19.984 5.188 -6.094 1 98.44 133 ALA B O 1
ATOM 2717 N N . THR B 1 134 ? 19.781 6.168 -4.113 1 98.38 134 THR B N 1
ATOM 2718 C CA . THR B 1 134 ? 20.719 5.234 -3.486 1 98.38 134 THR B CA 1
ATOM 2719 C C . THR B 1 134 ? 20.188 3.807 -3.562 1 98.38 134 THR B C 1
ATOM 2721 O O . THR B 1 134 ? 20.938 2.877 -3.873 1 98.38 134 THR B O 1
ATOM 2724 N N . ASN B 1 135 ? 18.906 3.623 -3.299 1 98.56 135 ASN B N 1
ATOM 2725 C CA . ASN B 1 135 ? 18.297 2.301 -3.398 1 98.56 135 ASN B CA 1
ATOM 2726 C C . ASN B 1 135 ? 18.359 1.757 -4.824 1 98.56 135 ASN B C 1
ATOM 2728 O O . ASN B 1 135 ? 18.609 0.567 -5.023 1 98.56 135 ASN B O 1
ATOM 2732 N N . LEU B 1 136 ? 18.109 2.594 -5.777 1 98.75 136 LEU B N 1
ATOM 2733 C CA . LEU B 1 136 ? 18.156 2.168 -7.172 1 98.75 136 LEU B CA 1
ATOM 2734 C C . LEU B 1 136 ? 19.547 1.687 -7.543 1 98.75 136 LEU B C 1
ATOM 2736 O O . LEU B 1 136 ? 19.703 0.659 -8.211 1 98.75 136 LEU B O 1
ATOM 2740 N N . VAL B 1 137 ? 20.578 2.424 -7.094 1 98.69 137 VAL B N 1
ATOM 2741 C CA . VAL B 1 137 ? 21.953 2.07 -7.383 1 98.69 137 VAL B CA 1
ATOM 2742 C C . VAL B 1 137 ? 22.312 0.745 -6.711 1 98.69 137 VAL B C 1
ATOM 2744 O O . VAL B 1 137 ? 22.875 -0.151 -7.344 1 98.69 137 VAL B O 1
ATOM 2747 N N . ILE B 1 138 ? 21.938 0.624 -5.457 1 98.69 138 ILE B N 1
ATOM 2748 C CA . ILE B 1 138 ? 22.234 -0.602 -4.723 1 98.69 138 ILE B CA 1
ATOM 2749 C C . ILE B 1 138 ? 21.531 -1.782 -5.383 1 98.69 138 ILE B C 1
ATOM 2751 O O . ILE B 1 138 ? 22.125 -2.848 -5.562 1 98.69 138 ILE B O 1
ATOM 2755 N N . SER B 1 139 ? 20.25 -1.551 -5.703 1 98.69 139 SER B N 1
ATOM 2756 C CA . SER B 1 139 ? 19.484 -2.605 -6.359 1 98.69 139 SER B CA 1
ATOM 2757 C C . SER B 1 139 ? 20.156 -3.053 -7.652 1 98.69 139 SER B C 1
ATOM 2759 O O . SER B 1 139 ? 20.312 -4.25 -7.898 1 98.69 139 SER B O 1
ATOM 2761 N N . ALA B 1 140 ? 20.609 -2.137 -8.453 1 98.5 140 ALA B N 1
ATOM 2762 C CA . ALA B 1 140 ? 21.25 -2.447 -9.727 1 98.5 140 ALA B CA 1
ATOM 2763 C C . ALA B 1 140 ? 22.562 -3.203 -9.523 1 98.5 140 ALA B C 1
ATOM 2765 O O . ALA B 1 140 ? 22.812 -4.211 -10.188 1 98.5 140 ALA B O 1
ATOM 2766 N N . ILE B 1 141 ? 23.375 -2.756 -8.617 1 98.25 141 ILE B N 1
ATOM 2767 C CA . ILE B 1 141 ? 24.688 -3.354 -8.359 1 98.25 141 ILE B CA 1
ATOM 2768 C C . ILE B 1 141 ? 24.5 -4.797 -7.887 1 98.25 141 ILE B C 1
ATOM 2770 O O . ILE B 1 141 ? 25.172 -5.707 -8.391 1 98.25 141 ILE B O 1
ATOM 2774 N N . PHE B 1 142 ? 23.578 -4.992 -6.973 1 98.25 142 PHE B N 1
ATOM 2775 C CA . PHE B 1 142 ? 23.422 -6.324 -6.395 1 98.25 142 PHE B CA 1
ATOM 2776 C C . PHE B 1 142 ? 22.703 -7.25 -7.363 1 98.25 142 PHE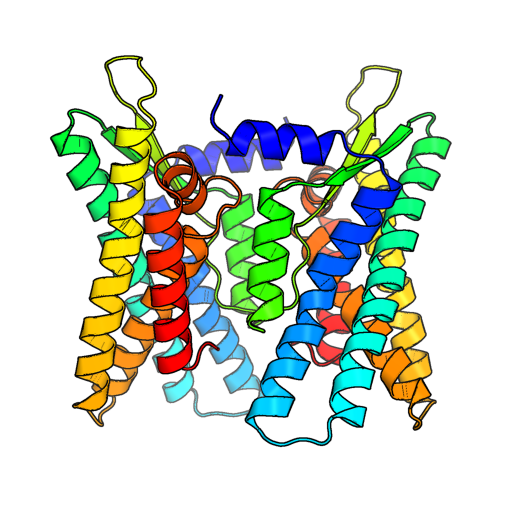 B C 1
ATOM 2778 O O . PHE B 1 142 ? 22.891 -8.469 -7.336 1 98.25 142 PHE B O 1
ATOM 2785 N N . TYR B 1 143 ? 21.812 -6.688 -8.188 1 97.81 143 TYR B N 1
ATOM 2786 C CA . TYR B 1 143 ? 21.219 -7.52 -9.227 1 97.81 143 TYR B CA 1
ATOM 2787 C C . TYR B 1 143 ? 22.281 -8.039 -10.188 1 97.81 143 TYR B C 1
ATOM 2789 O O . TYR B 1 143 ? 22.281 -9.219 -10.547 1 97.81 143 TYR B O 1
ATOM 2797 N N . LEU B 1 144 ? 23.219 -7.109 -10.625 1 96.88 144 LEU B N 1
ATOM 2798 C CA . LEU B 1 144 ? 24.312 -7.512 -11.508 1 96.88 144 LEU B CA 1
ATOM 2799 C C . LEU B 1 144 ? 25.188 -8.562 -10.836 1 96.88 144 LEU B C 1
ATOM 2801 O O . LEU B 1 144 ? 25.609 -9.531 -11.477 1 96.88 144 LEU B O 1
ATOM 2805 N N . ALA B 1 145 ? 25.469 -8.383 -9.555 1 96.69 145 ALA B N 1
ATOM 2806 C CA . ALA B 1 145 ? 26.266 -9.352 -8.805 1 96.69 145 ALA B CA 1
ATOM 2807 C C . ALA B 1 145 ? 25.578 -10.711 -8.75 1 96.69 145 ALA B C 1
ATOM 2809 O O . ALA B 1 145 ? 26.234 -11.75 -8.789 1 96.69 145 ALA B O 1
ATOM 2810 N N . TYR B 1 146 ? 24.25 -10.664 -8.562 1 96.19 146 TYR B N 1
ATOM 2811 C CA . TYR B 1 146 ? 23.453 -11.883 -8.531 1 96.19 146 TYR B CA 1
ATOM 2812 C C . TYR B 1 146 ? 23.609 -12.664 -9.828 1 96.19 146 TYR B C 1
ATOM 2814 O O . TYR B 1 146 ? 23.719 -13.898 -9.812 1 96.19 146 TYR B O 1
ATOM 2822 N N . LEU B 1 147 ? 23.688 -12.016 -11.016 1 94.31 147 LEU B N 1
ATOM 2823 C CA . LEU B 1 147 ? 23.781 -12.656 -12.328 1 94.31 147 LEU B CA 1
ATOM 2824 C C . LEU B 1 147 ? 25.094 -13.422 -12.469 1 94.31 147 LEU B C 1
ATOM 2826 O O . LEU B 1 147 ? 25.172 -14.398 -13.227 1 94.31 147 LEU B O 1
ATOM 2830 N N . PHE B 1 148 ? 26.094 -13.062 -11.656 1 92.69 148 PHE B N 1
ATOM 2831 C CA . PHE B 1 148 ? 27.406 -13.688 -11.766 1 92.69 148 PHE B CA 1
ATOM 2832 C C . PHE B 1 148 ? 27.656 -14.656 -10.617 1 92.69 148 PHE B C 1
ATOM 2834 O O . PHE B 1 148 ? 28.734 -15.219 -10.5 1 92.69 148 PHE B O 1
ATOM 2841 N N . SER B 1 149 ? 26.672 -14.797 -9.758 1 88.44 149 SER B N 1
ATOM 2842 C CA . SER B 1 149 ? 26.844 -15.648 -8.594 1 88.44 149 SER B CA 1
ATOM 2843 C C . SER B 1 149 ? 25.797 -16.75 -8.547 1 88.44 149 SER B C 1
ATOM 2845 O O . SER B 1 149 ? 24.594 -16.484 -8.664 1 88.44 149 SER B O 1
ATOM 2847 N N . GLN B 1 150 ? 26.062 -17.922 -8.688 1 80.06 150 GLN B N 1
ATOM 2848 C CA . GLN B 1 150 ? 25.094 -19.016 -8.664 1 80.06 150 GLN B CA 1
ATOM 2849 C C . GLN B 1 150 ? 25.109 -19.734 -7.324 1 80.06 150 GLN B C 1
ATOM 2851 O O . GLN B 1 150 ? 24.703 -20.891 -7.234 1 80.06 150 GLN B O 1
ATOM 2856 N N . SER B 1 151 ? 25.312 -19.062 -6.266 1 88.25 151 SER B N 1
ATOM 2857 C CA . SER B 1 151 ? 25.438 -19.656 -4.938 1 88.25 151 SER B CA 1
ATOM 2858 C C . SER B 1 151 ? 24.406 -19.078 -3.971 1 88.25 151 SER B C 1
ATOM 2860 O O . SER B 1 151 ? 23.516 -18.328 -4.379 1 88.25 151 SER B O 1
ATOM 2862 N N . LEU B 1 152 ? 24.438 -19.594 -2.771 1 89.5 152 LEU B N 1
ATOM 2863 C CA . LEU B 1 152 ? 23.625 -19.047 -1.679 1 89.5 152 LEU B CA 1
ATOM 2864 C C . LEU B 1 152 ? 23.859 -17.547 -1.521 1 89.5 152 LEU B C 1
ATOM 2866 O O . LEU B 1 152 ? 22.938 -16.797 -1.224 1 89.5 152 LEU B O 1
ATOM 2870 N N . VAL B 1 153 ? 25.062 -17.234 -1.837 1 91.12 153 VAL B N 1
ATOM 2871 C CA . VAL B 1 153 ? 25.391 -15.812 -1.763 1 91.12 153 VAL B CA 1
ATOM 2872 C C . VAL B 1 153 ? 24.656 -15.047 -2.857 1 91.12 153 VAL B C 1
ATOM 2874 O O . VAL B 1 153 ? 24.219 -13.914 -2.648 1 91.12 153 VAL B O 1
ATOM 2877 N N . GLY B 1 154 ? 24.531 -15.711 -3.945 1 93.5 154 GLY B N 1
ATOM 2878 C CA . GLY B 1 154 ? 23.766 -15.109 -5.027 1 93.5 154 GLY B CA 1
ATOM 2879 C C . GLY B 1 154 ? 22.312 -14.844 -4.656 1 93.5 154 GLY B C 1
ATOM 2880 O O . GLY B 1 154 ? 21.75 -13.812 -5.023 1 93.5 154 GLY B O 1
ATOM 2881 N N . LEU B 1 155 ? 21.812 -15.766 -3.939 1 93 155 LEU B N 1
ATOM 2882 C CA . LEU B 1 155 ? 20.438 -15.602 -3.492 1 93 155 LEU B CA 1
ATOM 2883 C C . LEU B 1 155 ? 20.312 -14.406 -2.553 1 93 155 LEU B C 1
ATOM 2885 O O . LEU B 1 155 ? 19.328 -13.664 -2.617 1 93 155 LEU B O 1
ATOM 2889 N N . LEU B 1 156 ? 21.25 -14.289 -1.708 1 95.38 156 LEU B N 1
ATOM 2890 C CA . LEU B 1 156 ? 21.25 -13.125 -0.831 1 95.38 156 LEU B CA 1
ATOM 2891 C C . LEU B 1 156 ? 21.328 -11.836 -1.642 1 95.38 156 LEU B C 1
ATOM 2893 O O . LEU B 1 156 ? 20.609 -10.875 -1.35 1 95.38 156 LEU B O 1
ATOM 2897 N N . PHE B 1 157 ? 22.188 -11.82 -2.68 1 97.25 157 PHE B N 1
ATOM 2898 C CA . PHE B 1 157 ? 22.297 -10.648 -3.539 1 97.25 157 PHE B CA 1
ATOM 2899 C C . PHE B 1 157 ? 20.969 -10.336 -4.215 1 97.25 157 PHE B C 1
ATOM 2901 O O . PHE B 1 157 ? 20.594 -9.172 -4.348 1 97.25 157 PHE B O 1
ATOM 2908 N N . PHE B 1 158 ? 20.328 -11.352 -4.562 1 96.38 158 PHE B N 1
ATOM 2909 C CA . PHE B 1 158 ? 19.016 -11.203 -5.199 1 96.38 158 PHE B CA 1
ATOM 2910 C C . PHE B 1 158 ? 18.031 -10.547 -4.25 1 96.38 158 PHE B C 1
ATOM 2912 O O . PHE B 1 158 ? 17.297 -9.625 -4.641 1 96.38 158 PHE B O 1
ATOM 2919 N N . TYR B 1 159 ? 18 -10.992 -3.047 1 96.06 159 TYR B N 1
ATOM 2920 C CA . TYR B 1 159 ? 17.094 -10.414 -2.062 1 96.06 159 TYR B CA 1
ATOM 2921 C C . TYR B 1 159 ? 17.422 -8.953 -1.802 1 96.06 159 TYR B C 1
ATOM 2923 O O . TYR B 1 159 ? 16.516 -8.117 -1.662 1 96.06 159 TYR B O 1
ATOM 2931 N N . ILE B 1 160 ? 18.688 -8.664 -1.699 1 97.62 160 ILE B N 1
ATOM 2932 C CA . ILE B 1 160 ? 19.109 -7.281 -1.486 1 97.62 160 ILE B CA 1
ATOM 2933 C C . ILE B 1 160 ? 18.641 -6.418 -2.654 1 97.62 160 ILE B C 1
ATOM 2935 O O . ILE B 1 160 ? 18.078 -5.34 -2.449 1 97.62 160 ILE B O 1
ATOM 2939 N N . ALA B 1 161 ? 18.844 -6.902 -3.859 1 98.19 161 ALA B N 1
ATOM 2940 C CA . ALA B 1 161 ? 18.391 -6.18 -5.047 1 98.19 161 ALA B CA 1
ATOM 2941 C C . ALA B 1 161 ? 16.875 -5.984 -5.035 1 98.19 161 ALA B C 1
ATOM 2943 O O . ALA B 1 161 ? 16.391 -4.883 -5.285 1 98.19 161 ALA B O 1
ATOM 2944 N N . MET B 1 162 ? 16.219 -7.012 -4.719 1 96.94 162 MET B N 1
ATOM 2945 C CA . MET B 1 162 ? 14.758 -7.02 -4.691 1 96.94 162 MET B CA 1
ATOM 2946 C C . MET B 1 162 ? 14.227 -6.008 -3.684 1 96.94 162 MET B C 1
ATOM 2948 O O . MET B 1 162 ? 13.406 -5.16 -4.027 1 96.94 162 MET B O 1
ATOM 2952 N N . PHE B 1 163 ? 14.688 -6.031 -2.486 1 96.94 163 PHE B N 1
ATOM 2953 C CA . PHE B 1 163 ? 14.188 -5.16 -1.429 1 96.94 163 PHE B CA 1
ATOM 2954 C C . PHE B 1 163 ? 14.539 -3.705 -1.715 1 96.94 163 PHE B C 1
ATOM 2956 O O . PHE B 1 163 ? 13.75 -2.803 -1.434 1 96.94 163 PHE B O 1
ATOM 2963 N N . ASN B 1 164 ? 15.703 -3.51 -2.26 1 98.19 164 ASN B N 1
ATOM 2964 C CA . ASN B 1 164 ? 16.062 -2.141 -2.611 1 98.19 164 ASN B CA 1
ATOM 2965 C C . ASN B 1 164 ? 15.195 -1.604 -3.742 1 98.19 164 ASN B C 1
ATOM 2967 O O . ASN B 1 164 ? 14.836 -0.426 -3.748 1 98.19 164 ASN B O 1
ATOM 2971 N N . SER B 1 165 ? 14.898 -2.414 -4.707 1 97.5 165 SER B N 1
ATOM 2972 C CA . SER B 1 165 ? 14.016 -1.969 -5.785 1 97.5 165 SER B CA 1
ATOM 2973 C C . SER B 1 165 ? 12.633 -1.622 -5.258 1 97.5 165 SER B C 1
ATOM 2975 O O . SER B 1 165 ? 12.039 -0.622 -5.668 1 97.5 165 SER B O 1
ATOM 2977 N N . VAL B 1 166 ? 12.133 -2.381 -4.332 1 95.69 166 VAL B N 1
ATOM 2978 C CA . VAL B 1 166 ? 10.805 -2.188 -3.773 1 95.69 166 VAL B CA 1
ATOM 2979 C C . VAL B 1 166 ? 10.781 -0.928 -2.91 1 95.69 166 VAL B C 1
ATOM 2981 O O . VAL B 1 166 ? 9.867 -0.11 -3.018 1 95.69 166 VAL B O 1
ATOM 2984 N N . VAL B 1 167 ? 11.758 -0.772 -2.057 1 94.88 167 VAL B N 1
ATOM 2985 C CA . VAL B 1 167 ? 11.828 0.396 -1.186 1 94.88 167 VAL B CA 1
ATOM 2986 C C . VAL B 1 167 ? 11.938 1.664 -2.027 1 94.88 167 VAL B C 1
ATOM 2988 O O . VAL B 1 167 ? 11.305 2.68 -1.721 1 94.88 167 VAL B O 1
ATOM 2991 N N . ALA B 1 168 ? 12.766 1.564 -3.078 1 97.12 168 ALA B N 1
ATOM 2992 C CA . ALA B 1 168 ? 12.852 2.703 -3.99 1 97.12 168 ALA B CA 1
ATOM 2993 C C . ALA B 1 168 ? 11.484 3.027 -4.594 1 97.12 168 ALA B C 1
ATOM 2995 O O . ALA B 1 168 ? 11.047 4.176 -4.559 1 97.12 168 ALA B O 1
ATOM 2996 N N . PHE B 1 169 ? 10.836 2.076 -5.117 1 96 169 PHE B N 1
ATOM 2997 C CA . PHE B 1 169 ? 9.547 2.254 -5.777 1 96 169 PHE B CA 1
ATOM 2998 C C . PHE B 1 169 ? 8.531 2.873 -4.82 1 96 169 PHE B C 1
ATOM 3000 O O . PHE B 1 169 ? 7.867 3.857 -5.164 1 96 169 PHE B O 1
ATOM 3007 N N . PHE B 1 170 ? 8.359 2.334 -3.645 1 93 170 PHE B N 1
ATOM 3008 C CA . PHE B 1 170 ? 7.348 2.795 -2.703 1 93 170 PHE B CA 1
ATOM 3009 C C . PHE B 1 170 ? 7.652 4.207 -2.225 1 93 170 PHE B C 1
ATOM 3011 O O . PHE B 1 170 ? 6.742 5.02 -2.043 1 93 170 PHE B O 1
ATOM 3018 N N . ASN B 1 171 ? 8.922 4.488 -2.012 1 93.94 171 ASN B N 1
ATOM 3019 C CA . ASN B 1 171 ? 9.266 5.844 -1.594 1 93.94 171 ASN B CA 1
ATOM 3020 C C . ASN B 1 171 ? 9.078 6.844 -2.732 1 93.94 171 ASN B C 1
ATOM 3022 O O . ASN B 1 171 ? 8.992 8.047 -2.496 1 93.94 171 ASN B O 1
ATOM 3026 N N . LEU B 1 172 ? 9.039 6.34 -3.939 1 95.69 172 LEU B N 1
ATOM 3027 C CA . LEU B 1 172 ? 8.867 7.223 -5.086 1 95.69 172 LEU B CA 1
ATOM 3028 C C . LEU B 1 172 ? 7.391 7.449 -5.391 1 95.69 172 LEU B C 1
ATOM 3030 O O . LEU B 1 172 ? 7.043 8.312 -6.199 1 95.69 172 LEU B O 1
ATOM 3034 N N . LEU B 1 173 ? 6.535 6.664 -4.777 1 91.62 173 LEU B N 1
ATOM 3035 C CA . LEU B 1 173 ? 5.113 6.934 -4.941 1 91.62 173 LEU B CA 1
ATOM 3036 C C . LEU B 1 173 ? 4.758 8.32 -4.418 1 91.62 173 LEU B C 1
ATOM 3038 O O . LEU B 1 173 ? 5.25 8.742 -3.371 1 91.62 173 LEU B O 1
ATOM 3042 N N . PRO B 1 174 ? 4.035 9 -5.199 1 89.25 174 PRO B N 1
ATOM 3043 C CA . PRO B 1 174 ? 3.611 10.32 -4.742 1 89.25 174 PRO B CA 1
ATOM 3044 C C . PRO B 1 174 ? 2.436 10.266 -3.77 1 89.25 174 PRO B C 1
ATOM 3046 O O . PRO B 1 174 ? 1.363 10.797 -4.059 1 89.25 174 PRO B O 1
ATOM 3049 N N . PHE B 1 175 ? 2.689 9.664 -2.709 1 82.81 175 PHE B N 1
ATOM 3050 C CA . PHE B 1 175 ? 1.661 9.383 -1.714 1 82.81 175 PHE B CA 1
ATOM 305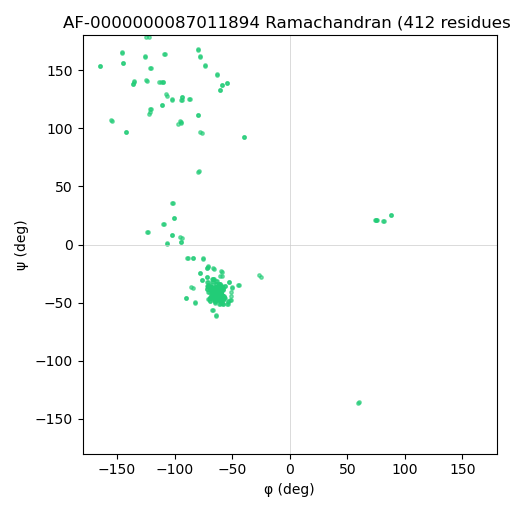1 C C . PHE B 1 175 ? 2.172 9.672 -0.308 1 82.81 175 PHE B C 1
ATOM 3053 O O . PHE B 1 175 ? 3.324 9.383 0.014 1 82.81 175 PHE B O 1
ATOM 3060 N N . TRP B 1 176 ? 1.258 10.305 0.49 1 77.19 176 TRP B N 1
ATOM 3061 C CA . TRP B 1 176 ? 1.509 10.516 1.912 1 77.19 176 TRP B CA 1
ATOM 3062 C C . TRP B 1 176 ? 2.766 11.352 2.123 1 77.19 176 TRP B C 1
ATOM 3064 O O . TRP B 1 176 ? 2.969 12.359 1.44 1 77.19 176 TRP B O 1
ATOM 3074 N N . VAL B 1 177 ? 3.592 10.945 3.053 1 79.19 177 VAL B N 1
ATOM 3075 C CA . VAL B 1 177 ? 4.777 11.703 3.438 1 79.19 177 VAL B CA 1
ATOM 3076 C C . VAL B 1 177 ? 6.016 11.094 2.783 1 79.19 177 VAL B C 1
ATOM 3078 O O . VAL B 1 177 ? 7.145 11.375 3.191 1 79.19 177 VAL B O 1
ATOM 3081 N N . LEU B 1 178 ? 5.785 10.375 1.687 1 87.25 178 LEU B N 1
ATOM 3082 C CA . LEU B 1 178 ? 6.8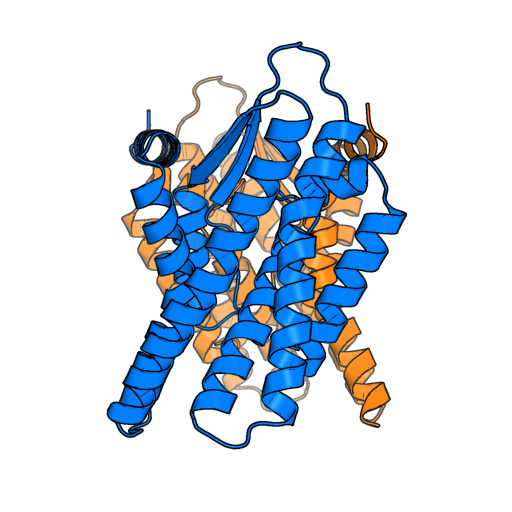87 9.68 1.028 1 87.25 178 LEU B CA 1
ATOM 3083 C C . LEU B 1 178 ? 7.691 10.648 0.164 1 87.25 178 LEU B C 1
ATOM 3085 O O . LEU B 1 178 ? 7.254 11.773 -0.093 1 87.25 178 LEU B O 1
ATOM 3089 N N . ASP B 1 179 ? 8.828 10.211 -0.277 1 92.62 179 ASP B N 1
ATOM 3090 C CA . ASP B 1 179 ? 9.773 11.062 -0.999 1 92.62 179 ASP B CA 1
ATOM 3091 C C . ASP B 1 179 ? 9.219 11.461 -2.361 1 92.62 179 ASP B C 1
ATOM 3093 O O . ASP B 1 179 ? 9.516 12.547 -2.863 1 92.62 179 ASP B O 1
ATOM 3097 N N . GLY B 1 180 ? 8.461 10.594 -2.924 1 93.19 180 GLY B N 1
ATOM 3098 C CA . GLY B 1 180 ? 7.953 10.812 -4.27 1 93.19 180 GLY B CA 1
ATOM 3099 C C . GLY B 1 180 ? 7.191 12.117 -4.418 1 93.19 180 GLY B C 1
ATOM 3100 O O . GLY B 1 180 ? 7.254 12.766 -5.465 1 93.19 180 GLY B O 1
ATOM 3101 N N . MET B 1 181 ? 6.5 12.445 -3.381 1 88.62 181 MET B N 1
ATOM 3102 C CA . MET B 1 181 ? 5.734 13.688 -3.414 1 88.62 181 MET B CA 1
ATOM 3103 C C . MET B 1 181 ? 6.656 14.898 -3.549 1 88.62 181 MET B C 1
ATOM 3105 O O . MET B 1 181 ? 6.395 15.797 -4.348 1 88.62 181 MET B O 1
ATOM 3109 N N . LYS B 1 182 ? 7.641 14.938 -2.824 1 89.31 182 LYS B N 1
ATOM 3110 C CA . LYS B 1 182 ? 8.594 16.047 -2.84 1 89.31 182 LYS B CA 1
ATOM 3111 C C . LYS B 1 182 ? 9.336 16.109 -4.172 1 89.31 182 LYS B C 1
ATOM 3113 O O . LYS B 1 182 ? 9.57 17.188 -4.707 1 89.31 182 LYS B O 1
ATOM 3118 N N . ILE B 1 183 ? 9.641 14.969 -4.691 1 94.06 183 ILE B N 1
ATOM 3119 C CA . ILE B 1 183 ? 10.375 14.914 -5.949 1 94.06 183 ILE B CA 1
ATOM 3120 C C . ILE B 1 183 ? 9.477 15.391 -7.09 1 94.06 183 ILE B C 1
ATOM 3122 O O . ILE B 1 183 ? 9.898 16.203 -7.918 1 94.06 183 ILE B O 1
ATOM 3126 N N . MET B 1 184 ? 8.312 14.898 -7.078 1 91.69 184 MET B N 1
ATOM 3127 C CA . MET B 1 184 ? 7.371 15.266 -8.133 1 91.69 184 MET B CA 1
ATOM 3128 C C . MET B 1 184 ? 7.066 16.766 -8.094 1 91.69 184 MET B C 1
ATOM 3130 O O . MET B 1 184 ? 6.926 17.391 -9.141 1 91.69 184 MET B O 1
ATOM 3134 N N . ARG B 1 185 ? 6.949 17.344 -6.891 1 89.12 185 ARG B N 1
ATOM 3135 C CA . ARG B 1 185 ? 6.691 18.766 -6.723 1 89.12 185 ARG B CA 1
ATOM 3136 C C . ARG B 1 185 ? 7.844 19.594 -7.27 1 89.12 185 ARG B C 1
ATOM 3138 O O . ARG B 1 185 ? 7.633 20.703 -7.773 1 89.12 185 ARG B O 1
ATOM 3145 N N . TRP B 1 186 ? 8.984 19.062 -7.133 1 91.12 186 TRP B N 1
ATOM 3146 C CA . TRP B 1 186 ? 10.18 19.766 -7.582 1 91.12 186 TRP B CA 1
ATOM 3147 C C . TRP B 1 186 ? 10.398 19.578 -9.078 1 91.12 186 TRP B C 1
ATOM 3149 O O . TRP B 1 186 ? 10.555 20.547 -9.82 1 91.12 186 TRP B O 1
ATOM 3159 N N . ASN B 1 187 ? 10.359 18.344 -9.508 1 94.56 187 ASN B N 1
ATOM 3160 C CA . ASN B 1 187 ? 10.664 17.984 -10.891 1 94.56 187 ASN B CA 1
ATOM 3161 C C . ASN B 1 187 ? 9.977 16.688 -11.305 1 94.56 187 ASN B C 1
ATOM 3163 O O . ASN B 1 187 ? 10.469 15.602 -11 1 94.56 187 ASN B O 1
ATOM 3167 N N . VAL B 1 188 ? 8.945 16.75 -12.109 1 92.88 188 VAL B N 1
ATOM 3168 C CA . VAL B 1 188 ? 8.117 15.609 -12.477 1 92.88 188 VAL B CA 1
ATOM 3169 C C . VAL B 1 188 ? 8.898 14.672 -13.398 1 92.88 188 VAL B C 1
ATOM 3171 O O . VAL B 1 188 ? 8.711 13.461 -13.359 1 92.88 188 VAL B O 1
ATOM 3174 N N . LYS B 1 189 ? 9.766 15.172 -14.195 1 96.06 189 LYS B N 1
ATOM 3175 C CA . LYS B 1 189 ? 10.547 14.352 -15.117 1 96.06 189 LYS B CA 1
ATOM 3176 C C . LYS B 1 189 ? 11.508 13.438 -14.352 1 96.06 189 LYS B C 1
ATOM 3178 O O . LYS B 1 189 ? 11.609 12.25 -14.664 1 96.06 189 LYS B O 1
ATOM 3183 N N . ILE B 1 190 ? 12.211 13.961 -13.375 1 96.38 190 ILE B N 1
ATOM 3184 C CA . ILE B 1 190 ? 13.117 13.164 -12.555 1 96.38 190 ILE B CA 1
ATOM 3185 C C . ILE B 1 190 ? 12.328 12.078 -11.82 1 96.38 190 ILE B C 1
ATOM 3187 O O . ILE B 1 190 ? 12.75 10.922 -11.773 1 96.38 190 ILE B O 1
ATOM 3191 N N . TRP B 1 191 ? 11.203 12.469 -11.305 1 96.31 191 TRP B N 1
ATOM 3192 C CA . TRP B 1 191 ? 10.336 11.516 -10.617 1 96.31 191 TRP B CA 1
ATOM 3193 C C . TRP B 1 191 ? 9.938 10.375 -11.555 1 96.31 191 TRP B C 1
ATOM 3195 O O . TRP B 1 191 ? 10.047 9.195 -11.188 1 96.31 191 TRP B O 1
ATOM 3205 N N . ALA B 1 192 ? 9.523 10.734 -12.789 1 96.19 192 ALA B N 1
ATOM 3206 C CA . ALA B 1 192 ? 9.055 9.75 -13.758 1 96.19 192 ALA B CA 1
ATOM 3207 C C . ALA B 1 192 ? 10.172 8.781 -14.141 1 96.19 192 ALA B C 1
ATOM 3209 O O . ALA B 1 192 ? 9.945 7.578 -14.25 1 96.19 192 ALA B O 1
ATOM 3210 N N . VAL B 1 193 ? 11.312 9.258 -14.305 1 97.62 193 VAL B N 1
ATOM 3211 C CA . VAL B 1 193 ? 12.453 8.422 -14.68 1 97.62 193 VAL B CA 1
ATOM 3212 C C . VAL B 1 193 ? 12.797 7.477 -13.531 1 97.62 193 VAL B C 1
ATOM 3214 O O . VAL B 1 193 ? 13.031 6.285 -13.75 1 97.62 193 VAL B O 1
ATOM 3217 N N . MET B 1 194 ? 12.805 8.008 -12.359 1 97.88 194 MET B N 1
ATOM 3218 C CA . MET B 1 194 ? 13.203 7.203 -11.211 1 97.88 194 MET B CA 1
ATOM 3219 C C . MET B 1 194 ? 12.188 6.102 -10.938 1 97.88 194 MET B C 1
ATOM 3221 O O . MET B 1 194 ? 12.555 4.965 -10.641 1 97.88 194 MET B O 1
ATOM 3225 N N . ILE B 1 195 ? 10.953 6.484 -11.023 1 96.5 195 ILE B N 1
ATOM 3226 C CA . ILE B 1 195 ? 9.945 5.465 -10.742 1 96.5 195 ILE B CA 1
ATOM 3227 C C . ILE B 1 195 ? 9.961 4.414 -11.852 1 96.5 195 ILE B C 1
ATOM 3229 O O . ILE B 1 195 ? 9.75 3.227 -11.594 1 96.5 195 ILE B O 1
ATOM 3233 N N . ALA B 1 196 ? 10.172 4.793 -13.102 1 97 196 ALA B N 1
ATOM 3234 C CA . ALA B 1 196 ? 10.305 3.842 -14.203 1 97 196 ALA B CA 1
ATOM 3235 C C . ALA B 1 196 ? 11.469 2.881 -13.969 1 97 196 ALA B C 1
ATOM 3237 O O . ALA B 1 196 ? 11.336 1.672 -14.164 1 97 196 ALA B O 1
ATOM 3238 N N . LEU B 1 197 ? 12.57 3.43 -13.523 1 97.81 197 LEU B N 1
ATOM 3239 C CA . LEU B 1 197 ? 13.742 2.607 -13.234 1 97.81 197 LEU B CA 1
ATOM 3240 C C . LEU B 1 197 ? 13.445 1.614 -12.117 1 97.81 197 LEU B C 1
ATOM 3242 O O . LEU B 1 197 ? 13.891 0.464 -12.172 1 97.81 197 LEU B O 1
ATOM 3246 N N . SER B 1 198 ? 12.703 2.1 -11.133 1 97.5 198 SER B N 1
ATOM 3247 C CA . SER B 1 198 ? 12.367 1.2 -10.031 1 97.5 198 SER B CA 1
ATOM 3248 C C . SER B 1 198 ? 11.469 0.061 -10.508 1 97.5 198 SER B C 1
ATOM 3250 O O . SER B 1 198 ? 11.617 -1.077 -10.055 1 97.5 198 SER B O 1
ATOM 3252 N N . LEU B 1 199 ? 10.578 0.324 -11.414 1 95.81 199 LEU B N 1
ATOM 3253 C CA . LEU B 1 199 ? 9.688 -0.696 -11.969 1 95.81 199 LEU B CA 1
ATOM 3254 C C . LEU B 1 199 ? 10.477 -1.719 -12.781 1 95.81 199 LEU B C 1
ATOM 3256 O O . LEU B 1 199 ? 10.211 -2.92 -12.703 1 95.81 199 LEU B O 1
ATOM 3260 N N . VAL B 1 200 ? 11.438 -1.258 -13.531 1 96.75 200 VAL B N 1
ATOM 3261 C CA . VAL B 1 200 ? 12.289 -2.146 -14.312 1 96.75 200 VAL B CA 1
ATOM 3262 C C . VAL B 1 200 ? 13.047 -3.084 -13.375 1 96.75 200 VAL B C 1
ATOM 3264 O O . VAL B 1 200 ? 13.102 -4.293 -13.609 1 96.75 200 VAL B O 1
ATOM 3267 N N . LEU B 1 201 ? 13.594 -2.527 -12.328 1 97.19 201 LEU B N 1
ATOM 3268 C CA . LEU B 1 201 ? 14.359 -3.332 -11.383 1 97.19 201 LEU B CA 1
ATOM 3269 C C . LEU B 1 201 ? 13.453 -4.305 -10.641 1 97.19 201 LEU B C 1
ATOM 3271 O O . LEU B 1 201 ? 13.859 -5.434 -10.344 1 97.19 201 LEU B O 1
ATOM 3275 N N . MET B 1 202 ? 12.266 -3.846 -10.344 1 95.5 202 MET B N 1
ATOM 3276 C CA . MET B 1 202 ? 11.312 -4.742 -9.703 1 95.5 202 MET B CA 1
ATOM 3277 C C . MET B 1 202 ? 10.945 -5.898 -10.633 1 95.5 202 MET B C 1
ATOM 3279 O O . MET B 1 202 ? 10.75 -7.023 -10.172 1 95.5 202 MET B O 1
ATOM 3283 N N . TYR B 1 203 ? 10.82 -5.633 -11.891 1 93.62 203 TYR B N 1
ATOM 3284 C CA . TYR B 1 203 ? 10.562 -6.684 -12.867 1 93.62 203 TYR B CA 1
ATOM 3285 C C . TYR B 1 203 ? 11.727 -7.664 -12.93 1 93.62 203 TYR B C 1
ATOM 3287 O O . TYR B 1 203 ? 11.523 -8.883 -12.891 1 93.62 203 TYR B O 1
ATOM 3295 N N . LEU B 1 204 ? 12.945 -7.156 -13 1 94.38 204 LEU B N 1
ATOM 3296 C CA . LEU B 1 204 ? 14.141 -7.98 -13.094 1 94.38 204 LEU B CA 1
ATOM 3297 C C . LEU B 1 204 ? 14.312 -8.844 -11.852 1 94.38 204 LEU B C 1
ATOM 3299 O O . LEU B 1 204 ? 14.812 -9.969 -11.93 1 94.38 204 LEU B O 1
ATOM 3303 N N . THR B 1 205 ? 13.844 -8.312 -10.711 1 94.25 205 THR B N 1
ATOM 3304 C CA . THR B 1 205 ? 14 -9.055 -9.461 1 94.25 205 THR B CA 1
ATOM 3305 C C . THR B 1 205 ? 12.742 -9.867 -9.156 1 94.25 205 THR B C 1
ATOM 3307 O O . THR B 1 205 ? 12.547 -10.32 -8.031 1 94.25 205 THR B O 1
ATOM 3310 N N . HIS B 1 206 ? 11.82 -9.906 -10.023 1 88.31 206 HIS B N 1
ATOM 3311 C CA . HIS B 1 206 ? 10.664 -10.789 -10.039 1 88.31 206 HIS B CA 1
ATOM 3312 C C . HIS B 1 206 ? 9.633 -10.367 -9.008 1 88.31 206 HIS B C 1
ATOM 3314 O O . HIS B 1 206 ? 8.891 -11.203 -8.477 1 88.31 206 HIS B O 1
ATOM 3320 N N . VAL B 1 207 ? 9.703 -9.125 -8.609 1 86.38 207 VAL B N 1
ATOM 3321 C CA . VAL B 1 207 ? 8.625 -8.602 -7.77 1 86.38 207 VAL B CA 1
ATOM 3322 C C . VAL B 1 207 ? 7.359 -8.422 -8.602 1 86.38 207 VAL B C 1
ATOM 3324 O O . VAL B 1 207 ? 6.254 -8.664 -8.117 1 86.38 207 VAL B O 1
ATOM 3327 N N . LEU B 1 208 ? 7.594 -7.973 -9.859 1 83.38 208 LEU B N 1
ATOM 3328 C CA . LEU B 1 208 ? 6.504 -7.801 -10.812 1 83.38 208 LEU B CA 1
ATOM 3329 C C . LEU B 1 208 ? 6.535 -8.891 -11.875 1 83.38 208 LEU B C 1
ATOM 3331 O O . LEU B 1 208 ? 7.609 -9.383 -12.242 1 83.38 208 LEU B O 1
#

Radius of gyration: 21.43 Å; Cα contacts (8 Å, |Δi|>4): 754; chains: 2; bounding box: 56×58×50 Å